Protein AF-A0A359BCE1-F1 (afdb_monomer)

Foldseek 3Di:
DVQCVVVVVLVVLCVLLDDPPVLVVVVVVCVVLQLVLLVLLCCLQPVVDDWFWFQDPVRDTDTADPPCLLVQLQPDPDPNSLLSSVCSHLVSCVVCQFVLLVSLVSNLVSLLCSCVSRVNPFSLRVQCSSVPHPVCVLVVLLVVQLVPQVVLQVVQVVLCVLSVHPHRDPSCLSYASFDDPQFADPVNLLVLLLVLCVPPDPVLSVLLCVCPDPPQEQEAADVPDDDDKAWDDAAPDQIHIYYHDPRDPVRSLSSQLRSQLRSLLVLLNVPGDRSRSDDDLLQSRLRSVLSSVSSLVSVCPDPPDDPRNVSRSVSVVVSCCCVQANVLSLVLVLLVVVSVCVNVVHDGGSVVQLVSQQVSCCSNNVDRCVVVVSVSSVCSVDSCSSNPRNPRVSSNSNNVVNVVLSVCVVVVPPCSSVVVSVSSD

Nearest PDB structures (foldseek):
  3ce2-assembly1_A  TM=9.187E-01  e=3.786E-25  Chlamydia abortus S26/3
  2qr4-assembly1_A  TM=9.339E-01  e=3.025E-17  Enterococcus faecium DO
  2qr4-assembly1_B  TM=9.353E-01  e=2.737E-15  Enterococcus faecium DO
  3aho-assembly2_B  TM=7.441E-01  e=7.510E-12  Geobacillus sp. MO-1
  3sks-assembly1_A  TM=6.273E-01  e=1.385E-11  Bacillus anthracis str. Ames

Structure (mmCIF, N/CA/C/O backbone):
data_AF-A0A359BCE1-F1
#
_entry.id   AF-A0A359BCE1-F1
#
loop_
_atom_site.group_PDB
_atom_site.id
_atom_site.type_symbol
_atom_site.label_atom_id
_atom_site.label_alt_id
_atom_site.label_comp_id
_atom_site.label_asym_id
_atom_site.label_entity_id
_atom_site.label_seq_id
_atom_site.pdbx_PDB_ins_code
_atom_site.Cartn_x
_atom_site.Cartn_y
_atom_site.Cartn_z
_atom_site.occupancy
_atom_site.B_iso_or_equiv
_atom_site.auth_seq_id
_atom_site.auth_comp_id
_atom_site.auth_asym_id
_atom_site.auth_atom_id
_atom_site.pdbx_PDB_model_num
ATOM 1 N N . PHE A 1 1 ? 35.405 -7.567 -10.227 1.00 68.62 1 PHE A N 1
ATOM 2 C CA . PHE A 1 1 ? 34.421 -7.885 -11.291 1.00 68.62 1 PHE A CA 1
ATOM 3 C C . PHE A 1 1 ? 33.194 -8.628 -10.764 1.00 68.62 1 PHE A C 1
ATOM 5 O O . PHE A 1 1 ? 32.099 -8.326 -11.220 1.00 68.62 1 PHE A O 1
ATOM 12 N N . GLU A 1 2 ? 33.328 -9.551 -9.803 1.00 79.44 2 GLU A N 1
ATOM 13 C CA . GLU A 1 2 ? 32.191 -10.300 -9.233 1.00 79.44 2 GLU A CA 1
ATOM 14 C C . GLU A 1 2 ? 31.132 -9.417 -8.540 1.00 79.44 2 GLU A C 1
ATOM 16 O O . GLU A 1 2 ? 29.932 -9.683 -8.639 1.00 79.44 2 GLU A O 1
ATOM 21 N N . GLU A 1 3 ? 31.548 -8.309 -7.927 1.00 82.81 3 GLU A N 1
ATOM 22 C CA . GLU A 1 3 ? 30.653 -7.306 -7.323 1.00 82.81 3 GLU A CA 1
ATOM 23 C C . GLU A 1 3 ? 29.718 -6.650 -8.350 1.00 82.81 3 GLU A C 1
ATOM 25 O O . GLU A 1 3 ? 28.547 -6.428 -8.071 1.00 82.81 3 GLU A O 1
ATOM 30 N N . PHE A 1 4 ? 30.187 -6.449 -9.583 1.00 86.50 4 PHE A N 1
ATOM 31 C CA . PHE A 1 4 ? 29.397 -5.855 -10.667 1.00 86.50 4 PHE A CA 1
ATOM 32 C C . PHE A 1 4 ? 28.618 -6.891 -11.484 1.00 86.50 4 PHE A C 1
ATOM 34 O O . PHE A 1 4 ? 27.834 -6.527 -12.360 1.00 86.50 4 PHE A O 1
ATOM 41 N N . SER A 1 5 ? 28.840 -8.187 -11.240 1.00 87.12 5 SER A N 1
ATOM 42 C CA . SER A 1 5 ? 28.302 -9.262 -12.084 1.00 87.12 5 SER A CA 1
ATOM 43 C C . SER A 1 5 ? 26.777 -9.228 -12.191 1.00 87.12 5 SER A C 1
ATOM 45 O O . SER A 1 5 ? 26.237 -9.487 -13.263 1.00 87.12 5 SER A O 1
ATOM 47 N N . PHE A 1 6 ? 26.081 -8.867 -11.111 1.00 86.44 6 PHE A N 1
ATOM 48 C CA . PHE A 1 6 ? 24.625 -8.767 -11.100 1.00 86.44 6 PHE A CA 1
ATOM 49 C C . PHE A 1 6 ? 24.121 -7.562 -11.900 1.00 86.44 6 PHE A C 1
ATOM 51 O O . PHE A 1 6 ? 23.221 -7.721 -12.722 1.00 86.44 6 PHE A O 1
ATOM 58 N N . SER A 1 7 ? 24.739 -6.390 -11.732 1.00 85.50 7 SER A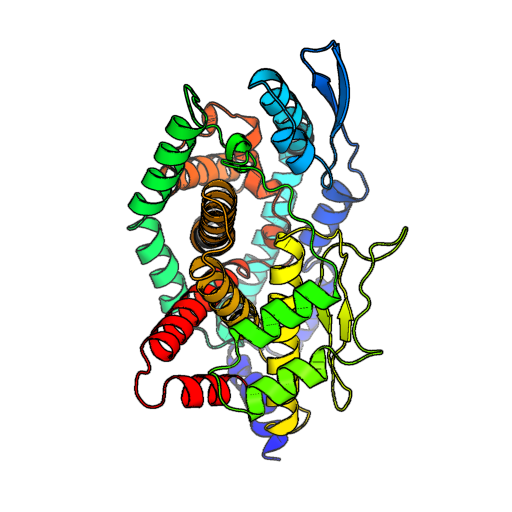 N 1
ATOM 59 C CA . SER A 1 7 ? 24.392 -5.178 -12.485 1.00 85.50 7 SER A CA 1
ATOM 60 C C . SER A 1 7 ? 24.650 -5.350 -13.981 1.00 85.50 7 SER A C 1
ATOM 62 O O . SER A 1 7 ? 23.793 -5.016 -14.796 1.00 85.50 7 SER A O 1
ATOM 64 N N . PHE A 1 8 ? 25.781 -5.958 -14.355 1.00 88.50 8 PHE A N 1
ATOM 65 C CA . PHE A 1 8 ? 26.052 -6.307 -15.750 1.00 88.50 8 PHE A CA 1
ATOM 66 C C . PHE A 1 8 ? 25.072 -7.346 -16.282 1.00 88.50 8 PHE A C 1
ATOM 68 O O . PHE A 1 8 ? 24.603 -7.206 -17.404 1.00 88.50 8 PHE A O 1
ATOM 75 N N . ARG A 1 9 ? 24.715 -8.361 -15.487 1.00 88.00 9 ARG A N 1
ATOM 76 C CA . ARG A 1 9 ? 23.698 -9.335 -15.890 1.00 88.00 9 ARG A CA 1
ATOM 77 C C . ARG A 1 9 ? 22.358 -8.646 -16.158 1.00 88.00 9 ARG A C 1
ATOM 79 O O . ARG A 1 9 ? 21.822 -8.846 -17.234 1.00 88.00 9 ARG A O 1
ATOM 86 N N . LYS A 1 10 ? 21.878 -7.774 -15.260 1.00 84.25 10 LYS A N 1
ATOM 87 C CA . LYS A 1 10 ? 20.661 -6.968 -15.483 1.00 84.25 10 LYS A CA 1
ATOM 88 C C . LYS A 1 10 ? 20.739 -6.159 -16.781 1.00 84.25 10 LYS A C 1
ATOM 90 O O . LYS A 1 10 ? 19.798 -6.187 -17.564 1.00 84.25 10 LYS A O 1
ATOM 95 N N . LEU A 1 11 ? 21.865 -5.488 -17.025 1.00 85.69 11 LEU A N 1
ATOM 96 C CA . LEU A 1 11 ? 22.088 -4.720 -18.251 1.00 85.69 11 LEU A CA 1
ATOM 97 C C . LEU A 1 11 ? 22.050 -5.607 -19.508 1.00 85.69 11 LEU A C 1
ATOM 99 O O . LEU A 1 11 ? 21.427 -5.247 -20.501 1.00 85.69 11 LEU A O 1
ATOM 103 N N . PHE A 1 12 ? 22.709 -6.767 -19.480 1.00 88.62 12 PHE A N 1
ATOM 104 C CA . PHE A 1 12 ? 22.762 -7.673 -20.628 1.00 88.62 12 PHE A CA 1
ATOM 105 C C . PHE A 1 12 ? 21.452 -8.427 -20.854 1.00 88.62 12 PHE A C 1
ATOM 107 O O . PHE A 1 12 ? 21.096 -8.666 -22.004 1.00 88.62 12 PHE A O 1
ATOM 114 N N . ASP A 1 13 ? 20.698 -8.742 -19.805 1.00 85.31 13 ASP A N 1
ATOM 115 C CA . ASP A 1 13 ? 19.369 -9.346 -19.936 1.00 85.31 13 ASP A CA 1
ATOM 116 C C . ASP A 1 13 ? 18.382 -8.392 -20.630 1.00 85.31 13 ASP A C 1
ATOM 118 O O . ASP A 1 13 ? 17.472 -8.839 -21.320 1.00 85.31 13 ASP A O 1
ATOM 122 N N . GLN A 1 14 ? 18.589 -7.076 -20.511 1.00 85.00 14 GLN A N 1
ATOM 123 C CA . GLN A 1 14 ? 17.802 -6.074 -21.234 1.00 85.00 14 GLN A CA 1
ATOM 124 C C . GLN A 1 14 ? 18.175 -5.952 -22.715 1.00 85.00 14 GLN A C 1
ATOM 126 O O . GLN A 1 14 ? 17.426 -5.331 -23.465 1.00 85.00 14 GLN A O 1
ATOM 131 N N . SER A 1 15 ? 19.299 -6.531 -23.158 1.00 88.69 15 SER A N 1
ATOM 132 C CA . SER A 1 15 ? 19.811 -6.338 -24.523 1.00 88.69 15 SER A CA 1
ATOM 133 C C . SER A 1 15 ? 18.839 -6.780 -25.620 1.00 88.69 15 SER A C 1
ATOM 135 O O . SER A 1 15 ? 18.869 -6.209 -26.705 1.00 88.69 15 SER A O 1
ATOM 137 N N . GLU A 1 16 ? 17.938 -7.726 -25.329 1.00 89.75 16 GLU A N 1
ATOM 138 C CA . GLU A 1 16 ? 16.865 -8.153 -26.239 1.00 89.75 16 GLU A CA 1
ATOM 139 C C . GLU A 1 16 ? 15.883 -7.014 -26.577 1.00 89.75 16 GLU A C 1
ATOM 141 O O . GLU A 1 16 ? 15.343 -6.972 -27.681 1.00 89.75 16 GLU A O 1
ATOM 146 N N . TYR A 1 17 ? 15.696 -6.062 -25.657 1.00 93.31 17 TYR A N 1
ATOM 147 C CA . TYR A 1 17 ? 14.746 -4.946 -25.765 1.00 93.31 17 TYR A CA 1
ATOM 148 C C . TYR A 1 17 ? 15.431 -3.590 -26.000 1.00 93.31 17 TYR A C 1
ATOM 150 O O . TYR A 1 17 ? 14.768 -2.543 -26.031 1.00 93.31 17 TYR A O 1
ATOM 158 N N . VAL A 1 18 ? 16.760 -3.596 -26.147 1.00 92.75 18 VAL A N 1
ATOM 159 C CA . VAL A 1 18 ? 17.555 -2.432 -26.548 1.00 92.75 18 VAL A CA 1
ATOM 160 C C . VAL A 1 18 ? 17.559 -2.346 -28.071 1.00 92.75 18 VAL A C 1
ATOM 162 O O . VAL A 1 18 ? 17.853 -3.310 -28.777 1.00 92.75 18 VAL A O 1
ATOM 165 N N . LEU A 1 19 ? 17.220 -1.173 -28.594 1.00 94.44 19 LEU A N 1
ATOM 166 C CA . LEU A 1 19 ? 17.121 -0.935 -30.029 1.00 94.44 19 LEU A CA 1
ATOM 167 C C . LEU A 1 19 ? 18.481 -0.564 -30.640 1.00 94.44 19 LEU A C 1
ATOM 169 O O . LEU A 1 19 ? 19.496 -0.425 -29.957 1.00 94.44 19 LEU A O 1
ATOM 173 N N . SER A 1 20 ? 18.509 -0.372 -31.964 1.00 95.94 20 SER A N 1
ATOM 174 C CA . SER A 1 20 ? 19.693 0.199 -32.613 1.00 95.94 20 SER A CA 1
ATOM 175 C C . SER A 1 20 ? 19.983 1.595 -32.062 1.00 95.94 20 SER A C 1
ATOM 177 O O . SER A 1 20 ? 19.075 2.302 -31.620 1.00 95.94 20 SER A O 1
ATOM 179 N N . LYS A 1 21 ? 21.244 2.025 -32.145 1.00 96.94 21 LYS A N 1
ATOM 180 C CA . LYS A 1 21 ? 21.684 3.342 -31.669 1.00 96.94 21 LYS A CA 1
ATOM 181 C C . LYS A 1 21 ? 20.805 4.479 -32.199 1.00 96.94 21 LYS A C 1
ATOM 183 O O . LYS A 1 21 ? 20.463 5.383 -31.449 1.00 96.94 21 LYS A O 1
ATOM 188 N N . GLU A 1 22 ? 20.426 4.431 -33.474 1.00 97.62 22 GLU A N 1
ATOM 189 C CA . GLU A 1 22 ? 19.589 5.447 -34.121 1.00 97.62 22 GLU A CA 1
ATOM 190 C C . GLU A 1 22 ? 18.164 5.447 -33.559 1.00 97.62 22 GLU A C 1
ATOM 192 O O . GLU A 1 22 ? 17.580 6.510 -33.363 1.00 97.62 22 GLU A O 1
ATOM 197 N N . LYS A 1 23 ? 17.608 4.264 -33.268 1.00 96.25 23 LYS A N 1
ATOM 198 C CA . LYS A 1 23 ? 16.269 4.118 -32.689 1.00 96.25 23 LYS A CA 1
ATOM 199 C C . LYS A 1 23 ? 16.234 4.530 -31.219 1.00 96.25 23 LYS A C 1
ATOM 201 O O . LYS A 1 23 ? 15.300 5.217 -30.829 1.00 96.25 23 LYS A O 1
ATOM 206 N N . GLU A 1 24 ? 17.242 4.170 -30.426 1.00 95.81 24 GLU A N 1
ATOM 207 C CA . GLU A 1 24 ? 17.362 4.654 -29.041 1.00 95.81 24 GLU A CA 1
ATOM 208 C C . GLU A 1 24 ? 17.573 6.170 -29.000 1.00 95.81 24 GLU A C 1
ATOM 210 O O . GLU A 1 24 ? 16.942 6.855 -28.199 1.00 95.81 24 GLU A O 1
ATOM 215 N N . ALA A 1 25 ? 18.392 6.720 -29.907 1.00 96.75 25 ALA A N 1
ATOM 216 C CA . ALA A 1 25 ? 18.551 8.166 -30.032 1.00 96.75 25 ALA A CA 1
ATOM 217 C C . ALA A 1 25 ? 17.207 8.839 -30.362 1.00 96.75 25 ALA A C 1
ATOM 219 O O . ALA A 1 25 ? 16.843 9.820 -29.717 1.00 96.75 25 ALA A O 1
ATOM 220 N N . LEU A 1 26 ? 16.428 8.277 -31.293 1.00 95.12 26 LEU A N 1
ATOM 221 C CA . LEU A 1 26 ? 15.092 8.777 -31.618 1.00 95.12 26 LEU A CA 1
ATOM 222 C C . LEU A 1 26 ? 14.137 8.704 -30.419 1.00 95.12 26 LEU A C 1
ATOM 224 O O . LEU A 1 26 ? 13.498 9.704 -30.110 1.00 95.12 26 LEU A O 1
ATOM 228 N N . LEU A 1 27 ? 14.048 7.558 -29.732 1.00 93.25 27 LEU A N 1
ATOM 229 C CA . LEU A 1 27 ? 13.198 7.417 -28.543 1.00 93.25 27 LEU A CA 1
ATOM 230 C C . LEU A 1 27 ? 13.594 8.412 -27.451 1.00 93.25 27 LEU A C 1
ATOM 232 O O . LEU A 1 27 ? 12.719 9.018 -26.840 1.00 93.25 27 LEU A O 1
ATOM 236 N N . SER A 1 28 ? 14.894 8.660 -27.264 1.00 93.75 28 SER A N 1
ATOM 237 C CA . SER A 1 28 ? 15.357 9.610 -26.254 1.00 93.75 28 SER A CA 1
ATOM 238 C C . SER A 1 28 ? 14.904 11.054 -26.506 1.00 93.75 28 SER A C 1
ATOM 240 O O . SER A 1 28 ? 14.753 11.812 -25.550 1.00 93.75 28 SER A O 1
ATOM 242 N N . CYS A 1 29 ? 14.598 11.432 -27.756 1.00 94.38 29 CYS A N 1
ATOM 243 C CA . CYS A 1 29 ? 13.983 12.726 -28.075 1.00 94.38 29 CYS A CA 1
ATOM 244 C C . CYS A 1 29 ? 12.549 12.872 -27.537 1.00 94.38 29 CYS A C 1
ATOM 246 O O . CYS A 1 29 ? 12.072 13.997 -27.411 1.00 94.38 29 CYS A O 1
ATOM 248 N N . PHE A 1 30 ? 11.869 11.767 -27.219 1.00 92.00 30 PHE A N 1
ATOM 249 C CA . PHE A 1 30 ? 10.509 11.753 -26.673 1.00 92.00 30 PHE A CA 1
ATOM 250 C C . PHE A 1 30 ? 10.471 11.498 -25.161 1.00 92.00 30 PHE A C 1
ATOM 252 O O . PHE A 1 30 ? 9.387 11.495 -24.585 1.00 92.00 30 PHE A O 1
ATOM 259 N N . ASN A 1 31 ? 11.624 11.345 -24.496 1.00 87.62 31 ASN A N 1
ATOM 260 C CA . ASN A 1 31 ? 11.688 11.067 -23.056 1.00 87.62 31 ASN A CA 1
ATOM 261 C C . ASN A 1 31 ? 10.958 12.114 -22.201 1.00 87.62 31 ASN A C 1
ATOM 263 O O . ASN A 1 31 ? 10.474 11.778 -21.129 1.00 87.62 31 ASN A O 1
ATOM 267 N N . SER A 1 32 ? 10.869 13.369 -22.657 1.00 87.31 32 SER A N 1
ATOM 268 C CA . SER A 1 32 ? 10.127 14.423 -21.952 1.00 87.31 32 SER A CA 1
ATOM 269 C C . SER A 1 32 ? 8.606 14.267 -22.021 1.00 87.31 32 SER A C 1
ATOM 271 O O . SER A 1 32 ? 7.906 14.976 -21.310 1.00 87.31 32 SER A O 1
ATOM 273 N N . LEU A 1 33 ? 8.090 13.401 -22.899 1.00 88.75 33 LEU A N 1
ATOM 274 C CA . LEU A 1 33 ? 6.665 13.066 -22.988 1.00 88.75 33 LEU A CA 1
ATOM 275 C C . LEU A 1 33 ? 6.323 11.822 -22.160 1.00 88.75 33 LEU A C 1
ATOM 277 O O . LEU A 1 33 ? 5.199 11.700 -21.674 1.00 88.75 33 LEU A O 1
ATOM 281 N N . SER A 1 34 ? 7.279 10.903 -21.999 1.00 87.00 34 SER A N 1
ATOM 282 C CA . SER A 1 34 ? 7.100 9.716 -21.164 1.00 87.00 34 SER A CA 1
ATOM 283 C C . SER A 1 34 ? 6.919 10.103 -19.698 1.00 87.00 34 SER A C 1
ATOM 285 O O . SER A 1 34 ? 7.612 10.973 -19.172 1.00 87.00 34 SER A O 1
ATOM 287 N N . GLY A 1 35 ? 5.955 9.468 -19.032 1.00 87.56 35 GLY A N 1
ATOM 288 C CA . GLY A 1 35 ? 5.584 9.791 -17.652 1.00 87.56 35 GLY A CA 1
ATOM 289 C C . GLY A 1 35 ? 4.795 11.096 -17.455 1.00 87.56 35 GLY A C 1
ATOM 290 O O . GLY A 1 35 ? 4.340 11.351 -16.338 1.00 87.56 35 GLY A O 1
ATOM 291 N N . GLU A 1 36 ? 4.547 11.898 -18.499 1.00 94.50 36 GLU A N 1
ATOM 292 C CA . GLU A 1 36 ? 3.848 13.189 -18.361 1.00 94.50 36 GLU A CA 1
ATOM 293 C C . GLU A 1 36 ? 2.396 13.033 -17.877 1.00 94.50 36 GLU A C 1
ATOM 295 O O . GLU A 1 36 ? 1.869 13.901 -17.183 1.00 94.50 36 GLU A O 1
ATOM 300 N N . GLY A 1 37 ? 1.759 11.885 -18.136 1.00 95.88 37 GLY A N 1
ATOM 301 C CA . GLY A 1 37 ? 0.453 11.562 -17.553 1.00 95.88 37 GLY A CA 1
ATOM 302 C C . GLY A 1 37 ? 0.460 11.584 -16.017 1.00 95.88 37 GLY A C 1
ATOM 303 O O . GLY A 1 37 ? -0.476 12.097 -15.404 1.00 95.88 37 GLY A O 1
ATOM 304 N N . GLY A 1 38 ? 1.543 11.127 -15.381 1.00 95.81 38 GLY A N 1
ATOM 305 C CA . GLY A 1 38 ? 1.722 11.248 -13.934 1.00 95.81 38 GLY A CA 1
ATOM 306 C C . GLY A 1 38 ? 1.840 12.709 -13.490 1.00 95.81 38 GLY A C 1
ATOM 307 O O . GLY A 1 38 ? 1.175 13.128 -12.542 1.00 95.81 38 GLY A O 1
ATOM 308 N N . ASN A 1 39 ? 2.620 13.524 -14.203 1.00 95.00 39 ASN A N 1
ATOM 309 C CA . ASN A 1 39 ? 2.763 14.950 -13.894 1.00 95.00 39 ASN A CA 1
ATOM 310 C C . ASN A 1 39 ? 1.424 15.692 -13.991 1.00 95.00 39 ASN A C 1
ATOM 312 O O . ASN A 1 39 ? 1.054 16.404 -13.056 1.00 95.00 39 ASN A O 1
ATOM 316 N N . LEU A 1 40 ? 0.663 15.475 -15.068 1.00 97.12 40 LEU A N 1
ATOM 317 C CA . LEU A 1 40 ? -0.671 16.055 -15.251 1.00 97.12 40 LEU A CA 1
ATOM 318 C C . LEU A 1 40 ? -1.646 15.601 -14.161 1.00 97.12 40 LEU A C 1
ATOM 320 O O . LEU A 1 40 ? -2.393 16.420 -13.621 1.00 97.12 40 LEU A O 1
ATOM 324 N N . TYR A 1 41 ? -1.604 14.319 -13.785 1.00 97.56 41 TYR A N 1
ATOM 325 C CA . TYR A 1 41 ? -2.364 13.809 -12.647 1.00 97.56 41 TYR A CA 1
ATOM 326 C C . TYR A 1 41 ? -2.017 14.562 -11.353 1.00 97.56 41 TYR A C 1
ATOM 328 O O . TYR A 1 41 ? -2.924 14.925 -10.598 1.00 97.56 41 TYR A O 1
ATOM 336 N N . SER A 1 42 ? -0.730 14.832 -11.109 1.00 94.50 42 SER A N 1
ATOM 337 C CA . SER A 1 42 ? -0.254 15.591 -9.947 1.00 94.50 42 SER A CA 1
ATOM 338 C C . SER A 1 42 ? -0.775 17.023 -9.944 1.00 94.50 42 SER A C 1
ATOM 340 O O . SER A 1 42 ? -1.325 17.471 -8.938 1.00 94.50 42 SER A O 1
ATOM 342 N N . GLN A 1 43 ? -0.670 17.726 -11.077 1.00 95.62 43 GLN A N 1
ATOM 343 C CA . GLN A 1 43 ? -1.173 19.097 -11.189 1.00 95.62 43 GLN A CA 1
ATOM 344 C C . GLN A 1 43 ? -2.670 19.145 -10.872 1.00 95.62 43 GLN A C 1
ATOM 346 O O . GLN A 1 43 ? -3.087 19.886 -9.986 1.00 95.62 43 GLN A O 1
ATOM 351 N N . LEU A 1 44 ? -3.466 18.261 -11.478 1.00 95.81 44 LEU A N 1
ATOM 352 C CA . LEU A 1 44 ? -4.911 18.256 -11.269 1.00 95.81 44 LEU A CA 1
ATOM 353 C C . LEU A 1 44 ? -5.319 17.812 -9.854 1.00 95.81 44 LEU A C 1
ATOM 355 O O . LEU A 1 44 ? -6.269 18.346 -9.283 1.00 95.81 44 LEU A O 1
ATOM 359 N N . THR A 1 45 ? -4.642 16.811 -9.288 1.00 92.62 45 THR A N 1
ATOM 360 C CA . THR A 1 45 ? -5.046 16.180 -8.016 1.00 92.62 45 THR A CA 1
ATOM 361 C C . THR A 1 45 ? -4.466 16.873 -6.791 1.00 92.62 45 THR A C 1
ATOM 363 O O . THR A 1 45 ? -5.051 16.782 -5.711 1.00 92.62 45 THR A O 1
ATOM 366 N N . VAL A 1 46 ? -3.322 17.541 -6.933 1.00 88.25 46 VAL A N 1
ATOM 367 C CA . VAL A 1 46 ? -2.590 18.154 -5.819 1.00 88.25 46 VAL A CA 1
ATOM 368 C C . VAL A 1 46 ? -2.568 19.670 -5.945 1.00 88.25 46 VAL A C 1
ATOM 370 O O . VAL A 1 46 ? -2.960 20.340 -4.995 1.00 88.25 46 VAL A O 1
ATOM 373 N N . ALA A 1 47 ? -2.127 20.213 -7.083 1.00 90.50 47 ALA A N 1
ATOM 374 C CA . ALA A 1 47 ? -1.928 21.657 -7.230 1.00 90.50 47 ALA A CA 1
ATOM 375 C C . ALA A 1 47 ? -3.253 22.418 -7.409 1.00 90.50 47 ALA A C 1
ATOM 377 O O . ALA A 1 47 ? -3.510 23.382 -6.691 1.00 90.50 47 ALA A O 1
ATOM 378 N N . ASP A 1 48 ? -4.113 21.945 -8.311 1.00 93.25 48 ASP A N 1
ATOM 379 C CA . ASP A 1 48 ? -5.373 22.611 -8.666 1.00 93.25 48 ASP A CA 1
ATOM 380 C C . ASP A 1 48 ? -6.546 22.194 -7.770 1.00 93.25 48 ASP A C 1
ATOM 382 O O . ASP A 1 48 ? -7.633 22.782 -7.821 1.00 93.25 48 ASP A O 1
ATOM 386 N N . ARG A 1 49 ? -6.351 21.167 -6.936 1.00 91.25 49 ARG A N 1
ATOM 387 C CA . ARG A 1 49 ? -7.428 20.595 -6.134 1.00 91.25 49 ARG A CA 1
ATOM 388 C C . ARG A 1 49 ? -7.949 21.600 -5.118 1.00 91.25 49 ARG A C 1
ATOM 390 O O . ARG A 1 49 ? -7.251 22.026 -4.204 1.00 91.25 49 ARG A O 1
ATOM 397 N N . GLN A 1 50 ? -9.246 21.864 -5.213 1.00 91.88 50 GLN A N 1
ATOM 398 C CA . GLN A 1 50 ? -9.988 22.617 -4.212 1.00 91.88 50 GLN A CA 1
ATOM 399 C C . GLN A 1 50 ? -10.785 21.655 -3.336 1.00 91.88 50 GLN A C 1
ATOM 401 O O . GLN A 1 50 ? -11.623 20.890 -3.826 1.00 91.88 50 GLN A O 1
ATOM 406 N N . ASN A 1 51 ? -10.514 21.688 -2.031 1.00 92.50 51 ASN A N 1
ATOM 407 C CA . ASN A 1 51 ? -11.287 20.929 -1.057 1.00 92.50 51 ASN A CA 1
ATOM 408 C C . ASN A 1 51 ? -12.742 21.410 -1.054 1.00 92.50 51 ASN A C 1
ATOM 410 O O . ASN A 1 51 ? -13.027 22.600 -1.205 1.00 92.50 51 ASN A O 1
ATOM 414 N N . LYS A 1 52 ? -13.671 20.473 -0.862 1.00 94.19 52 LYS A N 1
ATOM 415 C CA . LYS A 1 52 ? -15.097 20.776 -0.727 1.00 94.19 52 LYS A CA 1
ATOM 416 C C . LYS A 1 52 ? -15.513 20.682 0.729 1.00 94.19 52 LYS A C 1
ATOM 418 O O . LYS A 1 52 ? -14.909 19.953 1.513 1.00 94.19 52 LYS A O 1
ATOM 423 N N . LYS A 1 53 ? -16.573 21.402 1.081 1.00 96.75 53 LYS A N 1
ATOM 424 C CA . LYS A 1 53 ? -17.210 21.275 2.389 1.00 96.75 53 LYS A CA 1
ATOM 425 C C . LYS A 1 53 ? -18.315 20.228 2.345 1.00 96.75 53 LYS A C 1
ATOM 427 O O . LYS A 1 53 ? -19.084 20.188 1.386 1.00 96.75 53 LYS A O 1
ATOM 432 N N . ALA A 1 54 ? -18.402 19.417 3.390 1.00 97.06 54 ALA A N 1
ATOM 433 C CA . ALA A 1 54 ? -19.542 18.555 3.660 1.00 97.06 54 ALA A CA 1
ATOM 434 C C . ALA A 1 54 ? -20.436 19.234 4.700 1.00 97.06 54 ALA A C 1
ATOM 436 O O . ALA A 1 54 ? -19.947 19.686 5.737 1.00 97.06 54 ALA A O 1
ATOM 437 N N . LYS A 1 55 ? -21.740 19.311 4.421 1.00 96.94 55 LYS A N 1
ATOM 438 C CA . LYS A 1 55 ? -22.732 19.792 5.382 1.00 96.94 55 LYS A CA 1
ATOM 439 C C . LYS A 1 55 ? -23.243 18.612 6.196 1.00 96.94 55 LYS A C 1
ATOM 441 O O . LYS A 1 55 ? -23.890 17.726 5.643 1.00 96.94 55 LYS A O 1
ATOM 446 N N . LEU A 1 56 ? -22.949 18.626 7.488 1.00 96.25 56 LEU A N 1
ATOM 447 C CA . LEU A 1 56 ? -23.359 17.594 8.428 1.00 96.25 56 LEU A CA 1
ATOM 448 C C . LEU A 1 56 ? -24.823 17.785 8.844 1.00 96.25 56 LEU A C 1
ATOM 450 O O . LEU A 1 56 ? -25.407 18.865 8.702 1.00 96.25 56 LEU A O 1
ATOM 454 N N . LYS A 1 57 ? -25.417 16.743 9.419 1.00 95.31 57 LYS A N 1
ATOM 455 C CA . LYS A 1 57 ? -26.781 16.718 9.955 1.00 95.31 57 LYS A CA 1
ATOM 456 C C . LYS A 1 57 ? -26.994 17.741 11.069 1.00 95.31 57 LYS A C 1
ATOM 458 O O . LYS A 1 57 ? -28.094 18.273 11.204 1.00 95.31 57 LYS A O 1
ATOM 463 N N . SER A 1 58 ? -25.942 18.054 11.826 1.00 93.56 58 SER A N 1
ATOM 464 C CA . SER A 1 58 ? -25.933 19.139 12.816 1.00 93.56 58 SER A CA 1
ATOM 465 C C . SER A 1 58 ? -26.128 20.530 12.192 1.00 93.56 58 SER A C 1
ATOM 467 O O . SER A 1 58 ? -26.467 21.478 12.896 1.00 93.56 58 SER A O 1
ATOM 469 N N . GLY A 1 59 ? -25.925 20.661 10.877 1.00 93.69 59 GLY A N 1
ATOM 470 C CA . GLY A 1 59 ? -25.876 21.925 10.147 1.00 93.69 59 GLY A CA 1
ATOM 471 C C . GLY A 1 59 ? -24.467 22.512 10.027 1.00 93.69 59 GLY A C 1
ATOM 472 O O . GLY A 1 59 ? -24.297 23.478 9.284 1.00 93.69 59 GLY A O 1
ATOM 473 N N . GLU A 1 60 ? -23.477 21.936 10.713 1.00 95.31 60 GLU A N 1
ATOM 474 C CA . GLU A 1 60 ? -22.066 22.313 10.601 1.00 95.31 60 GLU A CA 1
ATOM 475 C C . GLU A 1 60 ? -21.513 21.997 9.205 1.00 95.31 60 GLU A C 1
ATOM 477 O O . GLU A 1 60 ? -21.868 20.989 8.593 1.00 95.31 60 GLU A O 1
ATOM 482 N N . GLU A 1 61 ? -20.621 22.851 8.702 1.00 97.12 61 GLU A N 1
ATOM 483 C CA . GLU A 1 61 ? -19.871 22.586 7.477 1.00 97.12 61 GLU A CA 1
ATOM 484 C C . GLU A 1 61 ? -18.410 22.282 7.801 1.00 97.12 61 GLU A C 1
ATOM 486 O O . GLU A 1 61 ? -17.694 23.135 8.328 1.00 97.12 61 GLU A O 1
ATOM 491 N N . VAL A 1 62 ? -17.951 21.095 7.412 1.00 96.56 62 VAL A N 1
ATOM 492 C CA . VAL A 1 62 ? -16.561 20.661 7.590 1.00 96.56 62 VAL A CA 1
ATOM 493 C C . VAL A 1 62 ? -15.847 20.615 6.247 1.00 96.56 62 VAL A C 1
ATOM 495 O O . VAL A 1 62 ? -16.380 20.090 5.270 1.00 96.56 62 VAL A O 1
ATOM 498 N N . GLU A 1 63 ? -14.638 21.171 6.169 1.00 96.94 63 GLU A N 1
ATOM 499 C CA . GLU A 1 63 ? -13.807 21.041 4.970 1.00 96.94 63 GLU A CA 1
ATOM 500 C C . GLU A 1 63 ? -13.223 19.624 4.879 1.00 96.94 63 GLU A C 1
ATOM 502 O O . GLU A 1 63 ? -12.571 19.143 5.809 1.00 96.94 63 GLU A O 1
ATOM 507 N N . VAL A 1 64 ? -13.442 18.965 3.741 1.00 96.31 64 VAL A N 1
ATOM 508 C CA . VAL A 1 64 ? -12.985 17.601 3.472 1.00 96.31 64 VAL A CA 1
ATOM 509 C C . VAL A 1 64 ? -11.768 17.639 2.555 1.00 96.31 64 VAL A C 1
ATOM 511 O O . VAL A 1 64 ? -11.834 18.117 1.421 1.00 96.31 64 VAL A O 1
ATOM 514 N N . SER A 1 65 ? -10.660 17.087 3.040 1.00 91.12 65 SER A N 1
ATOM 515 C CA . SER A 1 65 ? -9.376 17.010 2.349 1.00 91.12 65 SER A CA 1
ATOM 516 C C . SER A 1 65 ? -8.901 15.563 2.207 1.00 91.12 65 SER A C 1
ATOM 518 O O . SER A 1 65 ? -9.403 14.645 2.857 1.00 91.12 65 SER A O 1
ATOM 520 N N . MET A 1 66 ? -7.865 15.351 1.389 1.00 87.31 66 MET A N 1
ATOM 521 C CA . MET A 1 66 ? -7.220 14.039 1.242 1.00 87.31 66 MET A CA 1
ATOM 522 C C . MET A 1 66 ? -6.603 13.519 2.553 1.00 87.31 66 MET A C 1
ATOM 524 O O . MET A 1 66 ? -6.439 12.309 2.690 1.00 87.31 66 MET A O 1
ATOM 528 N N . SER A 1 67 ? -6.284 14.402 3.507 1.00 84.31 67 SER A N 1
ATOM 529 C CA . SER A 1 67 ? -5.623 14.047 4.768 1.00 84.31 67 SER A CA 1
ATOM 530 C C . SER A 1 67 ? -6.575 13.827 5.945 1.00 84.31 67 SER A C 1
ATOM 532 O O . SER A 1 67 ? -6.181 13.160 6.896 1.00 84.31 67 SER A O 1
ATOM 534 N N . ASN A 1 68 ? -7.803 14.362 5.916 1.00 90.56 68 ASN A N 1
ATOM 535 C CA . ASN A 1 68 ? -8.711 14.306 7.071 1.00 90.56 68 ASN A CA 1
ATOM 536 C C . ASN A 1 68 ? -9.956 13.425 6.874 1.00 90.56 68 ASN A C 1
ATOM 538 O O . ASN A 1 68 ? -10.564 13.021 7.864 1.00 90.56 68 ASN A O 1
ATOM 542 N N . TRP A 1 69 ? -10.339 13.116 5.631 1.00 94.31 69 TRP A N 1
ATOM 543 C CA . TRP A 1 69 ? -11.654 12.544 5.322 1.00 94.31 69 TRP A CA 1
ATOM 544 C C . TRP A 1 69 ? -11.931 11.209 6.025 1.00 94.31 69 TRP A C 1
ATOM 546 O O . TRP A 1 69 ? -13.049 10.978 6.476 1.00 94.31 69 TRP A O 1
ATOM 556 N N . SER A 1 70 ? -10.926 10.337 6.154 1.00 92.69 70 SER A N 1
ATOM 557 C CA . SER A 1 70 ? -11.077 9.043 6.827 1.00 92.69 70 SER A CA 1
ATOM 558 C C . SER A 1 70 ? -11.340 9.219 8.321 1.00 92.69 70 SER A C 1
ATOM 560 O O . SER A 1 70 ? -12.236 8.571 8.850 1.00 92.69 70 SER A O 1
ATOM 562 N N . SER A 1 71 ? -10.633 10.147 8.978 1.00 91.38 71 SER A N 1
ATOM 563 C CA . SER A 1 71 ? -10.861 10.485 10.389 1.00 91.38 71 SER A CA 1
ATOM 564 C C . SER A 1 71 ? -12.221 11.153 10.602 1.00 91.38 71 SER A C 1
ATOM 566 O O . SER A 1 71 ? -12.883 10.900 11.605 1.00 91.38 71 SER A O 1
ATOM 568 N N . LEU A 1 72 ? -12.670 11.987 9.655 1.00 95.69 72 LEU A N 1
ATOM 569 C CA . LEU A 1 72 ? -14.014 12.569 9.700 1.00 95.69 72 LEU A CA 1
ATOM 570 C C . LEU A 1 72 ? -15.093 11.478 9.620 1.00 95.69 72 LEU A C 1
ATOM 572 O O . LEU A 1 72 ? -16.035 11.500 10.407 1.00 95.69 72 LEU A O 1
ATOM 576 N N . ILE A 1 73 ? -14.939 10.497 8.723 1.00 96.31 73 ILE A N 1
ATOM 577 C CA . ILE A 1 73 ? -15.852 9.346 8.623 1.00 96.31 73 ILE A CA 1
ATOM 578 C C . ILE A 1 73 ? -15.837 8.514 9.904 1.00 96.31 73 ILE A C 1
ATOM 580 O O . ILE A 1 73 ? -16.900 8.154 10.399 1.00 96.31 73 ILE A O 1
ATOM 584 N N . GLU A 1 74 ? -14.653 8.210 10.434 1.00 93.56 74 GLU A N 1
ATOM 585 C CA . GLU A 1 74 ? -14.484 7.434 11.666 1.00 93.56 74 GLU A CA 1
ATOM 586 C C . GLU A 1 74 ? -15.219 8.072 12.853 1.00 93.56 74 GLU A C 1
ATOM 588 O O . GLU A 1 74 ? -15.854 7.370 13.635 1.00 93.56 74 GLU A O 1
ATOM 593 N N . LYS A 1 75 ? -15.178 9.407 12.957 1.00 92.00 75 LYS A N 1
ATOM 594 C CA . LYS A 1 75 ? -15.825 10.187 14.025 1.00 92.00 75 LYS A CA 1
ATOM 595 C C . LYS A 1 75 ? -17.315 10.456 13.789 1.00 92.00 75 LYS A C 1
ATOM 597 O O . LYS A 1 75 ? -17.970 11.010 14.666 1.00 92.00 75 LYS A O 1
ATOM 602 N N . SER A 1 76 ? -17.848 10.123 12.615 1.00 94.69 76 SER A N 1
ATOM 603 C CA . SER A 1 76 ? -19.233 10.436 12.255 1.00 94.69 76 SER A CA 1
ATOM 604 C C . SER A 1 76 ? -20.219 9.443 12.867 1.00 94.69 76 SER A C 1
ATOM 606 O O . SER A 1 76 ? -20.147 8.239 12.619 1.00 94.69 76 SER A O 1
ATOM 608 N N . GLU A 1 77 ? -21.214 9.958 13.589 1.00 90.19 77 GLU A N 1
ATOM 609 C CA . GLU A 1 77 ? -22.200 9.137 14.305 1.00 90.19 77 GLU A CA 1
ATOM 610 C C . GLU A 1 77 ? -23.313 8.579 13.403 1.00 90.19 77 GLU A C 1
ATOM 612 O O . GLU A 1 77 ? -23.925 7.560 13.728 1.00 90.19 77 GLU A O 1
ATOM 617 N N . CYS A 1 78 ? -23.591 9.214 12.258 1.00 94.50 78 CYS A N 1
ATOM 618 C CA . CYS A 1 78 ? -24.699 8.835 11.377 1.00 94.50 78 CYS A CA 1
ATOM 619 C C . CYS A 1 78 ? -24.270 8.573 9.925 1.00 94.50 78 CYS A C 1
ATOM 621 O O . CYS A 1 78 ? -23.209 9.009 9.477 1.00 94.50 78 CYS A O 1
ATOM 623 N N . GLU A 1 79 ? -25.081 7.796 9.197 1.00 95.25 79 GLU A N 1
ATOM 624 C CA . GLU A 1 79 ? -24.799 7.414 7.804 1.00 95.25 79 GLU A CA 1
ATOM 625 C C . GLU A 1 79 ? -24.830 8.630 6.874 1.00 95.25 79 GLU A C 1
ATOM 627 O O . GLU A 1 79 ? -24.010 8.711 5.962 1.00 95.25 79 GLU A O 1
ATOM 632 N N . GLU A 1 80 ? -25.719 9.591 7.137 1.00 96.19 80 GLU A N 1
ATOM 633 C CA . GLU A 1 80 ? -25.872 10.803 6.335 1.00 96.19 80 GLU A CA 1
ATOM 634 C C . GLU A 1 80 ? -24.602 11.666 6.342 1.00 96.19 80 GLU A C 1
ATOM 636 O O . GLU A 1 80 ? -24.180 12.146 5.290 1.00 96.19 80 GLU A O 1
ATOM 641 N N . ASP A 1 81 ? -23.947 11.801 7.499 1.00 97.44 81 ASP A N 1
ATOM 642 C CA . ASP A 1 81 ? -22.687 12.541 7.626 1.00 97.44 81 ASP A CA 1
ATOM 643 C C . ASP A 1 81 ? -21.550 11.829 6.890 1.00 97.44 81 ASP A C 1
ATOM 645 O O . ASP A 1 81 ? -20.821 12.449 6.110 1.00 97.44 81 ASP A O 1
ATOM 649 N N . ARG A 1 82 ? -21.433 10.504 7.067 1.00 97.31 82 ARG A N 1
ATOM 650 C CA . ARG A 1 82 ? -20.418 9.697 6.369 1.00 97.31 82 ARG A CA 1
ATOM 651 C C . ARG A 1 82 ? -20.582 9.777 4.859 1.00 97.31 82 ARG A C 1
ATOM 653 O O . ARG A 1 82 ? -19.586 9.926 4.151 1.00 97.31 82 ARG A O 1
ATOM 660 N N . GLN A 1 83 ? -21.824 9.723 4.377 1.00 96.19 83 GLN A N 1
ATOM 661 C CA . GLN A 1 83 ? -22.134 9.916 2.970 1.00 96.19 83 GLN A CA 1
ATOM 662 C C . GLN A 1 83 ? -21.709 11.316 2.518 1.00 96.19 83 GLN A C 1
ATOM 664 O O . GLN A 1 83 ? -20.927 11.421 1.579 1.00 96.19 83 GLN A O 1
ATOM 669 N N . ALA A 1 84 ? -22.134 12.383 3.200 1.00 97.25 84 ALA A N 1
ATOM 670 C CA . ALA A 1 84 ? -21.791 13.755 2.821 1.00 97.25 84 ALA A CA 1
ATOM 671 C C . ALA A 1 84 ? -20.269 13.987 2.740 1.00 97.25 84 ALA A C 1
ATOM 673 O O . ALA A 1 84 ? -19.785 14.602 1.786 1.00 97.25 84 ALA A O 1
ATOM 674 N N . ILE A 1 85 ? -19.502 13.450 3.696 1.00 97.69 85 ILE A N 1
ATOM 675 C CA . ILE A 1 85 ? -18.032 13.518 3.702 1.00 97.69 85 ILE A CA 1
ATOM 676 C C . ILE A 1 85 ? -17.443 12.750 2.514 1.00 97.69 85 ILE A C 1
ATOM 678 O O . ILE A 1 85 ? -16.585 13.265 1.792 1.00 97.69 85 ILE A O 1
ATOM 682 N N . PHE A 1 86 ? -17.905 11.519 2.293 1.00 96.69 86 PHE A N 1
ATOM 683 C CA . PHE A 1 86 ? -17.444 10.683 1.191 1.00 96.69 86 PHE A CA 1
ATOM 684 C C . PHE A 1 86 ? -17.731 11.323 -0.176 1.00 96.69 86 PHE A C 1
ATOM 686 O O . PHE A 1 86 ? -16.855 11.363 -1.044 1.00 96.69 86 PHE A O 1
ATOM 693 N N . GLU A 1 87 ? -18.936 11.857 -0.367 1.00 96.31 87 GLU A N 1
ATOM 694 C CA . GLU A 1 87 ? -19.318 12.541 -1.598 1.00 96.31 87 GLU A CA 1
ATOM 695 C C . GLU A 1 87 ? -18.466 13.793 -1.812 1.00 96.31 87 GLU A C 1
ATOM 697 O O . GLU A 1 87 ? -17.905 13.950 -2.893 1.00 96.31 87 GLU A O 1
ATOM 702 N N . ALA A 1 88 ? -18.264 14.628 -0.785 1.00 96.44 88 ALA A N 1
ATOM 703 C CA . ALA A 1 88 ? -17.414 15.817 -0.882 1.00 96.44 88 ALA A CA 1
ATOM 704 C C . ALA A 1 88 ? -15.982 15.485 -1.345 1.00 96.44 88 ALA A C 1
ATOM 706 O O . ALA A 1 88 ? -15.411 16.218 -2.157 1.00 96.44 88 ALA A O 1
ATOM 707 N N . LEU A 1 89 ? -15.423 14.355 -0.897 1.00 95.44 89 LEU A N 1
ATOM 708 C CA . LEU A 1 89 ? -14.103 13.888 -1.323 1.00 95.44 89 LEU A CA 1
ATOM 709 C C . LEU A 1 89 ? -14.071 13.472 -2.801 1.00 95.44 89 LEU A C 1
ATOM 711 O O . LEU A 1 89 ? -13.161 13.874 -3.538 1.00 95.44 89 LEU A O 1
ATOM 715 N N . TYR A 1 90 ? -15.019 12.632 -3.227 1.00 96.06 90 TYR A N 1
ATOM 716 C CA . TYR A 1 90 ? -14.983 12.017 -4.558 1.00 96.06 90 TYR A CA 1
ATOM 717 C C . TYR A 1 90 ? -15.629 12.865 -5.659 1.00 96.06 90 TYR A C 1
ATOM 719 O O . TYR A 1 90 ? -15.326 12.669 -6.837 1.00 96.06 90 TYR A O 1
ATOM 727 N N . GLN A 1 91 ? -16.454 13.846 -5.294 1.00 95.12 91 GLN A N 1
ATOM 728 C CA . GLN A 1 91 ? -17.084 14.785 -6.220 1.00 95.12 91 GLN A CA 1
ATOM 729 C C . GLN A 1 91 ? -16.049 15.479 -7.115 1.00 95.12 91 GLN A C 1
ATOM 731 O O . GLN A 1 91 ? -16.313 15.667 -8.294 1.00 95.12 91 GLN A O 1
ATOM 736 N N . TYR A 1 92 ? -14.856 15.802 -6.601 1.00 95.19 92 TYR A N 1
ATOM 737 C CA . TYR A 1 92 ? -13.796 16.407 -7.417 1.00 95.19 92 TYR A CA 1
ATOM 738 C C . TYR A 1 92 ? -13.391 15.522 -8.607 1.00 95.19 92 TYR A C 1
ATOM 740 O O . TYR A 1 92 ? -13.270 16.015 -9.725 1.00 95.19 92 TYR A O 1
ATOM 748 N N . TYR A 1 93 ? -13.239 14.210 -8.396 1.00 96.62 93 TYR A N 1
ATOM 749 C CA . TYR A 1 93 ? -12.905 13.272 -9.474 1.00 96.62 93 TYR A CA 1
ATOM 750 C C . TYR A 1 93 ? -14.055 13.120 -10.470 1.00 96.62 93 TYR A C 1
ATOM 752 O O . TYR A 1 93 ? -13.822 13.017 -11.670 1.00 96.62 93 TYR A O 1
ATOM 760 N N . PHE A 1 94 ? -15.297 13.156 -9.984 1.00 96.50 94 PHE A N 1
ATOM 761 C CA . PHE A 1 94 ? -16.481 13.126 -10.839 1.00 96.50 94 PHE A CA 1
ATOM 762 C C . PHE A 1 94 ? -16.609 14.382 -11.706 1.00 96.50 94 PHE A C 1
ATOM 764 O O . PHE A 1 94 ? -16.879 14.275 -12.902 1.00 96.50 94 PHE A O 1
ATOM 771 N N . ASP A 1 95 ? -16.398 15.564 -11.127 1.00 96.62 95 ASP A N 1
ATOM 772 C CA . ASP A 1 95 ? -16.499 16.840 -11.839 1.00 96.62 95 ASP A CA 1
ATOM 773 C C . ASP A 1 95 ? -15.430 16.947 -12.945 1.00 96.62 95 ASP A C 1
ATOM 775 O O . ASP A 1 95 ? -15.688 17.522 -13.999 1.00 96.62 95 ASP A O 1
ATOM 779 N N . HIS A 1 96 ? -14.268 16.310 -12.748 1.00 97.56 96 HIS A N 1
ATOM 780 C CA . HIS A 1 96 ? -13.151 16.269 -13.703 1.00 97.56 96 HIS A CA 1
ATOM 781 C C . HIS A 1 96 ? -13.003 14.912 -14.413 1.00 97.56 96 HIS A C 1
ATOM 783 O O . HIS A 1 96 ? -11.930 14.584 -14.923 1.00 97.56 96 HIS A O 1
ATOM 789 N N . LYS A 1 97 ? -14.069 14.103 -14.460 1.00 97.88 97 LYS A N 1
ATOM 790 C CA . LYS A 1 97 ? -14.039 12.708 -14.941 1.00 97.88 97 LYS A CA 1
ATOM 791 C C . LYS A 1 97 ? -13.401 12.522 -16.315 1.00 97.88 97 LYS A C 1
ATOM 793 O O . LYS A 1 97 ? -12.622 11.593 -16.502 1.00 97.88 97 LYS A O 1
ATOM 798 N N . SER A 1 98 ? -13.715 13.400 -17.268 1.00 98.12 98 SER A N 1
ATOM 799 C CA . SER A 1 98 ? -13.186 13.310 -18.631 1.00 98.12 98 SER A CA 1
ATOM 800 C C . SER A 1 98 ? -11.685 13.584 -18.658 1.00 98.12 98 SER A C 1
ATOM 802 O O . SER A 1 98 ? -10.952 12.858 -19.317 1.00 98.12 98 SER A O 1
ATOM 804 N N . THR A 1 99 ? -11.220 14.573 -17.889 1.00 98.25 99 THR A N 1
ATOM 805 C CA . THR A 1 99 ? -9.796 14.911 -17.776 1.00 98.25 99 THR A CA 1
ATOM 806 C C . THR A 1 99 ? -9.013 13.777 -17.126 1.00 98.25 99 THR A C 1
ATOM 808 O O . THR A 1 99 ? -7.998 13.358 -17.668 1.00 98.25 99 THR A O 1
ATOM 811 N N . TYR A 1 100 ? -9.505 13.216 -16.016 1.00 98.44 100 TYR A N 1
ATOM 812 C CA . TYR A 1 100 ? -8.880 12.040 -15.401 1.00 98.44 100 TYR A CA 1
ATOM 813 C C . TYR A 1 100 ? -8.852 10.835 -16.344 1.00 98.44 100 TYR A C 1
ATOM 815 O O . TYR A 1 100 ? -7.858 10.112 -16.379 1.00 98.44 100 TYR A O 1
ATOM 823 N N . GLY A 1 101 ? -9.923 10.627 -17.118 1.00 98.38 101 GLY A N 1
ATOM 824 C CA . GLY A 1 101 ? -9.990 9.561 -18.115 1.00 98.38 101 GLY A CA 1
ATOM 825 C C . GLY A 1 101 ? -8.924 9.721 -19.196 1.00 98.38 101 GLY A C 1
ATOM 826 O O . GLY A 1 101 ? -8.225 8.759 -19.499 1.00 98.38 101 GLY A O 1
ATOM 827 N N . GLU A 1 102 ? -8.746 10.936 -19.718 1.00 98.31 102 GLU A N 1
ATOM 828 C CA . GLU A 1 102 ? -7.731 11.216 -20.738 1.00 98.31 102 GLU A CA 1
ATOM 829 C C . GLU A 1 102 ? -6.305 11.136 -20.181 1.00 98.31 102 GLU A C 1
ATOM 831 O O . GLU A 1 102 ? -5.422 10.582 -20.827 1.00 98.31 102 GLU A O 1
ATOM 836 N N . ILE A 1 103 ? -6.074 11.613 -18.953 1.00 98.31 103 ILE A N 1
ATOM 837 C CA . ILE A 1 103 ? -4.775 11.467 -18.284 1.00 98.31 103 ILE A CA 1
ATOM 838 C C . ILE A 1 103 ? -4.425 9.981 -18.119 1.00 98.31 103 ILE A C 1
ATOM 840 O O . ILE A 1 103 ? -3.298 9.578 -18.400 1.00 98.31 103 ILE A O 1
ATOM 844 N N . TYR A 1 104 ? -5.383 9.146 -17.703 1.00 98.44 104 TYR A N 1
ATOM 845 C CA . TYR A 1 104 ? -5.148 7.707 -17.582 1.00 98.44 104 TYR A CA 1
ATOM 846 C C . TYR A 1 104 ? -4.912 7.047 -18.948 1.00 98.44 104 TYR A C 1
ATOM 848 O O . TYR A 1 104 ? -4.017 6.214 -19.087 1.00 98.44 104 TYR A O 1
ATOM 856 N N . ASN A 1 105 ? -5.660 7.455 -19.978 1.00 98.00 105 ASN A N 1
ATOM 857 C CA . ASN A 1 105 ? -5.416 7.017 -21.349 1.00 98.00 105 ASN A CA 1
ATOM 858 C C . ASN A 1 105 ? -3.993 7.380 -21.804 1.00 98.00 105 ASN A C 1
ATOM 860 O O . ASN A 1 105 ? -3.303 6.517 -22.333 1.00 98.00 105 ASN A O 1
ATOM 864 N N . LEU A 1 106 ? -3.501 8.592 -21.526 1.00 96.94 106 LEU A N 1
ATOM 865 C CA . LEU A 1 106 ? -2.122 8.991 -21.829 1.00 96.94 106 LEU A CA 1
ATOM 866 C C . LEU A 1 106 ? -1.090 8.074 -21.150 1.00 96.94 106 LEU A C 1
ATOM 868 O O . LEU A 1 106 ? -0.152 7.625 -21.808 1.00 96.94 106 LEU A O 1
ATOM 872 N N . VAL A 1 107 ? -1.291 7.737 -19.870 1.00 97.56 107 VAL A N 1
ATOM 873 C CA . VAL A 1 107 ? -0.437 6.780 -19.137 1.00 97.56 107 VAL A CA 1
ATOM 874 C C . VAL A 1 107 ? -0.440 5.397 -19.804 1.00 97.56 107 VAL A C 1
ATOM 876 O O . VAL A 1 107 ? 0.602 4.748 -19.901 1.00 97.56 107 VAL A O 1
ATOM 879 N N . LEU A 1 108 ? -1.585 4.926 -20.301 1.00 97.44 108 LEU A N 1
ATOM 880 C CA . LEU A 1 108 ? -1.667 3.666 -21.050 1.00 97.44 108 LEU A CA 1
ATOM 881 C C . LEU A 1 108 ? -1.018 3.759 -22.434 1.00 97.44 108 LEU A C 1
ATOM 883 O O . LEU A 1 108 ? -0.368 2.805 -22.856 1.00 97.44 108 LEU A O 1
ATOM 887 N N . GLN A 1 109 ? -1.168 4.878 -23.147 1.00 96.75 109 GLN A N 1
ATOM 888 C CA . GLN A 1 109 ? -0.560 5.051 -24.468 1.00 96.75 109 GLN A CA 1
ATOM 889 C C . GLN A 1 109 ? 0.969 5.104 -24.393 1.00 96.75 109 GLN A C 1
ATOM 891 O O . GLN A 1 109 ? 1.627 4.561 -25.282 1.00 96.75 109 GLN A O 1
ATOM 896 N N . ASP A 1 110 ? 1.543 5.690 -23.339 1.00 95.81 110 ASP A N 1
ATOM 897 C CA . ASP A 1 110 ? 2.992 5.666 -23.088 1.00 95.81 110 ASP A CA 1
ATOM 898 C C . ASP A 1 110 ? 3.497 4.220 -22.907 1.00 95.81 110 ASP A C 1
ATOM 900 O O . ASP A 1 110 ? 4.433 3.770 -23.579 1.00 95.81 110 ASP A O 1
ATOM 904 N N . GLN A 1 111 ? 2.785 3.430 -22.095 1.00 96.75 111 GLN A N 1
ATOM 905 C CA . GLN A 1 111 ? 3.074 2.007 -21.892 1.00 96.75 111 GLN A CA 1
ATOM 906 C C . GLN A 1 111 ? 2.924 1.186 -23.181 1.00 96.75 111 GLN A C 1
ATOM 908 O O . GLN A 1 111 ? 3.811 0.407 -23.530 1.00 96.75 111 GLN A O 1
ATOM 913 N N . LEU A 1 112 ? 1.834 1.382 -23.929 1.00 97.06 112 LEU A N 1
ATOM 914 C CA . LEU A 1 112 ? 1.573 0.685 -25.190 1.00 97.06 112 LEU A CA 1
ATOM 915 C C . LEU A 1 112 ? 2.621 1.030 -26.256 1.00 97.06 112 LEU A C 1
ATOM 917 O O . LEU A 1 112 ? 3.051 0.158 -27.017 1.00 97.06 112 LEU A O 1
ATOM 921 N N . SER A 1 113 ? 3.046 2.292 -26.309 1.00 95.56 113 SER A N 1
ATOM 922 C CA . SER A 1 113 ? 4.094 2.759 -27.219 1.00 95.56 113 SER A CA 1
ATOM 923 C C . SER A 1 113 ? 5.434 2.119 -26.877 1.00 95.56 113 SER A C 1
ATOM 925 O O . SER A 1 113 ? 6.092 1.584 -27.768 1.00 95.56 113 SER A O 1
ATOM 927 N N . THR A 1 114 ? 5.797 2.083 -25.592 1.00 95.06 114 THR A N 1
ATOM 928 C CA . THR A 1 114 ? 7.011 1.409 -25.110 1.00 95.06 114 THR A CA 1
ATOM 929 C C . THR A 1 114 ? 6.983 -0.085 -25.422 1.00 95.06 114 THR A C 1
ATOM 931 O O . THR A 1 114 ? 7.947 -0.610 -25.985 1.00 95.06 114 THR A O 1
ATOM 934 N N . MET A 1 115 ? 5.861 -0.756 -25.136 1.00 96.50 115 MET A N 1
ATOM 935 C CA . MET A 1 115 ? 5.643 -2.169 -25.445 1.00 96.50 115 MET A CA 1
ATOM 936 C C . MET A 1 115 ? 5.920 -2.457 -26.927 1.00 96.50 115 MET A C 1
ATOM 938 O O . MET A 1 115 ? 6.757 -3.300 -27.249 1.00 96.50 115 MET A O 1
ATOM 942 N N . LYS A 1 116 ? 5.263 -1.720 -27.834 1.00 96.50 116 LYS A N 1
ATOM 943 C CA . LYS A 1 116 ? 5.396 -1.910 -29.288 1.00 96.50 116 LYS A CA 1
ATOM 944 C C . LYS A 1 116 ? 6.789 -1.559 -29.797 1.00 96.50 116 LYS A C 1
ATOM 946 O O . LYS A 1 116 ? 7.359 -2.319 -30.575 1.00 96.50 116 LYS A O 1
ATOM 951 N N . ALA A 1 117 ? 7.333 -0.415 -29.380 1.00 95.62 117 ALA A N 1
ATOM 952 C CA . ALA A 1 117 ? 8.611 0.086 -29.879 1.00 95.62 117 ALA A CA 1
ATOM 953 C C . ALA A 1 117 ? 9.774 -0.840 -29.510 1.00 95.62 117 ALA A C 1
ATOM 955 O O . ALA A 1 117 ? 10.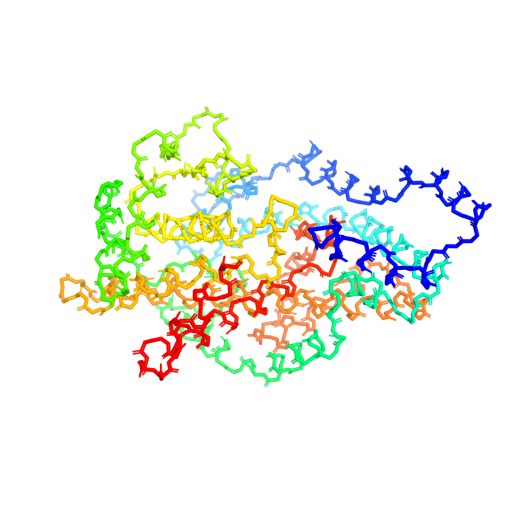667 -1.046 -30.331 1.00 95.62 117 ALA A O 1
ATOM 956 N N . ARG A 1 118 ? 9.744 -1.408 -28.297 1.00 95.56 118 ARG A N 1
ATOM 957 C CA . ARG A 1 118 ? 10.785 -2.303 -27.775 1.00 95.56 118 ARG A CA 1
ATOM 958 C C . ARG A 1 118 ? 10.525 -3.788 -28.041 1.00 95.56 118 ARG A C 1
ATOM 960 O O . ARG A 1 118 ? 11.385 -4.602 -27.738 1.00 95.56 118 ARG A O 1
ATOM 967 N N . GLY A 1 119 ? 9.384 -4.144 -28.635 1.00 95.25 119 GLY A N 1
ATOM 968 C CA . GLY A 1 119 ? 9.077 -5.523 -29.027 1.00 95.25 119 GLY A CA 1
ATOM 969 C C . GLY A 1 119 ? 8.635 -6.436 -27.878 1.00 95.25 119 GLY A C 1
ATOM 970 O O . GLY A 1 119 ? 8.756 -7.654 -27.994 1.00 95.25 119 GLY A O 1
ATOM 971 N N . TYR A 1 120 ? 8.111 -5.875 -26.785 1.00 96.88 120 TYR A N 1
ATOM 972 C CA . TYR A 1 120 ? 7.470 -6.670 -25.737 1.00 96.88 120 TYR A CA 1
ATOM 973 C C . TYR A 1 120 ? 6.154 -7.278 -26.250 1.00 96.88 120 TYR A C 1
ATOM 975 O O . TYR A 1 120 ? 5.446 -6.687 -27.066 1.00 96.88 120 TYR A O 1
ATOM 983 N N . LYS A 1 121 ? 5.808 -8.464 -25.747 1.00 96.44 121 LYS A N 1
ATOM 984 C CA . LYS A 1 121 ? 4.592 -9.215 -26.097 1.00 96.44 121 LYS A CA 1
ATOM 985 C C . LYS A 1 121 ? 3.324 -8.619 -25.486 1.00 96.44 121 LYS A C 1
ATOM 987 O O . LYS A 1 121 ? 2.254 -8.800 -26.056 1.00 96.44 121 LYS A O 1
ATOM 992 N N . SER A 1 122 ? 3.444 -7.969 -24.331 1.00 98.19 122 SER A N 1
ATOM 993 C CA . SER A 1 122 ? 2.349 -7.331 -23.596 1.00 98.19 122 SER A CA 1
ATOM 994 C C . SER A 1 122 ? 2.879 -6.177 -22.741 1.00 98.19 122 SER A C 1
ATOM 996 O O . SER A 1 122 ? 4.078 -6.112 -22.437 1.00 98.19 122 SER A O 1
ATOM 998 N N . ILE A 1 123 ? 1.989 -5.275 -22.322 1.00 98.19 123 ILE A N 1
ATOM 999 C CA . ILE A 1 123 ? 2.308 -4.198 -21.382 1.00 98.19 123 ILE A CA 1
ATOM 1000 C C . ILE A 1 123 ? 2.781 -4.815 -20.064 1.00 98.19 123 ILE A C 1
ATOM 1002 O O . ILE A 1 123 ? 3.813 -4.402 -19.537 1.00 98.19 123 ILE A O 1
ATOM 1006 N N . LEU A 1 124 ? 2.103 -5.864 -19.584 1.00 97.94 124 LEU A N 1
ATOM 1007 C CA . LEU A 1 124 ? 2.511 -6.595 -18.383 1.00 97.94 124 LEU A CA 1
ATOM 1008 C C . LEU A 1 124 ? 3.962 -7.089 -18.491 1.00 97.94 124 LEU A C 1
ATOM 1010 O O . LEU A 1 124 ? 4.761 -6.852 -17.586 1.00 97.94 124 LEU A O 1
ATOM 1014 N N . GLN A 1 125 ? 4.335 -7.723 -19.608 1.00 96.69 125 GLN A N 1
ATOM 1015 C CA . GLN A 1 125 ? 5.699 -8.217 -19.808 1.00 96.69 125 GLN A CA 1
ATOM 1016 C C . GLN A 1 125 ? 6.729 -7.083 -19.698 1.00 96.69 125 GLN A C 1
ATOM 1018 O O . GLN A 1 125 ? 7.769 -7.261 -19.060 1.00 96.69 125 GLN A O 1
ATOM 1023 N N . SER A 1 126 ? 6.427 -5.914 -20.275 1.00 95.75 126 SER A N 1
ATOM 1024 C CA . SER A 1 126 ? 7.336 -4.760 -20.264 1.00 95.75 126 SER A CA 1
ATOM 1025 C C . SER A 1 126 ? 7.673 -4.260 -18.852 1.00 95.75 126 SER A C 1
ATOM 1027 O O . SER A 1 126 ? 8.777 -3.765 -18.629 1.00 95.75 126 SER A O 1
ATOM 1029 N N . HIS A 1 127 ? 6.775 -4.469 -17.883 1.00 94.88 127 HIS A N 1
ATOM 1030 C CA . HIS A 1 127 ? 6.989 -4.108 -16.477 1.00 94.88 127 HIS A CA 1
ATOM 1031 C C . HIS A 1 127 ? 7.676 -5.204 -15.657 1.00 94.88 127 HIS A C 1
ATOM 1033 O O . HIS A 1 127 ? 8.395 -4.906 -14.704 1.00 94.88 127 HIS A O 1
ATOM 1039 N N . LEU A 1 128 ? 7.487 -6.479 -16.009 1.00 93.44 128 LEU A N 1
ATOM 1040 C CA . LEU A 1 128 ? 7.982 -7.602 -15.203 1.00 93.44 128 LEU A CA 1
ATOM 1041 C C . LEU A 1 128 ? 9.396 -8.077 -15.569 1.00 93.44 128 LEU A C 1
ATOM 1043 O O . LEU A 1 128 ? 10.116 -8.584 -14.702 1.00 93.44 128 LEU A O 1
ATOM 1047 N N . VAL A 1 129 ? 9.815 -7.909 -16.829 1.00 90.94 129 VAL A N 1
ATOM 1048 C CA . VAL A 1 129 ? 11.095 -8.435 -17.346 1.00 90.94 129 VAL A CA 1
ATOM 1049 C C . VAL A 1 129 ? 12.299 -7.922 -16.557 1.00 90.94 129 VAL A C 1
ATOM 1051 O O . VAL A 1 129 ? 13.174 -8.711 -16.198 1.00 90.94 129 VAL A O 1
ATOM 1054 N N . ASN A 1 130 ? 12.326 -6.630 -16.218 1.00 85.25 130 ASN A N 1
ATOM 1055 C CA . ASN A 1 130 ? 13.453 -6.014 -15.504 1.00 85.25 130 ASN A CA 1
ATOM 1056 C C . ASN A 1 130 ? 13.671 -6.604 -14.106 1.00 85.25 130 ASN A C 1
ATOM 1058 O O . ASN A 1 130 ? 14.807 -6.724 -13.643 1.00 85.25 130 ASN A O 1
ATOM 1062 N N . SER A 1 131 ? 12.583 -7.010 -13.455 1.00 86.56 131 SER A N 1
ATOM 1063 C CA . SER A 1 131 ? 12.607 -7.661 -12.145 1.00 86.56 131 SER A CA 1
ATOM 1064 C C . SER A 1 131 ? 12.717 -9.184 -12.248 1.00 86.56 131 SER A C 1
ATOM 1066 O O . SER A 1 131 ? 12.777 -9.857 -11.224 1.00 86.56 131 SER A O 1
ATOM 1068 N N . LYS A 1 132 ? 12.766 -9.737 -13.471 1.00 88.44 132 LYS A N 1
ATOM 1069 C CA . LYS A 1 132 ? 12.757 -11.180 -13.763 1.00 88.44 132 LYS A CA 1
ATOM 1070 C C . LYS A 1 132 ? 11.583 -11.917 -13.132 1.00 88.44 132 LYS A C 1
ATOM 1072 O O . LYS A 1 132 ? 11.716 -13.066 -12.713 1.00 88.44 132 LYS A O 1
ATOM 1077 N N . ILE A 1 133 ? 10.438 -11.252 -13.064 1.00 91.50 133 ILE A N 1
ATOM 1078 C CA . ILE A 1 133 ? 9.232 -11.829 -12.488 1.00 91.50 133 ILE A CA 1
ATOM 1079 C C . ILE A 1 133 ? 8.481 -12.542 -13.617 1.00 91.50 133 ILE A C 1
ATOM 1081 O O . ILE A 1 133 ? 8.123 -11.902 -14.606 1.00 91.50 133 ILE A O 1
ATOM 1085 N N . PRO A 1 134 ? 8.252 -13.864 -13.529 1.00 94.69 134 PRO A N 1
ATOM 1086 C CA . PRO A 1 134 ? 7.407 -14.551 -14.496 1.00 94.69 134 PRO A CA 1
ATOM 1087 C C . PRO A 1 134 ? 5.987 -13.976 -14.465 1.00 94.69 134 PRO A C 1
ATOM 1089 O O . PRO A 1 134 ? 5.439 -13.770 -13.383 1.00 94.69 134 PRO A O 1
ATOM 1092 N N . GLU A 1 135 ? 5.358 -13.789 -15.630 1.00 96.44 135 GLU A N 1
ATOM 1093 C CA . GLU A 1 135 ? 3.958 -13.327 -15.709 1.00 96.44 135 GLU A CA 1
ATOM 1094 C C . GLU A 1 135 ? 3.005 -14.205 -14.885 1.00 96.44 135 GLU A C 1
ATOM 1096 O O . GLU A 1 135 ? 2.034 -13.704 -14.323 1.00 96.44 135 GLU A O 1
ATOM 1101 N N . GLU A 1 136 ? 3.312 -15.498 -14.761 1.00 97.12 136 GLU A N 1
ATOM 1102 C CA . GLU A 1 136 ? 2.547 -16.445 -13.950 1.00 97.12 136 GLU A CA 1
ATOM 1103 C C . GLU A 1 136 ? 2.496 -16.057 -12.469 1.00 97.12 136 GLU A C 1
ATOM 1105 O O . GLU A 1 136 ? 1.486 -16.299 -11.823 1.00 97.12 136 GLU A O 1
ATOM 1110 N N . VAL A 1 137 ? 3.524 -15.409 -11.907 1.00 95.56 137 VAL A N 1
ATOM 1111 C CA . VAL A 1 137 ? 3.474 -14.936 -10.508 1.00 95.56 137 VAL A CA 1
ATOM 1112 C C . VAL A 1 137 ? 2.358 -13.905 -10.337 1.00 95.56 137 VAL A C 1
ATOM 1114 O O . VAL A 1 137 ? 1.569 -13.986 -9.398 1.00 95.56 137 VAL A O 1
ATOM 1117 N N . PHE A 1 138 ? 2.262 -12.966 -11.278 1.00 97.12 138 PHE A N 1
ATOM 1118 C CA . PHE A 1 138 ? 1.241 -11.923 -11.279 1.00 97.12 138 PHE A CA 1
ATOM 1119 C C . PHE A 1 138 ? -0.157 -12.494 -11.563 1.00 97.12 138 PHE A C 1
ATOM 1121 O O . PHE A 1 138 ? -1.110 -12.208 -10.838 1.00 97.12 138 PHE A O 1
ATOM 1128 N N . LYS A 1 139 ? -0.282 -13.336 -12.595 1.00 97.88 139 LYS A N 1
ATOM 1129 C CA . LYS A 1 139 ? -1.566 -13.931 -12.998 1.00 97.88 139 LYS A CA 1
ATOM 1130 C C . LYS A 1 139 ? -2.118 -14.876 -11.931 1.00 97.88 139 LYS A C 1
ATOM 1132 O O . LYS A 1 139 ? -3.293 -14.765 -11.595 1.00 97.88 139 LYS A O 1
ATOM 1137 N N . ASN A 1 140 ? -1.270 -15.717 -11.333 1.00 97.62 140 ASN A N 1
ATOM 1138 C CA . ASN A 1 140 ? -1.677 -16.619 -10.253 1.00 97.62 140 ASN A CA 1
ATOM 1139 C C . ASN A 1 140 ? -2.133 -15.852 -9.009 1.00 97.62 140 ASN A C 1
ATOM 1141 O O . ASN A 1 140 ? -3.108 -16.256 -8.381 1.00 97.62 140 ASN A O 1
ATOM 1145 N N . LEU A 1 141 ? -1.475 -14.737 -8.654 1.00 97.12 141 LEU A N 1
ATOM 1146 C CA . LEU A 1 141 ? -1.949 -13.875 -7.566 1.00 97.12 141 LEU A CA 1
ATOM 1147 C C . LEU A 1 141 ? -3.392 -13.424 -7.834 1.00 97.12 141 LEU A C 1
ATOM 1149 O O . LEU A 1 141 ? -4.259 -13.602 -6.981 1.00 97.12 141 LEU A O 1
ATOM 1153 N N . ILE A 1 142 ? -3.659 -12.865 -9.016 1.00 98.00 142 ILE A N 1
ATOM 1154 C CA . ILE A 1 142 ? -5.000 -12.393 -9.380 1.00 98.00 142 ILE A CA 1
ATOM 1155 C C . ILE A 1 142 ? -6.010 -13.540 -9.344 1.00 98.00 142 ILE A C 1
ATOM 1157 O O . ILE A 1 142 ? -7.056 -13.409 -8.706 1.00 98.00 142 ILE A O 1
ATOM 1161 N N . GLU A 1 143 ? -5.706 -14.664 -9.990 1.00 97.88 143 GLU A N 1
ATOM 1162 C CA . GLU A 1 143 ? -6.604 -15.818 -10.075 1.00 97.88 143 GLU A CA 1
ATOM 1163 C C . GLU A 1 143 ? -6.962 -16.361 -8.688 1.00 97.88 143 GLU A C 1
ATOM 1165 O O . GLU A 1 143 ? -8.143 -16.508 -8.356 1.00 97.88 143 GLU A O 1
ATOM 1170 N N . VAL A 1 144 ? -5.952 -16.608 -7.848 1.00 97.31 144 VAL A N 1
ATOM 1171 C CA . VAL A 1 144 ? -6.150 -17.168 -6.508 1.00 97.31 144 VAL A CA 1
ATOM 1172 C C . VAL A 1 144 ? -6.947 -16.203 -5.641 1.00 97.31 144 VAL A C 1
ATOM 1174 O O . VAL A 1 144 ? -7.904 -16.626 -4.992 1.00 97.31 144 VAL A O 1
ATOM 1177 N N . VAL A 1 145 ? -6.605 -14.914 -5.623 1.00 97.44 145 VAL A N 1
ATOM 1178 C CA . VAL A 1 145 ? -7.284 -13.949 -4.746 1.00 97.44 145 VAL A CA 1
ATOM 1179 C C . VAL A 1 145 ? -8.716 -13.694 -5.199 1.00 97.44 145 VAL A C 1
ATOM 1181 O O . VAL A 1 145 ? -9.629 -13.737 -4.372 1.00 97.44 145 VAL A O 1
ATOM 1184 N N . SER A 1 146 ? -8.938 -13.463 -6.494 1.00 96.81 146 SER A N 1
ATOM 1185 C CA . SER A 1 146 ? -10.275 -13.194 -7.039 1.00 96.81 146 SER A CA 1
ATOM 1186 C C . SER A 1 146 ? -11.225 -14.390 -6.878 1.00 96.81 146 SER A C 1
ATOM 1188 O O . SER A 1 146 ? -12.417 -14.203 -6.611 1.00 96.81 146 SER A O 1
ATOM 1190 N N . SER A 1 147 ? -10.694 -15.617 -6.917 1.00 97.25 147 SER A N 1
ATOM 1191 C CA . SER A 1 147 ? -11.454 -16.848 -6.661 1.00 97.25 147 SER A CA 1
ATOM 1192 C C . SER A 1 147 ? -11.712 -17.113 -5.170 1.00 97.25 147 SER A C 1
ATOM 1194 O O . SER A 1 147 ? -12.634 -17.852 -4.827 1.00 97.25 147 SER A O 1
ATOM 1196 N N . ASN A 1 148 ? -10.954 -16.485 -4.262 1.00 96.75 148 ASN A N 1
ATOM 1197 C CA . ASN A 1 148 ? -11.027 -16.703 -2.811 1.00 96.75 148 ASN A CA 1
ATOM 1198 C C . ASN A 1 148 ? -11.501 -15.460 -2.038 1.00 96.75 148 ASN A C 1
ATOM 1200 O O . ASN A 1 148 ? -10.940 -15.073 -1.016 1.00 96.75 148 ASN A O 1
ATOM 1204 N N . THR A 1 149 ? -12.597 -14.845 -2.484 1.00 97.88 149 THR A N 1
ATOM 1205 C CA . THR A 1 149 ? -13.148 -13.611 -1.882 1.00 97.88 149 THR A CA 1
ATOM 1206 C C . THR A 1 149 ? -14.112 -13.854 -0.712 1.00 97.88 149 THR A C 1
ATOM 1208 O O . THR A 1 149 ? -14.588 -12.911 -0.076 1.00 97.88 149 THR A O 1
ATOM 1211 N N . ALA A 1 150 ? -14.416 -15.113 -0.383 1.00 97.94 150 ALA A N 1
ATOM 1212 C CA . ALA A 1 150 ? -15.362 -15.455 0.681 1.00 97.94 150 ALA A CA 1
ATOM 1213 C C . ALA A 1 150 ? -14.951 -14.946 2.084 1.00 97.94 150 ALA A C 1
ATOM 1215 O O . ALA A 1 150 ? -15.821 -14.411 2.778 1.00 97.94 150 ALA A O 1
ATOM 1216 N N . PRO A 1 151 ? -13.674 -15.033 2.522 1.00 97.69 151 PRO A N 1
ATOM 1217 C CA . PRO A 1 151 ? -13.254 -14.479 3.812 1.00 97.69 151 PRO A CA 1
ATOM 1218 C C . PRO A 1 151 ? -13.436 -12.959 3.890 1.00 97.69 151 PRO A C 1
ATOM 1220 O O . PRO A 1 151 ? -13.935 -12.452 4.895 1.00 97.69 151 PRO A O 1
ATOM 1223 N N . LEU A 1 152 ? -13.115 -12.244 2.806 1.00 97.75 152 LEU A N 1
ATOM 1224 C CA . LEU A 1 152 ? -13.318 -10.800 2.691 1.00 97.75 152 LEU A CA 1
ATOM 1225 C C . LEU A 1 152 ? -14.799 -10.437 2.865 1.00 97.75 152 LEU A C 1
ATOM 1227 O O . LEU A 1 152 ? -15.151 -9.632 3.725 1.00 97.75 152 LEU A O 1
ATOM 1231 N N . LYS A 1 153 ? -15.685 -11.089 2.107 1.00 97.12 153 LYS A N 1
ATOM 1232 C CA . LYS A 1 153 ? -17.141 -10.879 2.189 1.00 97.12 153 LYS A CA 1
ATOM 1233 C C . LYS A 1 153 ? -17.686 -11.197 3.584 1.00 97.12 153 LYS A C 1
ATOM 1235 O O . LYS A 1 153 ? -18.491 -10.440 4.123 1.00 97.12 153 LYS A O 1
ATOM 1240 N N . LYS A 1 154 ? -17.201 -12.276 4.210 1.00 97.62 154 LYS A N 1
ATOM 1241 C CA . LYS A 1 154 ? -17.549 -12.644 5.592 1.00 97.62 154 LYS A CA 1
ATOM 1242 C C . LYS A 1 154 ? -17.151 -11.553 6.586 1.00 97.62 154 LYS A C 1
ATOM 1244 O O . LYS A 1 154 ? -17.926 -11.262 7.495 1.00 97.62 154 LYS A O 1
ATOM 1249 N N . TYR A 1 155 ? -15.974 -10.954 6.422 1.00 97.62 155 TYR A N 1
ATOM 1250 C CA . TYR A 1 155 ? -15.514 -9.872 7.287 1.00 97.62 155 TYR A CA 1
ATOM 1251 C C . TYR A 1 155 ? -16.401 -8.625 7.170 1.00 97.62 155 TYR A C 1
ATOM 1253 O O . TYR A 1 155 ? -16.852 -8.100 8.185 1.00 97.62 155 TYR A O 1
ATOM 1261 N N . TYR A 1 156 ? -16.747 -8.200 5.953 1.00 96.44 156 TYR A N 1
ATOM 1262 C CA . TYR A 1 156 ? -17.652 -7.062 5.755 1.00 96.44 156 TYR A CA 1
ATOM 1263 C C . TYR A 1 156 ? -19.070 -7.320 6.286 1.00 96.44 156 TYR A C 1
ATOM 1265 O O . TYR A 1 156 ? -19.679 -6.422 6.869 1.00 96.44 156 TYR A O 1
ATOM 1273 N N . GLU A 1 157 ? -19.578 -8.550 6.178 1.00 97.00 157 GLU A N 1
ATOM 1274 C CA . GLU A 1 157 ? -20.855 -8.931 6.795 1.00 97.00 157 GLU A CA 1
ATOM 1275 C C . GLU A 1 157 ? -20.781 -8.939 8.332 1.00 97.00 157 GLU A C 1
ATOM 1277 O O . GLU A 1 157 ? -21.727 -8.519 9.002 1.00 97.00 157 GLU A O 1
ATOM 1282 N N . LEU A 1 158 ? -19.654 -9.366 8.911 1.00 97.38 158 LEU A N 1
ATOM 1283 C CA . LEU A 1 158 ? -19.409 -9.260 10.351 1.00 97.38 158 LEU A CA 1
ATOM 1284 C C . LEU A 1 158 ? -19.424 -7.797 10.796 1.00 97.38 158 LEU A C 1
ATOM 1286 O O . LEU A 1 158 ? -20.144 -7.466 11.737 1.00 97.38 158 LEU A O 1
ATOM 1290 N N . ARG A 1 159 ? -18.692 -6.922 10.095 1.00 97.06 159 ARG A N 1
ATOM 1291 C CA . ARG A 1 159 ? -18.667 -5.479 10.376 1.00 97.06 159 ARG A CA 1
ATOM 1292 C C . ARG A 1 159 ? -20.063 -4.879 10.301 1.00 97.06 159 ARG A C 1
ATOM 1294 O O . ARG A 1 159 ? -20.474 -4.179 11.219 1.00 97.06 159 ARG A O 1
ATOM 1301 N N . ARG A 1 160 ? -20.826 -5.212 9.253 1.00 96.81 160 ARG A N 1
ATOM 1302 C CA . ARG A 1 160 ? -22.210 -4.753 9.076 1.00 96.81 160 ARG A CA 1
ATOM 1303 C C . ARG A 1 160 ? -23.070 -5.073 10.300 1.00 96.81 160 ARG A C 1
ATOM 1305 O O . ARG A 1 160 ? -23.765 -4.193 10.798 1.00 96.81 160 ARG A O 1
ATOM 1312 N N . LYS A 1 161 ? -23.018 -6.320 10.785 1.00 97.56 161 LYS A N 1
ATOM 1313 C CA . LYS A 1 161 ? -23.777 -6.756 11.969 1.00 97.56 161 LYS A CA 1
ATOM 1314 C C . LYS A 1 161 ? -23.291 -6.075 13.244 1.00 97.56 161 LYS A C 1
ATOM 1316 O O . LYS A 1 161 ? -24.120 -5.606 14.015 1.00 97.56 161 LYS A O 1
ATOM 1321 N N . ALA A 1 162 ? -21.977 -6.020 13.455 1.00 96.50 162 ALA A N 1
ATOM 1322 C CA . ALA A 1 162 ? -21.374 -5.444 14.654 1.00 96.50 162 ALA A CA 1
ATOM 1323 C C . ALA A 1 162 ? -21.671 -3.941 14.794 1.00 96.50 162 ALA A C 1
ATOM 1325 O O . ALA A 1 162 ? -21.951 -3.476 15.892 1.00 96.50 162 ALA A O 1
ATOM 1326 N N . LEU A 1 163 ? -21.681 -3.211 13.678 1.00 95.88 163 LEU A N 1
ATOM 1327 C CA . LEU A 1 163 ? -21.972 -1.776 13.621 1.00 95.88 163 LEU A CA 1
ATOM 1328 C C . LEU A 1 163 ? -23.478 -1.461 13.521 1.00 95.88 163 LEU A C 1
ATOM 1330 O O . LEU A 1 163 ? -23.854 -0.298 13.420 1.00 95.88 163 LEU A O 1
ATOM 1334 N N . GLY A 1 164 ? -24.353 -2.476 13.496 1.00 95.81 164 GLY A N 1
ATOM 1335 C CA . GLY A 1 164 ? -25.802 -2.279 13.371 1.00 95.81 164 GLY A CA 1
ATOM 1336 C C . GLY A 1 164 ? -26.244 -1.661 12.037 1.00 95.81 164 GLY A C 1
ATOM 1337 O O . GLY A 1 164 ? -27.317 -1.066 11.956 1.00 95.81 164 GLY A O 1
ATOM 1338 N N . LEU A 1 165 ? -25.437 -1.791 10.980 1.00 95.00 165 LEU A N 1
ATOM 1339 C CA . LEU A 1 165 ? -25.696 -1.164 9.686 1.00 95.00 165 LEU A CA 1
ATOM 1340 C C . LEU A 1 165 ? -26.741 -1.953 8.888 1.00 95.00 165 LEU A C 1
ATOM 1342 O O . LEU A 1 165 ? -26.676 -3.183 8.760 1.00 95.00 165 LEU A O 1
ATOM 1346 N N . LYS A 1 166 ? -27.680 -1.241 8.256 1.00 93.06 166 LYS A N 1
ATOM 1347 C CA . LYS A 1 166 ? -28.633 -1.857 7.318 1.00 93.06 166 LYS A CA 1
ATOM 1348 C C . LYS A 1 166 ? -27.906 -2.434 6.100 1.00 93.06 166 LYS A C 1
ATOM 1350 O O . LYS A 1 166 ? -28.178 -3.562 5.697 1.00 93.06 166 LYS A O 1
ATOM 1355 N N . LYS A 1 167 ? -26.957 -1.674 5.551 1.00 92.06 167 LYS A N 1
ATOM 1356 C CA . LYS A 1 167 ? -26.051 -2.062 4.466 1.00 92.06 167 LYS A CA 1
ATOM 1357 C C . LYS A 1 167 ? -24.667 -1.504 4.789 1.00 92.06 167 LYS A C 1
ATOM 1359 O O . LYS A 1 167 ? -24.578 -0.389 5.279 1.00 92.06 167 LYS A O 1
ATOM 1364 N N . HIS A 1 168 ? -23.611 -2.275 4.539 1.00 93.56 168 HIS A N 1
ATOM 1365 C CA . HIS A 1 168 ? -22.244 -1.776 4.687 1.00 93.56 168 HIS A CA 1
ATOM 1366 C C . HIS A 1 168 ? -21.838 -1.064 3.394 1.00 93.56 168 HIS A C 1
ATOM 1368 O O . HIS A 1 168 ? -21.728 -1.702 2.346 1.00 93.56 168 HIS A O 1
ATOM 1374 N N . ARG A 1 169 ? -21.628 0.249 3.463 1.00 93.69 169 ARG A N 1
ATOM 1375 C CA . ARG A 1 169 ? -21.174 1.092 2.350 1.00 93.69 169 ARG A CA 1
ATOM 1376 C C . ARG A 1 169 ? -19.657 1.050 2.227 1.00 93.69 169 ARG A C 1
ATOM 1378 O O . ARG A 1 169 ? -18.955 0.642 3.156 1.00 93.69 169 ARG A O 1
ATOM 1385 N N . SER A 1 170 ? -19.113 1.469 1.089 1.00 93.25 170 SER A N 1
ATOM 1386 C CA . SER A 1 170 ? -17.665 1.452 0.867 1.00 93.25 170 SER A CA 1
ATOM 1387 C C . SER A 1 170 ? -16.897 2.365 1.833 1.00 93.25 170 SER A C 1
ATOM 1389 O O . SER A 1 170 ? -15.747 2.070 2.174 1.00 93.25 170 SER A O 1
ATOM 1391 N N . TYR A 1 171 ? -17.531 3.445 2.299 1.00 93.50 171 TYR A N 1
ATOM 1392 C CA . TYR A 1 171 ? -16.979 4.379 3.280 1.00 93.50 171 TYR A CA 1
ATOM 1393 C C . TYR A 1 171 ? -17.079 3.896 4.734 1.00 93.50 171 TYR A C 1
ATOM 1395 O O . TYR A 1 171 ? -16.279 4.321 5.557 1.00 93.50 171 TYR A O 1
ATOM 1403 N N . ASP A 1 172 ? -17.950 2.939 5.066 1.00 95.06 172 ASP A N 1
ATOM 1404 C CA . ASP A 1 172 ? -18.065 2.407 6.440 1.00 95.06 172 ASP A CA 1
ATOM 1405 C C . ASP A 1 172 ? -16.840 1.568 6.867 1.00 95.06 172 ASP A C 1
ATOM 1407 O O . ASP A 1 172 ? -16.687 1.187 8.030 1.00 95.06 172 ASP A O 1
ATOM 1411 N N . ARG A 1 173 ? -15.916 1.285 5.936 1.00 93.12 173 ARG A N 1
ATOM 1412 C CA . ARG A 1 173 ? -14.677 0.542 6.218 1.00 93.12 173 ARG A CA 1
ATOM 1413 C C . ARG A 1 173 ? -13.737 1.252 7.199 1.00 93.12 173 ARG A C 1
ATOM 1415 O O . ARG A 1 173 ? -12.829 0.608 7.696 1.00 93.12 173 ARG A O 1
ATOM 1422 N N . PHE A 1 174 ? -13.930 2.551 7.432 1.00 93.38 174 PHE A N 1
ATOM 1423 C CA . PHE A 1 174 ? -13.116 3.351 8.356 1.00 93.38 174 PHE A CA 1
ATOM 1424 C C . PHE A 1 174 ? -13.707 3.430 9.768 1.00 93.38 174 PHE A C 1
ATOM 1426 O O . PHE A 1 174 ? -13.098 4.024 10.647 1.00 93.38 174 PHE A O 1
ATOM 1433 N N . LEU A 1 175 ? -14.887 2.845 9.999 1.00 95.38 175 LEU A N 1
ATOM 1434 C CA . LEU A 1 175 ? -15.476 2.781 11.334 1.00 95.38 175 LEU A CA 1
ATOM 1435 C C . LEU A 1 175 ? -14.715 1.795 12.223 1.00 95.38 175 LEU A C 1
ATOM 1437 O O . LEU A 1 175 ? -14.309 0.725 11.765 1.00 95.38 175 LEU A O 1
ATOM 1441 N N . GLN A 1 176 ? -14.576 2.122 13.503 1.00 93.00 176 GLN A N 1
ATOM 1442 C CA . GLN A 1 176 ? -14.013 1.211 14.495 1.00 93.00 176 GLN A CA 1
ATOM 1443 C C . GLN A 1 176 ? -15.100 0.305 15.083 1.00 93.00 176 GLN A C 1
ATOM 1445 O O . GLN A 1 176 ? -16.214 0.743 15.361 1.00 93.00 176 GLN A O 1
ATOM 1450 N N . LEU A 1 177 ? -14.770 -0.969 15.284 1.00 94.50 177 LEU A N 1
ATOM 1451 C CA . LEU A 1 177 ? -15.600 -1.958 15.976 1.00 94.50 177 LEU A CA 1
ATOM 1452 C C . LEU A 1 177 ? -15.436 -1.874 17.496 1.00 94.50 177 LEU A C 1
ATOM 1454 O O . LEU A 1 177 ? -16.319 -2.301 18.237 1.00 94.50 177 LEU A O 1
ATOM 1458 N N . ALA A 1 178 ? -14.301 -1.348 17.951 1.00 91.44 178 ALA A N 1
ATOM 1459 C CA . ALA A 1 178 ? -14.004 -1.063 19.344 1.00 91.44 178 ALA A CA 1
ATOM 1460 C C . ALA A 1 178 ? -13.029 0.113 19.422 1.00 91.44 178 ALA A C 1
ATOM 1462 O O . ALA A 1 178 ? -12.227 0.325 18.517 1.00 91.44 178 ALA A O 1
ATOM 1463 N N . SER A 1 179 ? -13.080 0.861 20.517 1.00 82.69 179 SER A N 1
ATOM 1464 C CA . SER A 1 179 ? -12.118 1.919 20.830 1.00 82.69 179 SER A CA 1
ATOM 1465 C C . SER A 1 179 ? -11.232 1.487 21.990 1.00 82.69 179 SER A C 1
ATOM 1467 O O . SER A 1 179 ? -11.738 0.924 22.960 1.00 82.69 179 SER A O 1
ATOM 1469 N N . THR A 1 180 ? -9.949 1.832 21.938 1.00 81.00 180 THR A N 1
ATOM 1470 C CA . THR A 1 180 ? -9.047 1.741 23.091 1.00 81.00 180 THR A CA 1
ATOM 1471 C C . THR A 1 180 ? -8.713 3.137 23.605 1.00 81.00 180 THR A C 1
ATOM 1473 O O . THR A 1 180 ? -8.480 4.060 22.825 1.00 81.00 180 THR A O 1
ATOM 1476 N N . SER A 1 181 ? -8.702 3.311 24.927 1.00 78.50 181 SER A N 1
ATOM 1477 C CA . SER A 1 181 ? -8.220 4.540 25.569 1.00 78.50 181 SER A CA 1
ATOM 1478 C C . SER A 1 181 ? -6.750 4.449 25.976 1.00 78.50 181 SER A C 1
ATOM 1480 O O . SER A 1 181 ? -6.208 5.417 26.512 1.00 78.50 181 SER A O 1
ATOM 1482 N N . LYS A 1 182 ? -6.110 3.288 25.778 1.00 85.56 182 LYS A N 1
ATOM 1483 C CA . LYS A 1 182 ? -4.721 3.073 26.171 1.00 85.56 182 LYS A CA 1
ATOM 1484 C C . LYS A 1 182 ? -3.814 3.908 25.274 1.00 85.56 182 LYS A C 1
ATOM 1486 O O . LYS A 1 182 ? -3.943 3.904 24.049 1.00 85.56 182 LYS A O 1
ATOM 1491 N N . LYS A 1 183 ? -2.915 4.649 25.912 1.00 90.62 183 LYS A N 1
ATOM 1492 C CA . LYS A 1 183 ? -1.884 5.442 25.253 1.00 90.62 183 LYS A CA 1
ATOM 1493 C C . LYS A 1 183 ? -0.531 4.805 25.521 1.00 90.62 183 LYS A C 1
ATOM 1495 O O . LYS A 1 183 ? -0.336 4.227 26.586 1.00 90.62 183 LYS A O 1
ATOM 1500 N N . TYR A 1 184 ? 0.358 4.913 24.545 1.00 92.25 184 TYR A N 1
ATOM 1501 C CA . TYR A 1 184 ? 1.699 4.346 24.594 1.00 92.25 184 TYR A CA 1
ATOM 1502 C C . TYR A 1 184 ? 2.710 5.464 24.372 1.00 92.25 184 TYR A C 1
ATOM 1504 O O . TYR A 1 184 ? 2.691 6.139 23.344 1.00 92.25 184 TYR A O 1
ATOM 1512 N N . SER A 1 185 ? 3.595 5.687 25.331 1.00 97.06 185 SER A N 1
ATOM 1513 C CA . SER A 1 185 ? 4.808 6.462 25.093 1.00 97.06 185 SER A CA 1
ATOM 1514 C C . SER A 1 185 ? 5.689 5.758 24.056 1.00 97.06 185 SER A C 1
ATOM 1516 O O . SER A 1 185 ? 5.569 4.554 23.829 1.00 97.06 185 SER A O 1
ATOM 1518 N N . TYR A 1 186 ? 6.590 6.509 23.421 1.00 97.25 186 TYR A N 1
ATOM 1519 C CA . TYR A 1 186 ? 7.548 5.937 22.471 1.00 97.25 186 TYR A CA 1
ATOM 1520 C C . TYR A 1 186 ? 8.401 4.831 23.110 1.00 97.25 186 TYR A C 1
ATOM 1522 O O . TYR A 1 186 ? 8.593 3.779 22.507 1.00 97.25 186 TYR A O 1
ATOM 1530 N N . GLU A 1 187 ? 8.842 5.032 24.355 1.00 97.62 187 GLU A N 1
ATOM 1531 C CA . GLU A 1 187 ? 9.607 4.034 25.108 1.00 97.62 187 GLU A CA 1
ATOM 1532 C C . GLU A 1 187 ? 8.795 2.756 25.348 1.00 97.62 187 GLU A C 1
ATOM 1534 O O . GLU A 1 187 ? 9.282 1.670 25.056 1.00 97.62 187 GLU A O 1
ATOM 1539 N N . GLU A 1 188 ? 7.530 2.864 25.769 1.00 96.69 188 GLU A N 1
ATOM 1540 C CA . GLU A 1 188 ? 6.646 1.692 25.881 1.00 96.69 188 GLU A CA 1
ATOM 1541 C C . GLU A 1 188 ? 6.455 0.995 24.527 1.00 96.69 188 GLU A C 1
ATOM 1543 O O . GLU A 1 188 ? 6.425 -0.231 24.462 1.00 96.69 188 GLU A O 1
ATOM 1548 N N . GLY A 1 189 ? 6.363 1.758 23.433 1.00 96.44 189 GLY A N 1
ATOM 1549 C CA . GLY A 1 189 ? 6.303 1.216 22.077 1.00 96.44 189 GLY A CA 1
ATOM 1550 C C . GLY A 1 189 ? 7.539 0.399 21.694 1.00 96.44 189 GLY A C 1
ATOM 1551 O O . GLY A 1 189 ? 7.391 -0.682 21.123 1.00 96.44 189 GLY A O 1
ATOM 1552 N N . LYS A 1 190 ? 8.742 0.883 22.034 1.00 97.88 190 LYS A N 1
ATOM 1553 C CA . LYS A 1 190 ? 9.998 0.146 21.831 1.00 97.88 190 LYS A CA 1
ATOM 1554 C C . LYS A 1 190 ? 10.032 -1.141 22.647 1.00 97.88 190 LYS A C 1
ATOM 1556 O O . LYS A 1 190 ? 10.325 -2.192 22.089 1.00 97.88 190 LYS A O 1
ATOM 1561 N N . GLU A 1 191 ? 9.691 -1.070 23.931 1.00 97.94 191 GLU A N 1
ATOM 1562 C CA . GLU A 1 191 ? 9.699 -2.245 24.810 1.00 97.94 191 GLU A CA 1
ATOM 1563 C C . GLU A 1 191 ? 8.726 -3.323 24.322 1.00 97.94 191 GLU A C 1
ATOM 1565 O O . GLU A 1 191 ? 9.097 -4.489 24.238 1.00 97.94 191 GLU A O 1
ATOM 1570 N N . LEU A 1 192 ? 7.520 -2.942 23.882 1.00 96.75 192 LEU A N 1
ATOM 1571 C CA . LEU A 1 192 ? 6.579 -3.888 23.273 1.00 96.75 192 LEU A CA 1
ATOM 1572 C C . LEU A 1 192 ? 7.156 -4.569 22.029 1.00 96.75 192 LEU A C 1
ATOM 1574 O O . LEU A 1 192 ? 6.948 -5.767 21.828 1.00 96.75 192 LEU A O 1
ATOM 1578 N N . PHE A 1 193 ? 7.870 -3.818 21.187 1.00 98.25 193 PHE A N 1
ATOM 1579 C CA . PHE A 1 193 ? 8.528 -4.386 20.019 1.00 98.25 193 PHE A CA 1
ATOM 1580 C C . PHE A 1 193 ? 9.651 -5.351 20.423 1.00 98.25 193 PHE A C 1
ATOM 1582 O O . PHE A 1 193 ? 9.652 -6.487 19.949 1.00 98.25 193 PHE A O 1
ATOM 1589 N N . PHE A 1 194 ? 10.546 -4.961 21.333 1.00 98.56 194 PHE A N 1
ATOM 1590 C CA . PHE A 1 194 ? 11.633 -5.821 21.817 1.00 98.56 194 PHE A CA 1
ATOM 1591 C C . PHE A 1 194 ? 11.112 -7.100 22.478 1.00 98.56 194 PHE A C 1
ATOM 1593 O O . PHE A 1 194 ? 11.573 -8.198 22.162 1.00 98.56 194 PHE A O 1
ATOM 1600 N N . ASP A 1 195 ? 10.084 -6.987 23.315 1.00 97.88 195 ASP A N 1
ATOM 1601 C CA . ASP A 1 195 ? 9.435 -8.138 23.932 1.00 97.88 195 ASP A CA 1
ATOM 1602 C C . ASP A 1 195 ? 8.823 -9.089 22.899 1.00 97.88 195 ASP A C 1
ATOM 1604 O O . ASP A 1 195 ? 8.874 -10.311 23.073 1.00 97.88 195 ASP A O 1
ATOM 1608 N N . SER A 1 196 ? 8.262 -8.550 21.811 1.00 97.50 196 SER A N 1
ATOM 1609 C CA . SER A 1 196 ? 7.647 -9.361 20.757 1.00 97.50 196 SER A CA 1
ATOM 1610 C C . SER A 1 196 ? 8.645 -10.236 19.994 1.00 97.50 196 SER A C 1
ATOM 1612 O O . SER A 1 196 ? 8.251 -11.249 19.416 1.00 97.50 196 SER A O 1
ATOM 1614 N N . ILE A 1 197 ? 9.935 -9.887 20.032 1.00 97.62 197 ILE A N 1
ATOM 1615 C CA . ILE A 1 197 ? 11.017 -10.586 19.327 1.00 97.62 197 ILE A CA 1
ATOM 1616 C C . ILE A 1 197 ? 12.010 -11.288 20.267 1.00 97.62 197 ILE A C 1
ATOM 1618 O O . ILE A 1 197 ? 12.995 -11.856 19.797 1.00 97.62 197 ILE A O 1
ATOM 1622 N N . LYS A 1 198 ? 11.766 -11.294 21.583 1.00 97.00 198 LYS A N 1
ATOM 1623 C CA . LYS A 1 198 ? 12.707 -11.807 22.600 1.00 97.00 198 LYS A CA 1
ATOM 1624 C C . LYS A 1 198 ? 13.092 -13.284 22.450 1.00 97.00 198 LYS A C 1
ATOM 1626 O O . LYS A 1 198 ? 14.146 -13.701 22.924 1.00 97.00 198 LYS A O 1
ATOM 1631 N N . ASP A 1 199 ? 12.235 -14.074 21.804 1.00 94.56 199 ASP A N 1
ATOM 1632 C CA . ASP A 1 199 ? 12.462 -15.504 21.559 1.00 94.56 199 ASP A CA 1
ATOM 1633 C C . ASP A 1 199 ? 13.214 -15.767 20.237 1.00 94.56 199 ASP A C 1
ATOM 1635 O O . ASP A 1 199 ? 13.569 -16.910 19.938 1.00 94.56 199 ASP A O 1
ATOM 1639 N N . LEU A 1 200 ? 13.460 -14.728 19.428 1.00 96.62 200 LEU A N 1
ATOM 1640 C CA . LEU A 1 200 ? 14.257 -14.822 18.205 1.00 96.62 200 LEU A CA 1
ATOM 1641 C C . LEU A 1 200 ? 15.762 -14.831 18.542 1.00 96.62 200 LEU A C 1
ATOM 1643 O O . LEU A 1 200 ? 16.156 -14.409 19.624 1.00 96.62 200 LEU A O 1
ATOM 1647 N N . PRO A 1 201 ? 16.649 -15.307 17.655 1.00 97.38 201 PRO A N 1
ATOM 1648 C CA . PRO A 1 201 ? 18.094 -15.276 17.879 1.00 97.38 201 PRO A CA 1
ATOM 1649 C C . PRO A 1 201 ? 18.650 -13.901 18.276 1.00 97.38 201 PRO A C 1
ATOM 1651 O O . PRO A 1 201 ? 18.246 -12.872 17.737 1.00 97.38 201 PRO A O 1
ATOM 1654 N N . LEU A 1 202 ? 19.641 -13.909 19.175 1.00 98.00 202 LEU A N 1
ATOM 1655 C CA . LEU A 1 202 ? 20.228 -12.708 19.787 1.00 98.00 202 LEU A CA 1
ATOM 1656 C C . LEU A 1 202 ? 20.756 -11.687 18.768 1.00 98.00 202 LEU A C 1
ATOM 1658 O O . LEU A 1 202 ? 20.653 -10.489 18.991 1.00 98.00 202 LEU A O 1
ATOM 1662 N N . ASP A 1 203 ? 21.290 -12.148 17.638 1.00 98.25 203 ASP A N 1
ATOM 1663 C CA . ASP A 1 203 ? 21.753 -11.273 16.555 1.00 98.25 203 ASP A CA 1
ATOM 1664 C C . ASP A 1 203 ? 20.629 -10.371 16.007 1.00 98.25 203 ASP A C 1
ATOM 1666 O O . ASP A 1 203 ? 20.818 -9.167 15.839 1.00 98.25 203 ASP A O 1
ATOM 1670 N N . PHE A 1 204 ? 19.429 -10.928 15.824 1.00 98.44 204 PHE A N 1
ATOM 1671 C CA . PHE A 1 204 ? 18.265 -10.176 15.359 1.00 98.44 204 PHE A CA 1
ATOM 1672 C C . PHE A 1 204 ? 17.791 -9.168 16.410 1.00 98.44 204 PHE A C 1
ATOM 1674 O O . PHE A 1 204 ? 17.512 -8.016 16.081 1.00 98.44 204 PHE A O 1
ATOM 1681 N N . GLN A 1 205 ? 17.764 -9.578 17.683 1.00 98.56 205 GLN A N 1
ATOM 1682 C CA . GLN A 1 205 ? 17.434 -8.687 18.800 1.00 98.56 205 GLN A CA 1
ATOM 1683 C C . GLN A 1 205 ? 18.420 -7.513 18.885 1.00 98.56 205 GLN A C 1
ATOM 1685 O O . GLN A 1 205 ? 18.010 -6.361 18.994 1.00 98.56 205 GLN A O 1
ATOM 1690 N N . ASN A 1 206 ? 19.723 -7.782 18.758 1.00 98.50 206 ASN A N 1
ATOM 1691 C CA . ASN A 1 206 ? 20.754 -6.747 18.781 1.00 98.50 206 ASN A CA 1
ATOM 1692 C C . ASN A 1 206 ? 20.575 -5.739 17.641 1.00 98.50 206 ASN A C 1
ATOM 1694 O O . ASN A 1 206 ? 20.688 -4.539 17.878 1.00 98.50 206 ASN A O 1
ATOM 1698 N N . LYS A 1 207 ? 20.249 -6.194 16.422 1.00 98.12 207 LYS A N 1
ATOM 1699 C CA . LYS A 1 207 ? 19.942 -5.284 15.307 1.00 98.12 207 LYS A CA 1
ATOM 1700 C C . LYS A 1 207 ? 18.673 -4.471 15.554 1.00 98.12 207 LYS A C 1
ATOM 1702 O O . LYS A 1 207 ? 18.654 -3.292 15.223 1.00 98.12 207 LYS A O 1
ATOM 1707 N N . ALA A 1 208 ? 17.645 -5.053 16.171 1.00 98.19 208 ALA A N 1
ATOM 1708 C CA . ALA A 1 208 ? 16.442 -4.315 16.551 1.00 98.19 208 ALA A CA 1
ATOM 1709 C C . ALA A 1 208 ? 16.742 -3.193 17.563 1.00 98.19 208 ALA A C 1
ATOM 1711 O O . ALA A 1 208 ? 16.240 -2.080 17.417 1.00 98.19 208 ALA A O 1
ATOM 1712 N N . HIS A 1 209 ? 17.601 -3.455 18.553 1.00 98.25 209 HIS A N 1
ATOM 1713 C CA . HIS A 1 209 ? 18.076 -2.422 19.477 1.00 98.25 209 HIS A CA 1
ATOM 1714 C C . HIS A 1 209 ? 18.933 -1.360 18.775 1.00 98.25 209 HIS A C 1
ATOM 1716 O O . HIS A 1 209 ? 18.776 -0.173 19.048 1.00 98.25 209 HIS A O 1
ATOM 1722 N N . GLU A 1 210 ? 19.808 -1.776 17.858 1.00 97.69 210 GLU A N 1
ATOM 1723 C CA . GLU A 1 210 ? 20.689 -0.887 17.097 1.00 97.69 210 GLU A CA 1
ATOM 1724 C C . GLU A 1 210 ? 19.883 0.120 16.260 1.00 97.69 210 GLU A C 1
ATOM 1726 O O . GLU A 1 210 ? 20.107 1.322 16.377 1.00 97.69 210 GLU A O 1
ATOM 1731 N N . VAL A 1 211 ? 18.869 -0.326 15.505 1.00 97.44 211 VAL A N 1
ATOM 1732 C CA . VAL A 1 211 ? 18.078 0.572 14.635 1.00 97.44 211 VAL A CA 1
ATOM 1733 C C . VAL A 1 211 ? 17.223 1.589 15.398 1.00 97.44 211 VAL A C 1
ATOM 1735 O O . VAL A 1 211 ? 16.839 2.610 14.830 1.00 97.44 211 VAL A O 1
ATOM 1738 N N . LEU A 1 212 ? 16.935 1.329 16.676 1.00 97.81 212 LEU A N 1
ATOM 1739 C CA . LEU A 1 212 ? 16.142 2.197 17.553 1.00 97.81 212 LEU A CA 1
ATOM 1740 C C . LEU A 1 212 ? 16.991 2.964 18.576 1.00 97.81 212 LEU A C 1
ATOM 1742 O O . LEU A 1 212 ? 16.437 3.585 19.490 1.00 97.81 212 LEU A O 1
ATOM 1746 N N . LYS A 1 213 ? 18.321 2.936 18.441 1.00 95.56 213 LYS A N 1
ATOM 1747 C CA . LYS A 1 213 ? 19.219 3.668 19.335 1.00 95.56 213 LYS A CA 1
ATOM 1748 C C . LYS A 1 213 ? 19.090 5.182 19.153 1.00 95.56 213 LYS A C 1
ATOM 1750 O O . LYS A 1 213 ? 18.714 5.692 18.091 1.00 95.56 213 LYS A O 1
ATOM 1755 N N . ASP A 1 214 ? 19.456 5.911 20.201 1.00 93.38 214 ASP A N 1
ATOM 1756 C CA . ASP A 1 214 ? 19.349 7.366 20.230 1.00 93.38 214 ASP A CA 1
ATOM 1757 C C . ASP A 1 214 ? 20.099 8.027 19.062 1.00 93.38 214 ASP A C 1
ATOM 1759 O O . ASP A 1 214 ? 21.231 7.672 18.726 1.00 93.38 214 ASP A O 1
ATOM 1763 N N . GLY A 1 215 ? 19.451 9.021 18.450 1.00 94.12 215 GLY A N 1
ATOM 1764 C CA . GLY A 1 215 ? 19.984 9.773 17.311 1.00 94.12 215 GLY A CA 1
ATOM 1765 C C . GLY A 1 215 ? 19.567 9.255 15.932 1.00 94.12 215 GLY A C 1
ATOM 1766 O O . GLY A 1 215 ? 19.777 9.974 14.958 1.00 94.12 215 GLY A O 1
ATOM 1767 N N . PHE A 1 216 ? 18.934 8.079 15.839 1.00 96.44 216 PHE A N 1
ATOM 1768 C CA . PHE A 1 216 ? 18.522 7.483 14.558 1.00 96.44 216 PHE A CA 1
ATOM 1769 C C . PHE A 1 216 ? 17.013 7.478 14.308 1.00 96.44 216 PHE A C 1
ATOM 1771 O O . PHE A 1 216 ? 16.579 7.126 13.213 1.00 96.44 216 PHE A O 1
ATOM 1778 N N . VAL A 1 217 ? 16.211 7.934 15.275 1.00 97.69 217 VAL A N 1
ATOM 1779 C CA . VAL A 1 217 ? 14.750 8.003 15.150 1.00 97.69 217 VAL A CA 1
ATOM 1780 C C . VAL A 1 217 ? 14.249 9.430 15.380 1.00 97.69 217 VAL A C 1
ATOM 1782 O O . VAL A 1 217 ? 14.427 9.995 16.458 1.00 97.69 217 VAL A O 1
ATOM 1785 N N . ASP A 1 218 ? 13.587 10.018 14.381 1.00 97.19 218 ASP A N 1
ATOM 1786 C CA . ASP A 1 218 ? 12.859 11.286 14.525 1.00 97.19 218 ASP A CA 1
ATOM 1787 C C . ASP A 1 218 ? 11.388 11.002 14.875 1.00 97.19 218 ASP A C 1
ATOM 1789 O O . ASP A 1 218 ? 10.561 10.743 13.999 1.00 97.19 218 ASP A O 1
ATOM 1793 N N . VAL A 1 219 ? 11.068 11.044 16.171 1.00 96.38 219 VAL A N 1
ATOM 1794 C CA . VAL A 1 219 ? 9.848 10.451 16.752 1.00 96.38 219 VAL A CA 1
ATOM 1795 C C . VAL A 1 219 ? 8.586 11.313 16.596 1.00 96.38 219 VAL A C 1
ATOM 1797 O O . VAL A 1 219 ? 7.553 10.844 16.120 1.00 96.38 219 VAL A O 1
ATOM 1800 N N . GLU A 1 220 ? 8.629 12.571 17.035 1.00 93.00 220 GLU A N 1
ATOM 1801 C CA . GLU A 1 220 ? 7.414 13.366 17.278 1.00 93.00 220 GLU A CA 1
ATOM 1802 C C . GLU A 1 220 ? 6.842 14.009 16.009 1.00 93.00 220 GLU A C 1
ATOM 1804 O O . GLU A 1 220 ? 7.585 14.489 15.145 1.00 93.00 220 GLU A O 1
ATOM 1809 N N . ALA A 1 221 ? 5.513 14.102 15.925 1.00 88.50 221 ALA A N 1
ATOM 1810 C CA . ALA A 1 221 ? 4.843 14.876 14.884 1.00 88.50 221 ALA A CA 1
ATOM 1811 C C . ALA A 1 221 ? 5.073 16.386 15.077 1.00 88.50 221 ALA A C 1
ATOM 1813 O O . ALA A 1 221 ? 4.890 16.928 16.168 1.00 88.50 221 ALA A O 1
ATOM 1814 N N . LYS A 1 222 ? 5.464 17.096 14.009 1.00 87.19 222 LYS A N 1
ATOM 1815 C CA . LYS A 1 222 ? 5.757 18.542 14.048 1.00 87.19 222 LYS A CA 1
ATOM 1816 C C . LYS A 1 222 ? 5.194 19.259 12.826 1.00 87.19 222 LYS A C 1
ATOM 1818 O O . LYS A 1 222 ? 5.131 18.704 11.731 1.00 87.19 222 LYS A O 1
ATOM 1823 N N .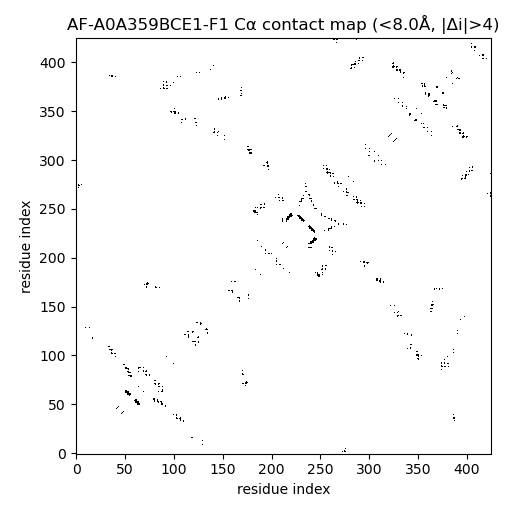 LYS A 1 223 ? 4.817 20.533 12.989 1.00 82.69 223 LYS A N 1
ATOM 1824 C CA . LYS A 1 223 ? 4.371 21.370 11.865 1.00 82.69 223 LYS A CA 1
ATOM 1825 C C . LYS A 1 223 ? 5.484 21.463 10.816 1.00 82.69 223 LYS A C 1
ATOM 1827 O O . LYS A 1 223 ? 6.597 21.863 11.137 1.00 82.69 223 LYS A O 1
ATOM 1832 N N . GLY A 1 224 ? 5.160 21.127 9.569 1.00 85.06 224 GLY A N 1
ATOM 1833 C CA . GLY A 1 224 ? 6.116 21.118 8.457 1.00 85.06 224 GLY A CA 1
ATOM 1834 C C . GLY A 1 224 ? 6.960 19.843 8.349 1.00 85.06 224 GLY A C 1
ATOM 1835 O O . GLY A 1 224 ? 7.723 19.725 7.395 1.00 85.06 224 GLY A O 1
ATOM 1836 N N . LYS A 1 225 ? 6.811 18.878 9.272 1.00 87.62 225 LYS A N 1
ATOM 1837 C CA . LYS A 1 225 ? 7.418 17.547 9.148 1.00 87.62 225 LYS A CA 1
ATOM 1838 C C . LYS A 1 225 ? 6.686 16.741 8.075 1.00 87.62 225 LYS A C 1
ATOM 1840 O O . LYS A 1 225 ? 5.470 16.859 7.913 1.00 87.62 225 LYS A O 1
ATOM 1845 N N . ARG A 1 226 ? 7.436 15.918 7.339 1.00 85.00 226 ARG A N 1
ATOM 1846 C CA . ARG A 1 226 ? 6.876 14.975 6.365 1.00 85.00 226 ARG A CA 1
ATOM 1847 C C . ARG A 1 226 ? 5.898 14.025 7.067 1.00 85.00 226 ARG A C 1
ATOM 1849 O O . ARG A 1 226 ? 6.195 13.510 8.141 1.00 85.00 226 ARG A O 1
ATOM 1856 N N . THR A 1 227 ? 4.731 13.817 6.464 1.00 80.94 227 THR A N 1
ATOM 1857 C CA . THR A 1 227 ? 3.682 12.929 6.988 1.00 80.94 227 THR A CA 1
ATOM 1858 C C . THR A 1 227 ? 4.027 11.455 6.778 1.00 80.94 227 THR A C 1
ATOM 1860 O O . THR A 1 227 ? 4.762 11.127 5.847 1.00 80.94 227 THR A O 1
ATOM 1863 N N . GLY A 1 228 ? 3.406 10.572 7.564 1.00 84.19 228 GLY A N 1
ATOM 1864 C CA . GLY A 1 228 ? 3.612 9.123 7.490 1.00 84.19 228 GLY A CA 1
ATOM 1865 C C . GLY A 1 228 ? 4.801 8.666 8.332 1.00 84.19 228 GLY A C 1
ATOM 1866 O O . GLY A 1 228 ? 5.170 9.332 9.297 1.00 84.19 228 GLY A O 1
ATOM 1867 N N . ALA A 1 229 ? 5.388 7.539 7.963 1.00 92.25 229 ALA A N 1
ATOM 1868 C CA . ALA A 1 229 ? 6.631 7.034 8.522 1.00 92.25 229 ALA A CA 1
ATOM 1869 C C . ALA A 1 229 ? 7.480 6.447 7.389 1.00 92.25 229 ALA A C 1
ATOM 1871 O O . ALA A 1 229 ? 6.953 6.212 6.298 1.00 92.25 229 ALA A O 1
ATOM 1872 N N . TYR A 1 230 ? 8.788 6.340 7.609 1.00 92.88 230 TYR A N 1
ATOM 1873 C CA . TYR A 1 230 ? 9.685 5.618 6.709 1.00 92.88 230 TYR A CA 1
ATOM 1874 C C . TYR A 1 230 ? 11.010 5.290 7.398 1.00 92.88 230 TYR A C 1
ATOM 1876 O O . TYR A 1 230 ? 11.498 6.056 8.234 1.00 92.88 230 TYR A O 1
ATOM 1884 N N . SER A 1 231 ? 11.635 4.210 6.954 1.00 94.19 231 SER A N 1
ATOM 1885 C CA . SER A 1 231 ? 13.060 3.946 7.089 1.00 94.19 231 SER A CA 1
ATOM 1886 C C . SER A 1 231 ? 13.802 4.454 5.855 1.00 94.19 231 SER A C 1
ATOM 1888 O O . SER A 1 231 ? 13.329 4.338 4.722 1.00 94.19 231 SER A O 1
ATOM 1890 N N . ASN A 1 232 ? 14.962 5.063 6.067 1.00 90.81 232 ASN A N 1
ATOM 1891 C CA . ASN A 1 232 ? 15.876 5.438 5.001 1.00 90.81 232 ASN A CA 1
ATOM 1892 C C . ASN A 1 232 ? 17.306 5.103 5.420 1.00 90.81 232 ASN A C 1
ATOM 1894 O O . ASN A 1 232 ? 17.801 5.613 6.425 1.00 90.81 232 ASN A O 1
ATOM 1898 N N . GLY A 1 233 ? 17.958 4.258 4.636 1.00 82.38 233 GLY A N 1
ATOM 1899 C CA . GLY A 1 233 ? 19.372 3.939 4.765 1.00 82.38 233 GLY A CA 1
ATOM 1900 C C . GLY A 1 233 ? 20.110 4.236 3.469 1.00 82.38 233 GLY A C 1
ATOM 1901 O O . GLY A 1 233 ? 19.544 4.744 2.501 1.00 82.38 233 GLY A O 1
ATOM 1902 N N . GLY A 1 234 ? 21.391 3.922 3.449 1.00 72.38 234 GLY A N 1
ATOM 1903 C CA . GLY A 1 234 ? 22.206 4.039 2.258 1.00 72.38 234 GLY A CA 1
ATOM 1904 C C . GLY A 1 234 ? 23.616 3.567 2.545 1.00 72.38 234 GLY A C 1
ATOM 1905 O O . GLY A 1 234 ? 23.965 3.254 3.676 1.00 72.38 234 GLY A O 1
ATOM 1906 N N . TYR A 1 235 ? 24.428 3.528 1.499 1.00 75.75 235 TYR A N 1
ATOM 1907 C CA . TYR A 1 235 ? 25.739 2.901 1.557 1.00 75.75 235 TYR A CA 1
ATOM 1908 C C . TYR A 1 235 ? 26.612 3.447 2.694 1.00 75.75 235 TYR A C 1
ATOM 1910 O O . TYR A 1 235 ? 26.897 4.646 2.754 1.00 75.75 235 TYR A O 1
ATOM 1918 N N . ASP A 1 236 ? 27.068 2.534 3.548 1.00 74.19 236 ASP A N 1
ATOM 1919 C CA . ASP A 1 236 ? 28.028 2.776 4.626 1.00 74.19 2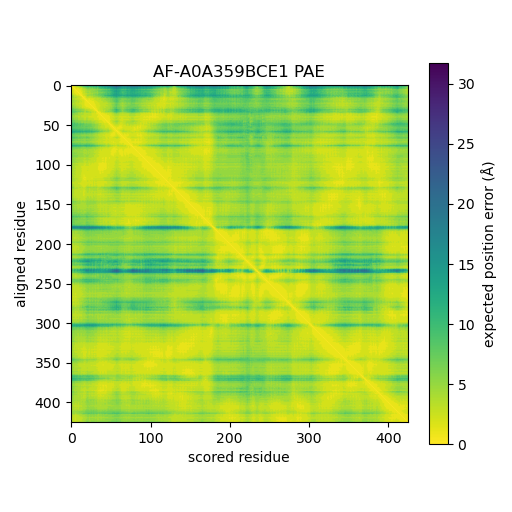36 ASP A CA 1
ATOM 1920 C C . ASP A 1 236 ? 27.562 3.767 5.715 1.00 74.19 236 ASP A C 1
ATOM 1922 O O . ASP A 1 236 ? 28.395 4.342 6.426 1.00 74.19 236 ASP A O 1
ATOM 1926 N N . PHE A 1 237 ? 26.250 3.966 5.899 1.00 83.94 237 PHE A N 1
ATOM 1927 C CA . PHE A 1 237 ? 25.730 4.676 7.069 1.00 83.94 237 PHE A CA 1
ATOM 1928 C C . PHE A 1 237 ? 24.502 4.001 7.677 1.00 83.94 237 PHE A C 1
ATOM 1930 O O . PHE A 1 237 ? 23.648 3.448 7.000 1.00 83.94 237 PHE A O 1
ATOM 1937 N N . HIS A 1 238 ? 24.395 4.114 8.997 1.00 92.69 238 HIS A N 1
ATOM 1938 C CA . HIS A 1 238 ? 23.308 3.514 9.757 1.00 92.69 238 HIS A CA 1
ATOM 1939 C C . HIS A 1 238 ? 21.933 4.084 9.342 1.00 92.69 238 HIS A C 1
ATOM 1941 O O . HIS A 1 238 ? 21.800 5.307 9.228 1.00 92.69 238 HIS A O 1
ATOM 1947 N N . PRO A 1 239 ? 20.893 3.242 9.183 1.00 95.00 239 PRO A N 1
ATOM 1948 C CA . PRO A 1 239 ? 19.572 3.681 8.746 1.00 95.00 239 PRO A CA 1
ATOM 1949 C C . PRO A 1 239 ? 18.913 4.636 9.749 1.00 95.00 239 PRO A C 1
ATOM 1951 O O . PRO A 1 239 ? 19.119 4.545 10.959 1.00 95.00 239 PRO A O 1
ATOM 1954 N N . PHE A 1 240 ? 18.086 5.543 9.237 1.00 96.88 240 PHE A 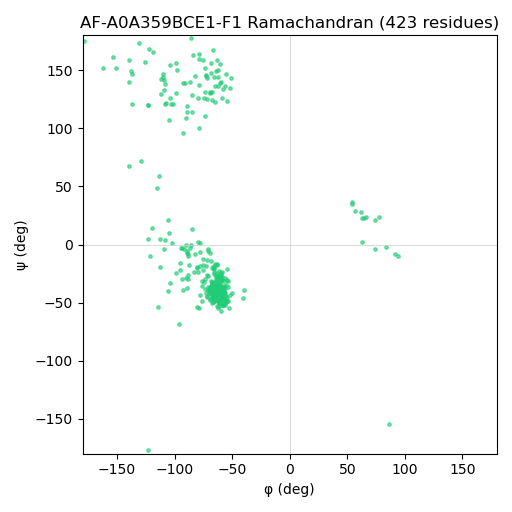N 1
ATOM 1955 C CA . PHE A 1 240 ? 17.276 6.469 10.019 1.00 96.88 240 PHE A CA 1
ATOM 1956 C C . PHE A 1 240 ? 15.797 6.136 9.876 1.00 96.88 240 PHE A C 1
ATOM 1958 O O . PHE A 1 240 ? 15.327 5.822 8.784 1.00 96.88 240 PHE A O 1
ATOM 1965 N N . ILE A 1 241 ? 15.050 6.283 10.965 1.00 98.00 241 ILE A N 1
ATOM 1966 C CA . ILE A 1 241 ? 13.602 6.105 10.994 1.00 98.00 241 ILE A CA 1
ATOM 1967 C C . ILE A 1 241 ? 12.944 7.462 11.251 1.00 98.00 241 ILE A C 1
ATOM 1969 O O . ILE A 1 241 ? 13.278 8.169 12.202 1.00 98.00 241 ILE A O 1
ATOM 1973 N N . LEU A 1 242 ? 11.971 7.828 10.422 1.00 97.50 242 LEU A N 1
ATOM 1974 C CA . LEU A 1 242 ? 11.070 8.943 10.688 1.00 97.50 242 LEU A CA 1
ATOM 1975 C C . LEU A 1 242 ? 9.715 8.396 11.128 1.00 97.50 242 LEU A C 1
ATOM 1977 O O . LEU A 1 242 ? 9.092 7.631 10.397 1.00 97.50 242 LEU A O 1
ATOM 1981 N N . LEU A 1 243 ? 9.236 8.848 12.286 1.00 97.06 243 LEU A N 1
ATOM 1982 C CA . LEU A 1 243 ? 7.893 8.577 12.800 1.00 97.06 243 LEU A CA 1
ATOM 1983 C C . LEU A 1 243 ? 7.102 9.883 12.965 1.00 97.06 243 LEU A C 1
ATOM 1985 O O . LEU A 1 243 ? 7.650 10.986 12.954 1.00 97.06 243 LEU A O 1
ATOM 1989 N N . ASN A 1 244 ? 5.791 9.753 13.147 1.00 93.50 244 ASN A N 1
ATOM 1990 C CA . ASN A 1 244 ? 4.909 10.824 13.605 1.00 93.50 244 ASN A CA 1
ATOM 1991 C C . ASN A 1 244 ? 4.073 10.293 14.781 1.00 93.50 244 ASN A C 1
ATOM 1993 O O . ASN A 1 244 ? 2.888 10.011 14.626 1.00 93.50 244 ASN A O 1
ATOM 1997 N N . TRP A 1 245 ? 4.723 10.106 15.934 1.00 94.56 245 TRP A N 1
ATOM 1998 C CA . TRP A 1 245 ? 4.146 9.447 17.111 1.00 94.56 245 TRP A CA 1
ATOM 1999 C C . TRP A 1 245 ? 3.012 10.262 17.751 1.00 94.56 245 TRP A C 1
ATOM 2001 O O . TRP A 1 245 ? 3.224 11.406 18.154 1.00 94.56 245 TRP A O 1
ATOM 2011 N N . ASN A 1 246 ? 1.832 9.654 17.901 1.00 90.94 246 ASN A N 1
ATOM 2012 C CA . ASN A 1 246 ? 0.627 10.231 18.516 1.00 90.94 246 ASN A CA 1
ATOM 2013 C C . ASN A 1 246 ? 0.145 9.440 19.750 1.00 90.94 246 ASN A C 1
ATOM 2015 O O . ASN A 1 246 ? -0.950 9.669 20.276 1.00 90.94 246 ASN A O 1
ATOM 2019 N N . SER A 1 247 ? 1.000 8.553 20.264 1.00 92.00 247 SER A N 1
ATOM 2020 C CA . SER A 1 247 ? 0.757 7.696 21.428 1.00 92.00 247 SER A CA 1
ATOM 2021 C C . SER A 1 247 ? -0.396 6.709 21.267 1.00 92.00 247 SER A C 1
ATOM 2023 O O . SER A 1 247 ? -1.033 6.332 22.250 1.00 92.00 247 SER A O 1
ATOM 2025 N N . GLU A 1 248 ? -0.691 6.297 20.041 1.00 88.00 248 GLU A N 1
ATOM 2026 C CA . GLU A 1 248 ? -1.726 5.313 19.737 1.00 88.00 248 GLU A CA 1
ATOM 2027 C C . GLU A 1 248 ? -1.121 3.928 19.533 1.00 88.00 248 GLU A C 1
ATOM 2029 O O . GLU A 1 248 ? 0.036 3.781 19.153 1.00 88.00 248 GLU A O 1
ATOM 2034 N N . LEU A 1 249 ? -1.924 2.883 19.742 1.00 87.06 249 LEU A N 1
ATOM 2035 C CA . LEU A 1 249 ? -1.472 1.513 19.501 1.00 87.06 249 LEU A CA 1
ATOM 2036 C C . LEU A 1 249 ? -1.030 1.300 18.046 1.00 87.06 249 LEU A C 1
ATOM 2038 O O . LEU A 1 249 ? -0.144 0.494 17.778 1.00 87.06 249 LEU A O 1
ATOM 2042 N N . SER A 1 250 ? -1.621 2.028 17.094 1.00 86.75 250 SER A N 1
ATOM 2043 C CA . SER A 1 250 ? -1.170 2.033 15.702 1.00 86.75 250 SER A CA 1
ATOM 2044 C C . SER A 1 250 ? 0.294 2.439 15.558 1.00 86.75 250 SER A C 1
ATOM 2046 O O . SER A 1 250 ? 0.980 1.840 14.734 1.00 86.75 250 SER A O 1
ATOM 2048 N N . ASP A 1 251 ? 0.777 3.372 16.381 1.00 93.00 251 ASP A N 1
ATOM 2049 C CA . ASP A 1 251 ? 2.147 3.877 16.316 1.00 93.00 251 ASP A CA 1
ATOM 2050 C C . ASP A 1 251 ? 3.170 2.802 16.709 1.00 93.00 251 ASP A C 1
ATOM 2052 O O . ASP A 1 251 ? 4.233 2.727 16.098 1.00 93.00 251 ASP A O 1
ATOM 2056 N N . CYS A 1 252 ? 2.835 1.909 17.651 1.00 95.19 252 CYS A N 1
ATOM 2057 C CA . CYS A 1 252 ? 3.695 0.782 18.036 1.00 95.19 252 CYS A CA 1
ATOM 2058 C C . CYS A 1 252 ? 3.985 -0.156 16.854 1.00 95.19 252 CYS A C 1
ATOM 2060 O O . CYS A 1 252 ? 5.110 -0.615 16.677 1.00 95.19 252 CYS A O 1
ATOM 2062 N N . PHE A 1 253 ? 2.982 -0.419 16.016 1.00 94.88 253 PHE A N 1
ATOM 2063 C CA . PHE A 1 253 ? 3.174 -1.224 14.807 1.00 94.88 253 PHE A CA 1
ATOM 2064 C C . PHE A 1 253 ? 3.922 -0.464 13.724 1.00 94.88 253 PHE A C 1
ATOM 2066 O O . PHE A 1 253 ? 4.771 -1.058 13.080 1.00 94.88 253 PHE A O 1
ATOM 2073 N N . THR A 1 254 ? 3.661 0.835 13.547 1.00 95.69 254 THR A N 1
ATOM 2074 C CA . THR A 1 254 ? 4.453 1.666 12.628 1.00 95.69 254 THR A CA 1
ATOM 2075 C C . THR A 1 254 ? 5.933 1.630 13.015 1.00 95.69 254 THR A C 1
ATOM 2077 O O . THR A 1 254 ? 6.797 1.475 12.161 1.00 95.69 254 THR A O 1
ATOM 2080 N N . LEU A 1 255 ? 6.244 1.693 14.312 1.00 98.00 255 LEU A N 1
ATOM 2081 C CA . LEU A 1 255 ? 7.607 1.537 14.813 1.00 98.00 255 LEU A CA 1
ATOM 2082 C C . LEU A 1 255 ? 8.189 0.157 14.483 1.00 98.00 255 LEU A C 1
ATOM 2084 O O . LEU A 1 255 ? 9.310 0.092 13.983 1.00 98.00 255 LEU A O 1
ATOM 2088 N N . ALA A 1 256 ? 7.445 -0.930 14.708 1.00 97.94 256 ALA A N 1
ATOM 2089 C CA . ALA A 1 256 ? 7.883 -2.281 14.347 1.00 97.94 256 ALA A CA 1
ATOM 2090 C C . ALA A 1 256 ? 8.089 -2.443 12.825 1.00 97.94 256 ALA A C 1
ATOM 2092 O O . ALA A 1 256 ? 9.072 -3.051 12.399 1.00 97.94 256 ALA A O 1
ATOM 2093 N N . HIS A 1 257 ? 7.209 -1.847 12.015 1.00 96.81 257 HIS A N 1
ATOM 2094 C CA . HIS A 1 257 ? 7.268 -1.830 10.553 1.00 96.81 257 HIS A CA 1
ATOM 2095 C C . HIS A 1 257 ? 8.565 -1.180 10.064 1.00 96.81 257 HIS A C 1
ATOM 2097 O O . HIS A 1 257 ? 9.362 -1.816 9.372 1.00 96.81 257 HIS A O 1
ATOM 2103 N N . GLU A 1 258 ? 8.822 0.066 10.474 1.00 97.56 258 GLU A N 1
ATOM 2104 C CA . GLU A 1 258 ? 10.022 0.789 10.041 1.00 97.56 258 GLU A CA 1
ATOM 2105 C C . GLU A 1 258 ? 11.306 0.193 10.623 1.00 97.56 258 GLU A C 1
ATOM 2107 O O . GLU A 1 258 ? 12.349 0.193 9.965 1.00 97.56 258 GLU A O 1
ATOM 2112 N N . SER A 1 259 ? 11.236 -0.378 11.831 1.00 98.19 259 SER A N 1
ATOM 2113 C CA . SER A 1 259 ? 12.348 -1.145 12.396 1.00 98.19 259 SER A CA 1
ATOM 2114 C C . SER A 1 259 ? 12.671 -2.359 11.530 1.00 98.19 259 SER A C 1
ATOM 2116 O O . SER A 1 259 ? 13.843 -2.644 11.312 1.00 98.19 259 SER A O 1
ATOM 2118 N N . GLY A 1 260 ? 11.664 -3.040 10.975 1.00 97.38 260 GLY A N 1
ATOM 2119 C CA . GLY A 1 260 ? 11.864 -4.156 10.053 1.00 97.38 260 GLY A CA 1
ATOM 2120 C C . GLY A 1 260 ? 12.630 -3.768 8.789 1.00 97.38 260 GLY A C 1
ATOM 2121 O O . GLY A 1 260 ? 13.585 -4.460 8.433 1.00 97.38 260 GLY A O 1
ATOM 2122 N N . HIS A 1 261 ? 12.284 -2.639 8.161 1.00 96.38 261 HIS A N 1
ATOM 2123 C CA . HIS A 1 261 ? 13.044 -2.098 7.023 1.00 96.38 261 HIS A CA 1
ATOM 2124 C C . HIS A 1 261 ? 14.496 -1.795 7.406 1.00 96.38 261 HIS A C 1
ATOM 2126 O O . HIS A 1 261 ? 15.427 -2.239 6.737 1.00 96.38 261 HIS A O 1
ATOM 2132 N N . SER A 1 262 ? 14.715 -1.116 8.533 1.00 97.25 262 SER A N 1
ATOM 2133 C CA . SER A 1 262 ? 16.067 -0.799 9.007 1.00 97.25 262 SER A CA 1
ATOM 2134 C C . SER A 1 262 ? 16.884 -2.051 9.356 1.00 97.25 262 SER A C 1
ATOM 2136 O O . SER A 1 262 ? 18.077 -2.103 9.064 1.00 97.25 262 SER A O 1
ATOM 2138 N N . ILE A 1 263 ? 16.265 -3.086 9.937 1.00 97.44 263 ILE A N 1
ATOM 2139 C CA . ILE A 1 263 ? 16.924 -4.369 10.229 1.00 97.44 263 ILE A CA 1
ATOM 2140 C C . ILE A 1 263 ? 17.331 -5.068 8.927 1.00 97.44 263 ILE A C 1
ATOM 2142 O O . ILE A 1 263 ? 18.442 -5.589 8.843 1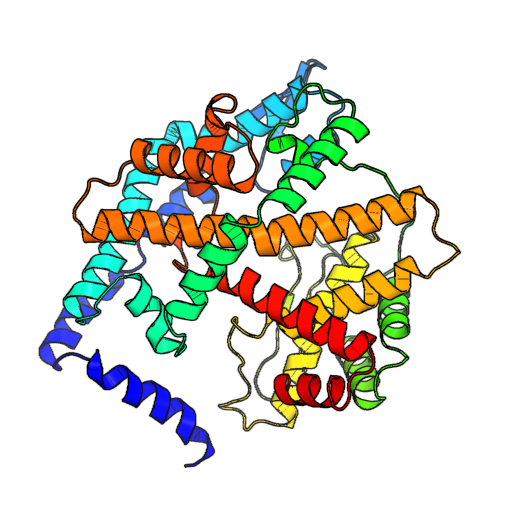.00 97.44 263 ILE A O 1
ATOM 2146 N N . HIS A 1 264 ? 16.467 -5.056 7.906 1.00 96.50 264 HIS A N 1
ATOM 2147 C CA . HIS A 1 264 ? 16.790 -5.578 6.576 1.00 96.50 264 HIS A CA 1
ATOM 2148 C C . HIS A 1 264 ? 18.011 -4.856 5.992 1.00 96.50 264 HIS A C 1
ATOM 2150 O O . HIS A 1 264 ? 18.964 -5.507 5.574 1.00 96.50 264 HIS A O 1
ATOM 2156 N N . THR A 1 265 ? 18.037 -3.524 6.064 1.00 95.44 265 THR A N 1
ATOM 2157 C CA . THR A 1 265 ? 19.192 -2.717 5.649 1.00 95.44 265 THR A CA 1
ATOM 2158 C C . THR A 1 265 ? 20.470 -3.124 6.384 1.00 95.44 265 THR A C 1
ATOM 2160 O O . THR A 1 265 ? 21.458 -3.439 5.730 1.00 95.44 265 THR A O 1
ATOM 2163 N N . LEU A 1 266 ? 20.444 -3.249 7.717 1.00 95.69 266 LEU A N 1
ATOM 2164 C CA . LEU A 1 266 ? 21.619 -3.676 8.490 1.00 95.69 266 LEU A CA 1
ATOM 2165 C C . LEU A 1 266 ? 22.101 -5.100 8.165 1.00 95.69 266 LEU A C 1
ATOM 2167 O O . LEU A 1 266 ? 23.269 -5.413 8.398 1.00 95.69 266 LEU A O 1
ATOM 2171 N N . TYR A 1 267 ? 21.223 -6.006 7.731 1.00 96.25 267 TYR A N 1
ATOM 2172 C CA . TYR A 1 267 ? 21.626 -7.348 7.295 1.00 96.25 267 TYR A CA 1
ATOM 2173 C C . TYR A 1 267 ? 22.227 -7.336 5.893 1.00 96.25 267 TYR A C 1
ATOM 2175 O O . TYR A 1 267 ? 23.264 -7.965 5.676 1.00 96.25 267 TYR A O 1
ATOM 2183 N N . SER A 1 268 ? 21.601 -6.603 4.975 1.00 94.44 268 SER A N 1
ATOM 2184 C CA . SER A 1 268 ? 22.060 -6.475 3.596 1.00 94.44 268 SER A CA 1
ATOM 2185 C C . SER A 1 268 ? 23.423 -5.782 3.535 1.00 94.44 268 SER A C 1
ATOM 2187 O O . SER A 1 268 ? 24.339 -6.267 2.877 1.00 94.44 268 SER A O 1
ATOM 2189 N N . GLU A 1 269 ? 23.614 -4.708 4.306 1.00 92.75 269 GLU A N 1
ATOM 2190 C CA . GLU A 1 269 ? 24.893 -3.994 4.400 1.00 92.75 269 GLU A CA 1
ATOM 2191 C C . GLU A 1 269 ? 26.034 -4.868 4.928 1.00 92.75 269 GLU A C 1
ATOM 2193 O O . GLU A 1 269 ? 27.155 -4.796 4.429 1.00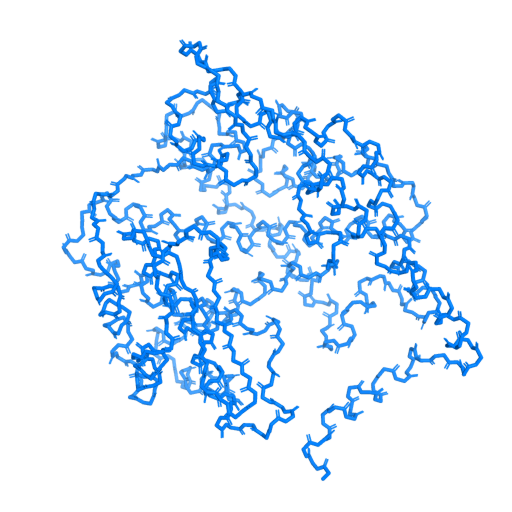 92.75 269 GLU A O 1
ATOM 2198 N N . GLU A 1 270 ? 25.745 -5.721 5.912 1.00 92.88 270 GLU A N 1
ATOM 2199 C CA . GLU A 1 270 ? 26.725 -6.642 6.491 1.00 92.88 270 GLU A CA 1
ATOM 2200 C C . GLU A 1 270 ? 27.127 -7.754 5.509 1.00 92.88 270 GLU A C 1
ATOM 2202 O O . GLU A 1 270 ? 28.282 -8.185 5.495 1.00 92.88 270 GLU A O 1
ATOM 2207 N N . ALA A 1 271 ? 26.177 -8.258 4.717 1.00 93.69 271 ALA A N 1
ATOM 2208 C CA . ALA A 1 271 ? 26.364 -9.459 3.909 1.00 93.69 271 ALA A CA 1
ATOM 2209 C C . ALA A 1 271 ? 26.711 -9.189 2.438 1.00 93.69 271 ALA A C 1
ATOM 2211 O O . ALA A 1 271 ? 27.316 -10.051 1.791 1.00 93.69 271 ALA A O 1
ATOM 2212 N N . GLN A 1 272 ? 26.343 -8.022 1.905 1.00 90.81 272 GLN A N 1
ATOM 2213 C CA . GLN A 1 272 ? 26.512 -7.676 0.498 1.00 90.81 272 GLN A CA 1
ATOM 2214 C C . GLN A 1 272 ? 27.582 -6.599 0.292 1.00 90.81 272 GLN A C 1
ATOM 2216 O O . GLN A 1 272 ? 27.680 -5.648 1.069 1.00 90.81 272 GLN A O 1
ATOM 2221 N N . PRO A 1 273 ? 28.355 -6.676 -0.809 1.00 89.38 273 PRO A N 1
ATOM 2222 C CA . PRO A 1 273 ? 29.165 -5.542 -1.239 1.00 89.38 273 PRO A CA 1
ATOM 2223 C C . PRO A 1 273 ? 28.251 -4.359 -1.573 1.00 89.38 273 PRO A C 1
ATOM 2225 O O . PRO A 1 273 ? 27.147 -4.571 -2.072 1.00 89.38 273 PRO A O 1
ATOM 2228 N N . THR A 1 274 ? 28.737 -3.128 -1.402 1.00 87.88 274 THR A N 1
ATOM 2229 C CA . THR A 1 274 ? 27.971 -1.873 -1.535 1.00 87.88 274 THR A CA 1
ATOM 2230 C C . THR A 1 274 ? 26.984 -1.850 -2.710 1.00 87.88 274 THR A C 1
ATOM 2232 O O . THR A 1 274 ? 25.808 -1.551 -2.549 1.00 87.88 274 THR A O 1
ATOM 2235 N N . LEU A 1 275 ? 27.415 -2.282 -3.900 1.00 85.75 275 LEU A N 1
ATOM 2236 C CA . LEU A 1 275 ? 26.598 -2.284 -5.126 1.00 85.75 275 LEU A CA 1
ATOM 2237 C C . LEU A 1 275 ? 25.460 -3.324 -5.166 1.00 85.75 275 LEU A C 1
ATOM 2239 O O . LEU A 1 275 ? 24.729 -3.392 -6.156 1.00 85.75 275 LEU A O 1
ATOM 2243 N N . LYS A 1 276 ? 25.347 -4.176 -4.147 1.00 87.38 276 LYS A N 1
ATOM 2244 C CA . LYS A 1 276 ? 24.326 -5.222 -3.999 1.00 87.38 276 LYS A CA 1
ATOM 2245 C C . LYS A 1 276 ? 23.524 -5.085 -2.700 1.00 87.38 276 LYS A C 1
ATOM 2247 O O . LYS A 1 276 ? 22.704 -5.955 -2.437 1.00 87.38 276 LYS A O 1
ATOM 2252 N N . GLN A 1 277 ? 23.757 -4.028 -1.919 1.00 89.12 277 GLN A N 1
ATOM 2253 C CA . GLN A 1 277 ? 23.056 -3.801 -0.651 1.00 89.12 277 GLN A CA 1
ATOM 2254 C C . GLN A 1 277 ? 21.587 -3.396 -0.861 1.00 89.12 277 GLN A C 1
ATOM 2256 O O . GLN A 1 277 ? 20.741 -3.678 -0.014 1.00 89.12 277 GLN A O 1
ATOM 2261 N N . ASP A 1 278 ? 21.252 -2.794 -2.006 1.00 88.06 278 ASP A N 1
ATOM 2262 C CA . ASP A 1 278 ? 19.867 -2.448 -2.317 1.00 88.06 278 ASP A CA 1
ATOM 2263 C C . ASP A 1 278 ? 19.036 -3.692 -2.641 1.00 88.06 278 ASP A C 1
ATOM 2265 O O . ASP A 1 278 ? 19.317 -4.443 -3.583 1.00 88.06 278 ASP A O 1
ATOM 2269 N N . TYR A 1 279 ? 17.936 -3.851 -1.915 1.00 88.00 279 TYR A N 1
ATOM 2270 C CA . TYR A 1 279 ? 16.908 -4.839 -2.198 1.00 88.00 279 TYR A CA 1
ATOM 2271 C C . TYR A 1 279 ? 15.737 -4.210 -2.959 1.00 88.00 279 TYR A C 1
ATOM 2273 O O . TYR A 1 279 ? 15.422 -3.026 -2.852 1.00 88.00 279 TYR A O 1
ATOM 2281 N N . THR A 1 280 ? 15.072 -5.015 -3.786 1.00 86.00 280 THR A N 1
ATOM 2282 C CA . THR A 1 280 ? 13.915 -4.545 -4.555 1.00 86.00 280 THR A CA 1
ATOM 2283 C C . THR A 1 280 ? 12.697 -4.382 -3.655 1.00 86.00 280 THR A C 1
ATOM 2285 O O . THR A 1 280 ? 12.505 -5.169 -2.730 1.00 86.00 280 THR A O 1
ATOM 2288 N N . ILE A 1 281 ? 11.792 -3.475 -4.018 1.00 76.31 281 ILE A N 1
ATOM 2289 C CA . ILE A 1 281 ? 10.516 -3.289 -3.308 1.00 76.31 281 ILE A CA 1
ATOM 2290 C C . ILE A 1 281 ? 9.715 -4.603 -3.194 1.00 76.31 281 ILE A C 1
ATOM 2292 O O . ILE A 1 281 ? 9.072 -4.851 -2.177 1.00 76.31 281 ILE A O 1
ATOM 2296 N N . PHE A 1 282 ? 9.857 -5.501 -4.176 1.00 82.88 282 PHE A N 1
ATOM 2297 C CA . PHE A 1 282 ? 9.269 -6.845 -4.175 1.00 82.88 282 PHE A CA 1
ATOM 2298 C C . PHE A 1 282 ? 9.610 -7.705 -2.942 1.00 82.88 282 PHE A C 1
ATOM 2300 O O . PHE A 1 282 ? 8.902 -8.663 -2.660 1.00 82.88 282 PHE A O 1
ATOM 2307 N N . VAL A 1 283 ? 10.689 -7.406 -2.215 1.00 88.19 283 VAL A N 1
ATOM 2308 C CA . VAL A 1 283 ? 11.050 -8.110 -0.970 1.00 88.19 283 VAL A CA 1
ATOM 2309 C C . VAL A 1 283 ? 11.140 -7.182 0.242 1.00 88.19 283 VAL A C 1
ATOM 2311 O O . VAL A 1 283 ? 11.227 -7.671 1.364 1.00 88.19 283 VAL A O 1
ATOM 2314 N N . ALA A 1 284 ? 11.091 -5.860 0.040 1.00 86.81 284 ALA A N 1
ATOM 2315 C CA . ALA A 1 284 ? 11.257 -4.868 1.103 1.00 86.81 284 ALA A CA 1
ATOM 2316 C C . ALA A 1 284 ? 10.201 -5.028 2.209 1.00 86.81 284 ALA A C 1
ATOM 2318 O O . ALA A 1 284 ? 10.539 -5.117 3.385 1.00 86.81 284 ALA A O 1
ATOM 2319 N N . GLU A 1 285 ? 8.933 -5.186 1.821 1.00 89.75 285 GLU A N 1
ATOM 2320 C CA . GLU A 1 285 ? 7.809 -5.294 2.763 1.00 89.75 285 GLU A CA 1
ATOM 2321 C C . GLU A 1 285 ? 7.768 -6.608 3.554 1.00 89.75 285 GLU A C 1
ATOM 2323 O O . GLU A 1 285 ? 6.926 -6.776 4.432 1.00 89.75 285 GLU A O 1
ATOM 2328 N N . ILE A 1 286 ? 8.650 -7.571 3.261 1.00 94.69 286 ILE A N 1
ATOM 2329 C CA . ILE A 1 286 ? 8.684 -8.835 4.004 1.00 94.69 286 ILE A CA 1
ATOM 2330 C C . ILE A 1 286 ? 9.153 -8.585 5.440 1.00 94.69 286 ILE A C 1
ATOM 2332 O O . ILE A 1 286 ? 8.538 -9.078 6.382 1.00 94.69 286 ILE A O 1
ATOM 2336 N N . ALA A 1 287 ? 10.219 -7.803 5.618 1.00 95.12 287 ALA A N 1
ATOM 2337 C CA . ALA A 1 287 ? 10.819 -7.589 6.931 1.00 95.12 287 ALA A CA 1
ATOM 2338 C C . ALA A 1 287 ? 9.933 -6.741 7.853 1.00 95.12 287 ALA A C 1
ATOM 2340 O O . ALA A 1 287 ? 9.785 -7.046 9.038 1.00 95.12 287 ALA A O 1
ATOM 2341 N N . SER A 1 288 ? 9.327 -5.688 7.309 1.00 94.44 288 SER A N 1
ATOM 2342 C CA . SER A 1 288 ? 8.429 -4.792 8.035 1.00 94.44 288 SER A CA 1
ATOM 2343 C C . SER A 1 288 ? 7.187 -5.530 8.546 1.00 94.44 288 SER A C 1
ATOM 2345 O O . SER A 1 288 ? 6.947 -5.595 9.753 1.00 94.44 288 SER A O 1
ATOM 2347 N N . THR A 1 289 ? 6.465 -6.202 7.649 1.00 94.12 289 THR A N 1
ATOM 2348 C CA . THR A 1 289 ? 5.239 -6.938 7.995 1.00 94.12 289 THR A CA 1
ATOM 2349 C C . THR A 1 289 ? 5.510 -8.153 8.889 1.00 94.12 289 THR A C 1
ATOM 2351 O O . THR A 1 289 ? 4.713 -8.444 9.779 1.00 94.12 289 THR A O 1
ATOM 2354 N N . PHE A 1 290 ? 6.664 -8.824 8.757 1.00 96.88 290 PHE A N 1
ATOM 2355 C CA . PHE A 1 290 ? 7.058 -9.907 9.669 1.00 96.88 290 PHE A CA 1
ATOM 2356 C C . PHE A 1 290 ? 7.128 -9.417 11.123 1.00 96.88 290 PHE A C 1
ATOM 2358 O O . PHE A 1 290 ? 6.651 -10.094 12.039 1.00 96.88 290 PHE A O 1
ATOM 2365 N N . ASN A 1 291 ? 7.701 -8.233 11.352 1.00 97.56 291 ASN A N 1
ATOM 2366 C CA . ASN A 1 291 ? 7.801 -7.647 12.688 1.00 97.56 291 ASN A CA 1
ATOM 2367 C C . ASN A 1 291 ? 6.433 -7.202 13.225 1.00 97.56 291 ASN A C 1
ATOM 2369 O O . ASN A 1 291 ? 6.132 -7.444 14.393 1.00 97.56 291 ASN A O 1
ATOM 2373 N N . GLU A 1 292 ? 5.563 -6.649 12.377 1.00 95.94 292 GLU A N 1
ATOM 2374 C CA . GLU A 1 292 ? 4.178 -6.350 12.762 1.00 95.94 292 GLU A CA 1
ATOM 2375 C C . GLU A 1 292 ? 3.408 -7.600 13.198 1.00 95.94 292 GLU A C 1
ATOM 2377 O O . GLU A 1 292 ? 2.657 -7.559 14.174 1.00 95.94 292 GLU A O 1
ATOM 2382 N N . HIS A 1 293 ? 3.604 -8.729 12.512 1.00 95.44 293 HIS A N 1
ATOM 2383 C CA . HIS A 1 293 ? 2.932 -9.979 12.863 1.00 95.44 293 HIS A CA 1
ATOM 2384 C C . HIS A 1 293 ? 3.450 -10.545 14.185 1.00 95.44 293 HIS A C 1
ATOM 2386 O O . HIS A 1 293 ? 2.643 -10.991 14.997 1.00 95.44 293 HIS A O 1
ATOM 2392 N N . ASN A 1 294 ? 4.760 -10.471 14.452 1.00 96.50 294 ASN A N 1
ATOM 2393 C CA . ASN A 1 294 ? 5.311 -10.826 15.767 1.00 96.50 294 ASN A CA 1
ATOM 2394 C C . ASN A 1 294 ? 4.704 -9.963 16.880 1.00 96.50 294 ASN A C 1
ATOM 2396 O O . ASN A 1 294 ? 4.237 -10.507 17.883 1.00 96.50 294 ASN A O 1
ATOM 2400 N N . LEU A 1 295 ? 4.634 -8.643 16.675 1.00 96.88 295 LEU A N 1
ATOM 2401 C CA . LEU A 1 295 ? 4.036 -7.719 17.637 1.00 96.88 295 LEU A CA 1
ATOM 2402 C C . LEU A 1 295 ? 2.551 -8.014 17.878 1.00 96.88 295 LEU A C 1
ATOM 2404 O O . LEU A 1 295 ? 2.117 -8.067 19.028 1.00 96.88 295 LEU A O 1
ATOM 2408 N N . LEU A 1 296 ? 1.771 -8.254 16.820 1.00 95.19 296 LEU A N 1
ATOM 2409 C CA . LEU A 1 296 ? 0.358 -8.619 16.943 1.00 95.19 296 LEU A CA 1
ATOM 2410 C C . LEU A 1 296 ? 0.175 -9.867 17.811 1.00 95.19 296 LEU A C 1
ATOM 2412 O O . LEU A 1 296 ? -0.643 -9.881 18.727 1.00 95.19 296 LEU A O 1
ATOM 2416 N N . ASP A 1 297 ? 0.932 -10.916 17.514 1.00 94.38 297 ASP A N 1
ATOM 2417 C CA . ASP A 1 297 ? 0.831 -12.209 18.184 1.00 94.38 297 ASP A CA 1
ATOM 2418 C C . ASP A 1 297 ? 1.277 -12.141 19.647 1.00 94.38 297 ASP A C 1
ATOM 2420 O O . ASP A 1 297 ? 0.725 -12.843 20.497 1.00 94.38 297 ASP A O 1
ATOM 2424 N N . TYR A 1 298 ? 2.273 -11.300 19.936 1.00 95.38 298 TYR A N 1
ATOM 2425 C CA . TYR A 1 298 ? 2.697 -10.979 21.293 1.00 95.38 298 TYR A CA 1
ATOM 2426 C C . TYR A 1 298 ? 1.571 -10.286 22.065 1.00 95.38 298 TYR A C 1
ATOM 2428 O O . TYR A 1 298 ? 1.157 -10.773 23.116 1.00 95.38 298 TYR A O 1
ATOM 2436 N N . LEU A 1 299 ? 1.002 -9.215 21.505 1.00 93.81 299 LEU A N 1
ATOM 2437 C CA . LEU A 1 299 ? -0.074 -8.454 22.139 1.00 93.81 299 LEU A CA 1
ATOM 2438 C C . LEU A 1 299 ? -1.342 -9.291 22.341 1.00 93.81 299 LEU A C 1
ATOM 2440 O O . LEU A 1 299 ? -1.988 -9.193 23.377 1.00 93.81 299 LEU A O 1
ATOM 2444 N N . LEU A 1 300 ? -1.702 -10.168 21.401 1.00 92.75 300 LEU A N 1
ATOM 2445 C CA . LEU A 1 300 ? -2.880 -11.033 21.550 1.00 92.75 300 LEU A CA 1
ATOM 2446 C C . LEU A 1 300 ? -2.750 -12.058 22.692 1.00 92.75 300 LEU A C 1
ATOM 2448 O O . LEU A 1 300 ? -3.775 -12.555 23.169 1.00 92.75 300 LEU A O 1
ATOM 2452 N N . LYS A 1 301 ? -1.523 -12.359 23.138 1.00 92.25 301 LYS A N 1
ATOM 2453 C CA . LYS A 1 301 ? -1.232 -13.215 24.302 1.00 92.25 301 LYS A CA 1
ATOM 2454 C C . LYS A 1 301 ? -1.181 -12.441 25.621 1.00 92.25 301 LYS A C 1
ATOM 2456 O O . LYS A 1 301 ? -1.095 -13.073 26.668 1.00 92.25 301 LYS A O 1
ATOM 2461 N N . ASP A 1 302 ? -1.228 -11.112 25.588 1.00 87.69 302 ASP A N 1
ATOM 2462 C CA . ASP A 1 302 ? -1.238 -10.289 26.792 1.00 87.69 302 ASP A CA 1
ATOM 2463 C C . ASP A 1 302 ? -2.614 -10.372 27.478 1.00 87.69 302 ASP A C 1
ATOM 2465 O O . ASP A 1 302 ? -3.640 -9.890 26.981 1.00 87.69 302 ASP A O 1
ATOM 2469 N N . ASP A 1 303 ? -2.633 -11.019 28.644 1.00 86.19 303 ASP A N 1
ATOM 2470 C CA . ASP A 1 303 ? -3.827 -11.186 29.474 1.00 86.19 303 ASP A CA 1
ATOM 2471 C C . ASP A 1 303 ? -4.316 -9.866 30.091 1.00 86.19 303 ASP A C 1
ATOM 2473 O O . ASP A 1 303 ? -5.456 -9.798 30.554 1.00 86.19 303 ASP A O 1
ATOM 2477 N N . SER A 1 304 ? -3.499 -8.804 30.072 1.00 84.56 304 SER A N 1
ATOM 2478 C CA . SER A 1 304 ? -3.900 -7.473 30.536 1.00 84.56 304 SER A CA 1
ATOM 2479 C C . SER A 1 304 ? -4.826 -6.742 29.558 1.00 84.56 304 SER A C 1
ATOM 2481 O O . SER A 1 304 ? -5.509 -5.796 29.957 1.00 84.56 304 SER A O 1
ATOM 2483 N N . LEU A 1 305 ? -4.886 -7.177 28.292 1.00 84.69 305 LEU A N 1
ATOM 2484 C CA . LEU A 1 305 ? -5.736 -6.549 27.285 1.00 84.69 305 LEU A CA 1
ATOM 2485 C C . LEU A 1 305 ? -7.213 -6.869 27.503 1.00 84.69 305 LEU A C 1
ATOM 2487 O O . LEU A 1 305 ? -7.625 -8.031 27.609 1.00 84.69 305 LEU A O 1
ATOM 2491 N N . THR A 1 306 ? -8.029 -5.816 27.476 1.00 90.25 306 THR A N 1
ATOM 2492 C CA . THR A 1 306 ? -9.485 -5.936 27.528 1.00 90.25 306 THR A CA 1
ATOM 2493 C C . THR A 1 306 ? -10.028 -6.609 26.266 1.00 90.25 306 THR A C 1
ATOM 2495 O O . THR A 1 306 ? -9.341 -6.775 25.251 1.00 90.25 306 THR A O 1
ATOM 2498 N N . LYS A 1 307 ? -11.303 -7.006 26.299 1.00 91.62 307 LYS A N 1
ATOM 2499 C CA . LYS A 1 307 ? -11.977 -7.537 25.110 1.00 91.62 307 LYS A CA 1
ATOM 2500 C C . LYS A 1 307 ? -11.981 -6.503 23.978 1.00 91.62 307 LYS A C 1
ATOM 2502 O O . LYS A 1 307 ? -11.795 -6.867 22.820 1.00 91.62 307 LYS A O 1
ATOM 2507 N N . GLU A 1 308 ? -12.184 -5.239 24.316 1.00 91.38 308 GLU A N 1
ATOM 2508 C CA . GLU A 1 308 ? -12.217 -4.102 23.404 1.00 91.38 308 GLU A CA 1
ATOM 2509 C C . GLU A 1 308 ? -10.846 -3.880 22.754 1.00 91.38 308 GLU A C 1
ATOM 2511 O O . GLU A 1 308 ? -10.775 -3.750 21.532 1.00 91.38 308 GLU A O 1
ATOM 2516 N N . ASP A 1 309 ? -9.757 -3.960 23.527 1.00 88.50 309 ASP A N 1
ATOM 2517 C CA . ASP A 1 309 ? -8.387 -3.895 22.996 1.00 88.50 309 ASP A CA 1
ATOM 2518 C C . ASP A 1 309 ? -8.117 -5.032 21.999 1.00 88.50 309 ASP A C 1
ATOM 2520 O O . ASP A 1 309 ? -7.569 -4.811 20.917 1.00 88.50 309 ASP A O 1
ATOM 2524 N N . LYS A 1 310 ? -8.558 -6.255 22.325 1.00 91.06 310 LYS A N 1
ATOM 2525 C CA . LYS A 1 310 ? -8.419 -7.422 21.438 1.00 91.06 310 LYS A CA 1
ATOM 2526 C C . LYS A 1 310 ? -9.234 -7.266 20.152 1.00 91.06 310 LYS A C 1
ATOM 2528 O O . LYS A 1 310 ? -8.741 -7.616 19.083 1.00 91.06 310 LYS A O 1
ATOM 2533 N N . ILE A 1 311 ? -10.453 -6.722 20.221 1.00 93.94 311 ILE A N 1
ATOM 2534 C CA . ILE A 1 311 ? -11.264 -6.429 19.026 1.00 93.94 311 ILE A CA 1
ATOM 2535 C C . ILE A 1 311 ? -10.573 -5.377 18.158 1.00 93.94 311 ILE A C 1
ATOM 2537 O O . ILE A 1 311 ? -10.501 -5.569 16.947 1.00 93.94 311 ILE A O 1
ATOM 2541 N N . TYR A 1 312 ? -10.043 -4.310 18.757 1.00 91.38 312 TYR A N 1
ATOM 2542 C CA . TYR A 1 312 ? -9.321 -3.266 18.032 1.00 91.38 312 TYR A CA 1
ATOM 2543 C C . TYR A 1 312 ? -8.077 -3.826 17.320 1.00 91.38 312 TYR A C 1
ATOM 2545 O O . TYR A 1 312 ? -7.888 -3.587 16.128 1.00 91.38 312 TYR A O 1
ATOM 2553 N N . LEU A 1 313 ? -7.273 -4.651 18.004 1.00 91.88 313 LEU A N 1
ATOM 2554 C CA . LEU A 1 313 ? -6.106 -5.325 17.417 1.00 91.88 313 LEU A CA 1
ATOM 2555 C C . LEU A 1 313 ? -6.475 -6.246 16.250 1.00 91.88 313 LEU A C 1
ATOM 2557 O O . LEU A 1 313 ? -5.861 -6.185 15.184 1.00 91.88 313 LEU A O 1
ATOM 2561 N N . LEU A 1 314 ? -7.494 -7.088 16.439 1.00 93.94 314 LEU A N 1
ATOM 2562 C CA . LEU A 1 314 ? -7.965 -8.001 15.400 1.00 93.94 314 LEU A CA 1
ATOM 2563 C C . LEU A 1 314 ? -8.539 -7.241 14.208 1.00 93.94 314 LEU A C 1
ATOM 2565 O O . LEU A 1 314 ? -8.252 -7.598 13.068 1.00 93.94 314 LEU A O 1
ATOM 2569 N N . GLN A 1 315 ? -9.322 -6.189 14.456 1.00 94.69 315 GLN A N 1
ATOM 2570 C CA . GLN A 1 315 ? -9.821 -5.331 13.394 1.00 94.69 315 GLN A CA 1
ATOM 2571 C C . GLN A 1 315 ? -8.655 -4.756 12.596 1.00 94.69 315 GLN A C 1
ATOM 2573 O O . GLN A 1 315 ? -8.656 -4.883 11.377 1.00 94.69 315 GLN A O 1
ATOM 2578 N N . LYS A 1 316 ? -7.669 -4.157 13.270 1.00 90.31 316 LYS A N 1
ATOM 2579 C CA . LYS A 1 316 ? -6.517 -3.545 12.612 1.00 90.31 316 LYS A CA 1
ATOM 2580 C C . LYS A 1 316 ? -5.791 -4.543 11.708 1.00 90.31 316 LYS A C 1
ATOM 2582 O O . LYS A 1 316 ? -5.570 -4.248 10.539 1.00 90.31 316 LYS A O 1
ATOM 2587 N N . SER A 1 317 ? -5.488 -5.732 12.230 1.00 92.38 317 SER A N 1
ATOM 2588 C CA . SER A 1 317 ? -4.824 -6.794 11.466 1.00 92.38 317 SER A CA 1
ATOM 2589 C C . SER A 1 317 ? -5.643 -7.237 10.251 1.00 92.38 317 SER A C 1
ATOM 2591 O O . SER A 1 317 ? -5.114 -7.369 9.149 1.00 92.38 317 SER A O 1
ATOM 2593 N N . ILE A 1 318 ? -6.956 -7.428 10.412 1.00 95.50 318 ILE A N 1
ATOM 2594 C CA . ILE A 1 318 ? -7.811 -7.813 9.286 1.00 95.50 318 ILE A CA 1
ATOM 2595 C C . ILE A 1 318 ? -7.911 -6.667 8.270 1.00 95.50 318 ILE A C 1
ATOM 2597 O O . ILE A 1 318 ? -7.839 -6.919 7.069 1.00 95.50 318 ILE A O 1
ATOM 2601 N N . ASP A 1 319 ? -8.044 -5.417 8.717 1.00 94.50 319 ASP A N 1
ATOM 2602 C CA . ASP A 1 319 ? -8.102 -4.239 7.847 1.00 94.50 319 ASP A CA 1
ATOM 2603 C C . ASP A 1 319 ? -6.809 -4.069 7.032 1.00 94.50 319 ASP A C 1
ATOM 2605 O O . ASP A 1 319 ? -6.889 -3.698 5.858 1.00 94.50 319 ASP A O 1
ATOM 2609 N N . GLU A 1 320 ? -5.655 -4.419 7.605 1.00 90.62 320 GLU A N 1
ATOM 2610 C CA . GLU A 1 320 ? -4.362 -4.465 6.917 1.00 90.62 320 GLU A CA 1
ATOM 2611 C C . GLU A 1 320 ? -4.333 -5.541 5.820 1.00 90.62 320 GLU A C 1
ATOM 2613 O O . GLU A 1 320 ? -4.004 -5.246 4.668 1.00 90.62 320 GLU A O 1
ATOM 2618 N N . ILE A 1 321 ? -4.792 -6.765 6.116 1.00 94.12 321 ILE A N 1
ATOM 2619 C CA . ILE A 1 321 ? -4.961 -7.822 5.101 1.00 94.12 321 ILE A CA 1
ATOM 2620 C C . ILE A 1 321 ? -5.878 -7.319 3.975 1.00 94.12 321 ILE A C 1
ATOM 2622 O O . ILE A 1 321 ? -5.596 -7.488 2.786 1.00 94.12 321 ILE A O 1
ATOM 2626 N N . VAL A 1 322 ? -6.983 -6.652 4.317 1.00 96.31 322 VAL A N 1
ATOM 2627 C CA . VAL A 1 322 ? -7.890 -6.074 3.319 1.00 96.31 322 VAL A CA 1
ATOM 2628 C C . VAL A 1 322 ? -7.188 -5.006 2.477 1.00 96.31 322 VAL A C 1
ATOM 2630 O O . VAL A 1 322 ? -7.375 -4.991 1.257 1.00 96.31 322 VAL A O 1
ATOM 2633 N N . SER A 1 323 ? -6.411 -4.103 3.082 1.00 93.12 323 SER A N 1
ATOM 2634 C CA . SER A 1 323 ? -5.771 -2.988 2.375 1.00 93.12 323 SER A CA 1
ATOM 2635 C C . SER A 1 323 ? -4.548 -3.376 1.556 1.00 93.12 323 SER A C 1
ATOM 2637 O O . SER A 1 323 ? -4.319 -2.737 0.530 1.00 93.12 323 SER A O 1
ATOM 2639 N N . THR A 1 324 ? -3.792 -4.383 1.986 1.00 91.50 324 THR A N 1
ATOM 2640 C CA . THR A 1 324 ? -2.474 -4.727 1.429 1.00 91.50 324 THR A CA 1
ATOM 2641 C C . THR A 1 324 ? -2.543 -5.956 0.526 1.00 91.50 324 THR A C 1
ATOM 2643 O O . THR A 1 324 ? -1.874 -5.995 -0.502 1.00 91.50 324 THR A O 1
ATOM 2646 N N . PHE A 1 325 ? -3.420 -6.919 0.829 1.00 95.19 325 PHE A N 1
ATOM 2647 C CA . PHE A 1 325 ? -3.597 -8.123 0.015 1.00 95.19 325 PHE A CA 1
ATOM 2648 C C . PHE A 1 325 ? -4.768 -7.983 -0.966 1.00 95.19 325 PHE A C 1
ATOM 2650 O O . PHE A 1 325 ? -4.560 -7.863 -2.175 1.00 95.19 325 PHE A O 1
ATOM 2657 N N . TYR A 1 326 ? -6.011 -7.926 -0.473 1.00 97.62 326 TYR A N 1
ATOM 2658 C CA . TYR A 1 326 ? -7.192 -7.935 -1.349 1.00 97.62 326 TYR A CA 1
ATOM 2659 C C . TYR A 1 326 ? -7.300 -6.677 -2.216 1.00 97.62 326 TYR A C 1
ATOM 2661 O O . TYR A 1 326 ? -7.498 -6.771 -3.425 1.00 97.62 326 TYR A O 1
ATOM 2669 N N . ARG A 1 327 ? -7.168 -5.490 -1.610 1.00 97.06 327 ARG A N 1
ATOM 2670 C CA . ARG A 1 327 ? -7.331 -4.208 -2.310 1.00 97.06 327 ARG A CA 1
ATOM 2671 C C . ARG A 1 327 ? -6.231 -3.966 -3.342 1.00 97.06 327 ARG A C 1
ATOM 2673 O O . ARG A 1 327 ? -6.541 -3.488 -4.428 1.00 97.06 327 ARG A O 1
ATOM 2680 N N . GLN A 1 328 ? -4.979 -4.301 -3.029 1.00 96.50 328 GLN A N 1
ATOM 2681 C CA . GLN A 1 328 ? -3.881 -4.139 -3.989 1.00 96.50 328 GLN A CA 1
ATOM 2682 C C . GLN A 1 328 ? -3.983 -5.151 -5.129 1.00 96.50 328 GLN A C 1
ATOM 2684 O O . GLN A 1 328 ? -3.755 -4.787 -6.278 1.00 96.50 328 GLN A O 1
ATOM 2689 N N . THR A 1 329 ? -4.420 -6.383 -4.846 1.00 98.19 329 THR A N 1
ATOM 2690 C CA . THR A 1 329 ? -4.672 -7.375 -5.901 1.00 98.19 329 THR A CA 1
ATOM 2691 C C . THR A 1 329 ? -5.821 -6.950 -6.814 1.00 98.19 329 THR A C 1
ATOM 2693 O O . THR A 1 329 ? -5.701 -7.080 -8.027 1.00 98.19 329 THR A O 1
ATOM 2696 N N . LEU A 1 330 ? -6.894 -6.364 -6.263 1.00 98.38 330 LEU A N 1
ATOM 2697 C CA . LEU A 1 330 ? -7.967 -5.762 -7.061 1.00 98.38 330 LEU A CA 1
ATOM 2698 C C . LEU A 1 330 ? -7.418 -4.690 -8.007 1.00 98.38 330 LEU A C 1
ATOM 2700 O O . LEU A 1 330 ? -7.767 -4.680 -9.183 1.00 98.38 330 LEU A O 1
ATOM 2704 N N . PHE A 1 331 ? -6.558 -3.794 -7.519 1.00 98.44 331 PHE A N 1
ATOM 2705 C CA . PHE A 1 331 ? -5.965 -2.755 -8.362 1.00 98.44 331 PHE A CA 1
ATOM 2706 C C . PHE A 1 331 ? -4.991 -3.313 -9.402 1.00 98.44 331 PHE A C 1
ATOM 2708 O O . PHE A 1 331 ? -5.038 -2.872 -10.544 1.00 98.44 331 PHE A O 1
ATOM 2715 N N . GLY A 1 332 ? -4.201 -4.333 -9.062 1.00 98.12 332 GLY A N 1
ATOM 2716 C CA . GLY A 1 332 ? -3.381 -5.045 -10.043 1.00 98.12 332 GLY A CA 1
ATOM 2717 C C . GLY A 1 332 ? -4.230 -5.704 -11.136 1.00 98.12 332 GLY A C 1
ATOM 2718 O O . GLY A 1 332 ? -3.920 -5.577 -12.318 1.00 98.12 332 GLY A O 1
ATOM 2719 N N . GLN A 1 333 ? -5.349 -6.339 -10.766 1.00 98.69 333 GLN A N 1
ATOM 2720 C CA . GLN A 1 333 ? -6.304 -6.894 -11.729 1.00 98.69 333 GLN A CA 1
ATOM 2721 C C . GLN A 1 333 ? -6.947 -5.802 -12.590 1.00 98.69 333 GLN A C 1
ATOM 2723 O O . GLN A 1 333 ? -7.080 -5.982 -13.796 1.00 98.69 333 GLN A O 1
ATOM 2728 N N . TYR A 1 334 ? -7.296 -4.659 -11.997 1.00 98.69 334 TYR A N 1
ATOM 2729 C CA . TYR A 1 334 ? -7.819 -3.506 -12.726 1.00 98.69 334 TYR A CA 1
ATOM 2730 C C . TYR A 1 334 ? -6.839 -3.015 -13.798 1.00 98.69 334 TYR A C 1
ATOM 2732 O O . TYR A 1 334 ? -7.224 -2.898 -14.958 1.00 98.69 334 TYR A O 1
ATOM 2740 N N . GLU A 1 335 ? -5.578 -2.767 -13.434 1.00 98.06 335 GLU A N 1
ATOM 2741 C CA . GLU A 1 335 ? -4.547 -2.327 -14.384 1.00 98.06 335 GLU A CA 1
ATOM 2742 C C . GLU A 1 335 ? -4.358 -3.330 -15.515 1.00 98.06 335 GLU A C 1
ATOM 2744 O O . GLU A 1 335 ? -4.323 -2.944 -16.682 1.00 98.06 335 GLU A O 1
ATOM 2749 N N . TYR A 1 336 ? -4.290 -4.615 -15.170 1.00 98.56 336 TYR A N 1
ATOM 2750 C CA . TYR A 1 336 ? -4.111 -5.683 -16.140 1.00 98.56 336 TYR A CA 1
ATOM 2751 C C . TYR A 1 336 ? -5.283 -5.785 -17.115 1.00 98.56 336 TYR A C 1
ATOM 2753 O O . TYR A 1 336 ? -5.089 -5.835 -18.326 1.00 98.56 336 TYR A O 1
ATOM 2761 N N . GLU A 1 337 ? -6.518 -5.778 -16.617 1.00 98.69 337 GLU A N 1
ATOM 2762 C CA . GLU A 1 337 ? -7.684 -5.878 -17.489 1.00 98.69 337 GLU A CA 1
ATOM 2763 C C . GLU A 1 337 ? -7.824 -4.653 -18.394 1.00 98.69 337 GLU A C 1
ATOM 2765 O O . GLU A 1 337 ? -8.133 -4.818 -19.573 1.00 98.69 337 GLU A O 1
ATOM 2770 N N . ILE A 1 338 ? -7.543 -3.443 -17.898 1.00 98.56 338 ILE A N 1
ATOM 2771 C CA . ILE A 1 338 ? -7.558 -2.242 -18.740 1.00 98.56 338 ILE A CA 1
ATOM 2772 C C . ILE A 1 338 ? -6.404 -2.244 -19.755 1.00 98.56 338 ILE A C 1
ATOM 2774 O O . ILE A 1 338 ? -6.613 -1.851 -20.906 1.00 98.56 338 ILE A O 1
ATOM 2778 N N . SER A 1 339 ? -5.209 -2.720 -19.388 1.00 98.38 339 SER A N 1
ATOM 2779 C CA . SER A 1 339 ? -4.086 -2.804 -20.330 1.00 98.38 339 SER A CA 1
ATOM 2780 C C . SER A 1 339 ? -4.414 -3.726 -21.504 1.00 98.38 339 SER A C 1
ATOM 2782 O O . SER A 1 339 ? -4.112 -3.387 -22.645 1.00 98.38 339 SER A O 1
ATOM 2784 N N . LEU A 1 340 ? -5.112 -4.841 -21.257 1.00 98.44 340 LEU A N 1
ATOM 2785 C CA . LEU A 1 340 ? -5.573 -5.749 -22.311 1.00 98.44 340 LEU A CA 1
ATOM 2786 C C . LEU A 1 340 ? -6.563 -5.083 -23.278 1.00 98.44 340 LEU A C 1
ATOM 2788 O O . LEU A 1 340 ? -6.550 -5.396 -24.469 1.00 98.44 340 LEU A O 1
ATOM 2792 N N . LEU A 1 341 ? -7.420 -4.174 -22.799 1.00 98.38 341 LEU A N 1
ATOM 2793 C CA . LEU A 1 341 ? -8.311 -3.392 -23.668 1.00 98.38 341 LEU A CA 1
ATOM 2794 C C . LEU A 1 341 ? -7.499 -2.441 -24.559 1.00 98.38 341 LEU A C 1
ATOM 2796 O O . LEU A 1 341 ? -7.699 -2.400 -25.774 1.00 98.38 341 LEU A O 1
ATOM 2800 N N . ALA A 1 342 ? -6.527 -1.735 -23.974 1.00 97.81 342 ALA A N 1
ATOM 2801 C CA . ALA A 1 342 ? -5.651 -0.825 -24.709 1.00 97.81 342 ALA A CA 1
ATOM 2802 C C . ALA A 1 342 ? -4.800 -1.561 -25.764 1.00 97.81 342 ALA A C 1
ATOM 2804 O O . ALA A 1 342 ? -4.669 -1.094 -26.896 1.00 97.81 342 ALA A O 1
ATOM 2805 N N . GLU A 1 343 ? -4.272 -2.743 -25.434 1.00 98.31 343 GLU A N 1
ATOM 2806 C CA . GLU A 1 343 ? -3.530 -3.608 -26.363 1.00 98.31 343 GLU A CA 1
ATOM 2807 C C . GLU A 1 343 ? -4.378 -4.038 -27.572 1.00 98.31 343 GLU A C 1
ATOM 2809 O O . GLU A 1 343 ? -3.862 -4.107 -28.691 1.00 98.31 343 GLU A O 1
ATOM 2814 N N . LYS A 1 344 ? -5.685 -4.258 -27.371 1.00 98.00 344 LYS A N 1
ATOM 2815 C CA . LYS A 1 344 ? -6.660 -4.565 -28.434 1.00 98.00 344 LYS A CA 1
ATOM 2816 C C . LYS A 1 344 ? -7.114 -3.338 -29.231 1.00 98.00 344 LYS A C 1
ATOM 2818 O O . LYS A 1 344 ? -7.820 -3.496 -30.226 1.00 98.00 344 LYS A O 1
ATOM 2823 N N . GLY A 1 345 ? -6.715 -2.132 -28.826 1.00 96.56 345 GLY A N 1
ATOM 2824 C CA . GLY A 1 345 ? -7.151 -0.880 -29.444 1.00 96.56 345 GLY A CA 1
ATOM 2825 C C . GLY A 1 345 ? -8.589 -0.488 -29.095 1.00 96.56 345 GLY A C 1
ATOM 2826 O O . GLY A 1 345 ? -9.205 0.277 -29.836 1.00 96.56 345 GLY A O 1
ATOM 2827 N N . GLU A 1 346 ? -9.137 -1.014 -27.998 1.00 97.50 346 GLU A N 1
ATOM 2828 C CA . GLU A 1 346 ? -10.447 -0.602 -27.501 1.00 97.50 346 GLU A CA 1
ATOM 2829 C C . GLU A 1 346 ? -10.370 0.804 -26.872 1.00 97.50 346 GLU A C 1
ATOM 2831 O O . GLU A 1 346 ? -9.342 1.172 -26.293 1.00 97.50 346 GLU A O 1
ATOM 2836 N N . PRO A 1 347 ? -11.431 1.625 -26.988 1.00 93.75 347 PRO A N 1
ATOM 2837 C CA . PRO A 1 347 ? -11.416 2.986 -26.468 1.00 93.75 347 PRO A CA 1
ATOM 2838 C C . PRO A 1 347 ? -11.362 2.995 -24.938 1.00 93.75 347 PRO A C 1
ATOM 2840 O O . PRO A 1 347 ? -12.185 2.365 -24.275 1.00 93.75 347 PRO A O 1
ATOM 2843 N N . ILE A 1 348 ? -10.442 3.781 -24.377 1.00 97.19 348 ILE A N 1
ATOM 2844 C CA . ILE A 1 348 ? -10.328 3.986 -22.932 1.00 97.19 348 ILE A CA 1
ATOM 2845 C C . ILE A 1 348 ? -10.883 5.363 -22.577 1.00 97.19 348 ILE A C 1
ATOM 2847 O O . ILE A 1 348 ? -10.275 6.389 -22.863 1.00 97.19 348 ILE A O 1
ATOM 2851 N N . ASN A 1 349 ? -12.057 5.387 -21.951 1.00 96.69 349 ASN A N 1
ATOM 2852 C CA . ASN A 1 349 ? -12.680 6.599 -21.426 1.00 96.69 349 ASN A CA 1
ATOM 2853 C C . ASN A 1 349 ? -13.143 6.377 -19.977 1.00 96.69 349 ASN A C 1
ATOM 2855 O O . ASN A 1 349 ? -13.104 5.257 -19.464 1.00 96.69 349 ASN A O 1
ATOM 2859 N N . TYR A 1 350 ? -13.610 7.436 -19.310 1.00 97.81 350 TYR A N 1
ATOM 2860 C CA . TYR A 1 350 ? -14.006 7.346 -17.901 1.00 97.81 350 TYR A CA 1
ATOM 2861 C C . TYR A 1 350 ? -15.125 6.319 -17.643 1.00 97.81 350 TYR A C 1
ATOM 2863 O O . TYR A 1 350 ? -15.195 5.773 -16.546 1.00 97.81 350 TYR A O 1
ATOM 2871 N N . GLU A 1 351 ? -15.998 6.039 -18.617 1.00 97.62 351 GLU A N 1
ATOM 2872 C CA . GLU A 1 351 ? -17.100 5.082 -18.457 1.00 97.62 351 GLU A CA 1
ATOM 2873 C C . GLU A 1 351 ? -16.576 3.650 -18.421 1.00 97.62 351 GLU A C 1
ATOM 2875 O O . GLU A 1 351 ? -16.952 2.891 -17.529 1.00 97.62 351 GLU A O 1
ATOM 2880 N N . VAL A 1 352 ? -15.653 3.307 -19.325 1.00 98.31 352 VAL A N 1
ATOM 2881 C CA . VAL A 1 352 ? -14.959 2.009 -19.331 1.00 98.31 352 VAL A CA 1
ATOM 2882 C C . VAL A 1 352 ? -14.210 1.799 -18.015 1.00 98.31 352 VAL A C 1
ATOM 2884 O O . VAL A 1 352 ? -14.371 0.763 -17.368 1.00 98.31 352 VAL A O 1
ATOM 2887 N N . LEU A 1 353 ? -13.462 2.814 -17.576 1.00 98.44 353 LEU A N 1
ATOM 2888 C CA . LEU A 1 353 ? -12.691 2.793 -16.330 1.00 98.44 353 LEU A CA 1
ATOM 2889 C C . LEU A 1 353 ? -13.600 2.609 -15.099 1.00 98.44 353 LEU A C 1
ATOM 2891 O O . LEU A 1 353 ? -13.383 1.722 -14.271 1.00 98.44 353 LEU A O 1
ATOM 2895 N N . CYS A 1 354 ? -14.682 3.384 -15.000 1.00 98.25 354 CYS A N 1
ATOM 2896 C CA . CYS A 1 354 ? -15.648 3.248 -13.911 1.00 98.25 354 CYS A CA 1
ATOM 2897 C C . CYS A 1 354 ? -16.368 1.892 -13.929 1.00 98.25 354 CYS A C 1
ATOM 2899 O O . CYS A 1 354 ? -16.547 1.294 -12.869 1.00 98.25 354 CYS A O 1
ATOM 2901 N N . ASN A 1 355 ? -16.773 1.390 -15.099 1.00 97.81 355 ASN A N 1
ATOM 2902 C CA . ASN A 1 355 ? -17.478 0.111 -15.212 1.00 97.81 355 ASN A CA 1
ATOM 2903 C C . ASN A 1 355 ? -16.590 -1.065 -14.807 1.00 97.81 355 ASN A C 1
ATOM 2905 O O . ASN A 1 355 ? -17.019 -1.897 -14.009 1.00 97.81 355 ASN A O 1
ATOM 2909 N N . LYS A 1 356 ? -15.326 -1.082 -15.246 1.00 98.25 356 LYS A N 1
ATOM 2910 C CA . LYS A 1 356 ? -14.364 -2.097 -14.805 1.00 98.25 356 LYS A CA 1
ATOM 2911 C C . LYS A 1 356 ? -14.197 -2.094 -13.284 1.00 98.25 356 LYS A C 1
ATOM 2913 O O . LYS A 1 356 ? -14.176 -3.143 -12.646 1.00 98.25 356 LYS A O 1
ATOM 2918 N N . MET A 1 357 ? -14.148 -0.910 -12.675 1.00 97.81 357 MET A N 1
ATOM 2919 C CA . MET A 1 357 ? -14.051 -0.793 -11.223 1.00 97.81 357 MET A CA 1
ATOM 2920 C C . MET A 1 357 ? -15.308 -1.311 -10.502 1.00 97.81 357 MET A C 1
ATOM 2922 O O . MET A 1 357 ? -15.183 -1.959 -9.463 1.00 97.81 357 MET A O 1
ATOM 2926 N N . LYS A 1 358 ? -16.512 -1.089 -11.055 1.00 97.38 358 LYS A N 1
ATOM 2927 C CA . LYS A 1 358 ? -17.765 -1.665 -10.526 1.00 97.38 358 LYS A CA 1
ATOM 2928 C C . LYS A 1 358 ? -17.722 -3.193 -10.519 1.00 97.38 358 LYS A C 1
ATOM 2930 O O . LYS A 1 358 ? -18.003 -3.804 -9.489 1.00 97.38 358 LYS A O 1
ATOM 2935 N N . GLU A 1 359 ? -17.338 -3.797 -11.644 1.00 97.94 359 GLU A N 1
ATOM 2936 C CA . GLU A 1 359 ? -17.238 -5.254 -11.795 1.00 97.94 359 GLU A CA 1
ATOM 2937 C C . GLU A 1 359 ? -16.310 -5.862 -10.739 1.00 97.94 359 GLU A C 1
ATOM 2939 O O . GLU A 1 359 ? -16.686 -6.808 -10.042 1.00 97.94 359 GLU A O 1
ATOM 2944 N N . LEU A 1 360 ? -15.127 -5.271 -10.560 1.00 98.31 360 LEU A N 1
ATOM 2945 C CA . LEU A 1 360 ? -14.143 -5.755 -9.597 1.00 98.31 360 LEU A CA 1
ATOM 2946 C C . LEU A 1 360 ? -14.584 -5.546 -8.145 1.00 98.31 360 LEU A C 1
ATOM 2948 O O . LEU A 1 360 ? -14.379 -6.425 -7.308 1.00 98.31 360 LEU A O 1
ATOM 2952 N N . TYR A 1 361 ? -15.242 -4.432 -7.819 1.00 97.19 361 TYR A N 1
ATOM 2953 C CA . TYR A 1 361 ? -15.799 -4.238 -6.478 1.00 97.19 361 TYR A CA 1
ATOM 2954 C C . TYR A 1 361 ? -16.886 -5.265 -6.146 1.00 97.19 361 TYR A C 1
ATOM 2956 O O . TYR A 1 361 ? -16.906 -5.796 -5.030 1.00 97.19 361 TYR A O 1
ATOM 2964 N N . ASN A 1 362 ? -17.738 -5.605 -7.113 1.00 95.94 362 ASN A N 1
ATOM 2965 C CA . ASN A 1 362 ? -18.719 -6.669 -6.947 1.00 95.94 362 ASN A CA 1
ATOM 2966 C C . ASN A 1 362 ? -18.038 -8.041 -6.774 1.00 95.94 362 ASN A C 1
ATOM 2968 O O . ASN A 1 362 ? -18.365 -8.784 -5.847 1.00 95.94 362 ASN A O 1
ATOM 2972 N N . LEU A 1 363 ? -17.036 -8.357 -7.601 1.00 97.81 363 LEU A N 1
ATOM 2973 C CA . LEU A 1 363 ? -16.276 -9.607 -7.516 1.00 97.81 363 LEU A CA 1
ATOM 2974 C C . LEU A 1 363 ? -15.615 -9.786 -6.141 1.00 97.81 363 LEU A C 1
ATOM 2976 O O . LEU A 1 363 ? -15.828 -10.809 -5.482 1.00 97.81 363 LEU A O 1
ATOM 2980 N N . TYR A 1 364 ? -14.869 -8.779 -5.684 1.00 97.81 364 TYR A N 1
ATOM 2981 C CA . TYR A 1 364 ? -14.080 -8.845 -4.455 1.00 97.81 364 TYR A CA 1
ATOM 2982 C C . TYR A 1 364 ? -14.926 -8.657 -3.201 1.00 97.81 364 TYR A C 1
ATOM 2984 O O . TYR A 1 364 ? -14.919 -9.501 -2.307 1.00 97.81 364 TYR A O 1
ATOM 2992 N N . TYR A 1 365 ? -15.679 -7.564 -3.126 1.00 95.44 365 TYR A N 1
ATOM 2993 C CA . TYR A 1 365 ? -16.373 -7.174 -1.902 1.00 95.44 365 TYR A CA 1
ATOM 2994 C C . TYR A 1 365 ? -17.830 -7.643 -1.859 1.00 95.44 365 TYR A C 1
ATOM 2996 O O . TYR A 1 365 ? -18.428 -7.641 -0.787 1.00 95.44 365 TYR A O 1
ATOM 3004 N N . GLY A 1 366 ? -18.418 -8.048 -2.992 1.00 92.31 366 GLY A N 1
ATOM 3005 C CA . GLY A 1 366 ? -19.867 -8.264 -3.086 1.00 92.31 366 GLY A CA 1
ATOM 3006 C C . GLY A 1 366 ? -20.660 -6.965 -2.923 1.00 92.31 366 GLY A C 1
ATOM 3007 O O . GLY A 1 366 ? -21.805 -6.994 -2.478 1.00 92.31 366 GLY A O 1
ATOM 3008 N N . ILE A 1 367 ? -20.025 -5.824 -3.210 1.00 89.94 367 ILE A N 1
ATOM 3009 C CA . ILE A 1 367 ? -20.621 -4.496 -3.082 1.00 89.94 367 ILE A CA 1
ATOM 3010 C C . ILE A 1 367 ? -20.888 -3.962 -4.482 1.00 89.94 367 ILE A C 1
ATOM 3012 O O . ILE A 1 367 ? -19.959 -3.775 -5.268 1.00 89.94 367 ILE A O 1
ATOM 3016 N N . ASP A 1 368 ? -22.152 -3.656 -4.748 1.00 89.62 368 ASP A N 1
ATOM 3017 C CA . ASP A 1 368 ? -22.532 -2.833 -5.886 1.00 89.62 368 ASP A CA 1
ATOM 3018 C C . ASP A 1 368 ? -22.283 -1.354 -5.560 1.00 89.62 368 ASP A C 1
ATOM 3020 O O . ASP A 1 368 ? -23.053 -0.710 -4.840 1.00 89.62 368 ASP A O 1
ATOM 3024 N N . ILE A 1 369 ? -21.164 -0.835 -6.067 1.00 92.25 369 ILE A N 1
ATOM 3025 C CA . ILE A 1 369 ? -20.768 0.565 -5.894 1.00 92.25 369 ILE A CA 1
ATOM 3026 C C . ILE A 1 369 ? -21.498 1.516 -6.856 1.00 92.25 369 ILE A C 1
ATOM 3028 O O . ILE A 1 369 ? -21.233 2.715 -6.826 1.00 92.25 369 ILE A O 1
ATOM 3032 N N . GLU A 1 370 ? -22.418 1.036 -7.698 1.00 88.62 370 GLU A N 1
ATOM 3033 C CA . GLU A 1 370 ? -23.282 1.905 -8.505 1.00 88.62 370 GLU A CA 1
ATOM 3034 C C . GLU A 1 370 ? -24.250 2.716 -7.634 1.00 88.62 370 GLU A C 1
ATOM 3036 O O . GLU A 1 370 ? -24.492 3.895 -7.899 1.00 88.62 370 GLU A O 1
ATOM 3041 N N . GLU A 1 371 ? -24.701 2.136 -6.518 1.00 87.94 371 GLU A N 1
ATOM 3042 C CA . GLU A 1 371 ? -25.453 2.857 -5.485 1.00 87.94 371 GLU A CA 1
ATOM 3043 C C . GLU A 1 371 ? -24.622 3.947 -4.783 1.00 87.94 371 GLU A C 1
ATOM 3045 O O . GLU A 1 371 ? -25.173 4.833 -4.137 1.00 87.94 371 GLU A O 1
ATOM 3050 N N . GLU A 1 372 ? -23.296 3.898 -4.915 1.00 90.69 372 GLU A N 1
ATOM 3051 C CA . GLU A 1 372 ? -22.349 4.893 -4.422 1.00 90.69 372 GLU A CA 1
ATOM 3052 C C . GLU A 1 372 ? -21.671 5.568 -5.623 1.00 90.69 372 GLU A C 1
ATOM 3054 O O . GLU A 1 372 ? -20.456 5.499 -5.756 1.00 90.69 372 GLU A O 1
ATOM 3059 N N . LYS A 1 373 ? -22.433 6.200 -6.531 1.00 88.62 373 LYS A N 1
ATOM 3060 C CA . LYS A 1 373 ? -21.960 6.665 -7.859 1.00 88.62 373 LYS A CA 1
ATOM 3061 C C . LYS A 1 373 ? -20.549 7.283 -7.894 1.00 88.62 373 LYS A C 1
ATOM 3063 O O . LYS A 1 373 ? -19.792 7.026 -8.829 1.00 88.62 373 LYS A O 1
ATOM 3068 N N . TYR A 1 374 ? -20.161 8.067 -6.884 1.00 94.88 374 TYR A N 1
ATOM 3069 C CA . TYR A 1 374 ? -18.837 8.691 -6.799 1.00 94.88 374 TYR A CA 1
ATOM 3070 C C . TYR A 1 374 ? -17.704 7.694 -6.512 1.00 94.88 374 TYR A C 1
ATOM 3072 O O . TYR A 1 374 ? -16.574 7.900 -6.948 1.00 94.88 374 TYR A O 1
ATOM 3080 N N . LYS A 1 375 ? -18.001 6.573 -5.850 1.00 95.31 375 LYS A N 1
ATOM 3081 C CA . LYS A 1 375 ? -17.057 5.487 -5.579 1.00 95.31 375 LYS A CA 1
ATOM 3082 C C . LYS A 1 375 ? -16.528 4.825 -6.841 1.00 95.31 375 LYS A C 1
ATOM 3084 O O . LYS A 1 375 ? -15.402 4.336 -6.828 1.00 95.31 375 LYS A O 1
ATOM 3089 N N . THR A 1 376 ? -17.293 4.846 -7.930 1.00 96.44 376 THR A N 1
ATOM 3090 C CA . THR A 1 376 ? -16.856 4.310 -9.230 1.00 96.44 376 THR A CA 1
ATOM 3091 C C . THR A 1 376 ? -15.582 4.993 -9.745 1.00 96.44 376 THR A C 1
ATOM 3093 O O . THR A 1 376 ? -14.799 4.363 -10.448 1.00 96.44 376 THR A O 1
ATOM 3096 N N . PHE A 1 377 ? -15.298 6.221 -9.290 1.00 97.38 377 PHE A N 1
ATOM 3097 C CA . PHE A 1 377 ? -14.078 6.985 -9.578 1.00 97.38 377 PHE A CA 1
ATOM 3098 C C . PHE A 1 377 ? -12.906 6.667 -8.643 1.00 97.38 377 PHE A C 1
ATOM 3100 O O . PHE A 1 377 ? -11.916 7.395 -8.624 1.00 97.38 377 PHE A O 1
ATOM 3107 N N . VAL A 1 378 ? -12.969 5.586 -7.857 1.00 96.69 378 VAL A N 1
ATOM 3108 C CA . VAL A 1 378 ? -11.850 5.206 -6.985 1.00 96.69 378 VAL A CA 1
ATOM 3109 C C . VAL A 1 378 ? -10.563 4.944 -7.756 1.00 96.69 378 VAL A C 1
ATOM 3111 O O . VAL A 1 378 ? -9.515 5.241 -7.206 1.00 96.69 378 VAL A O 1
ATOM 3114 N N 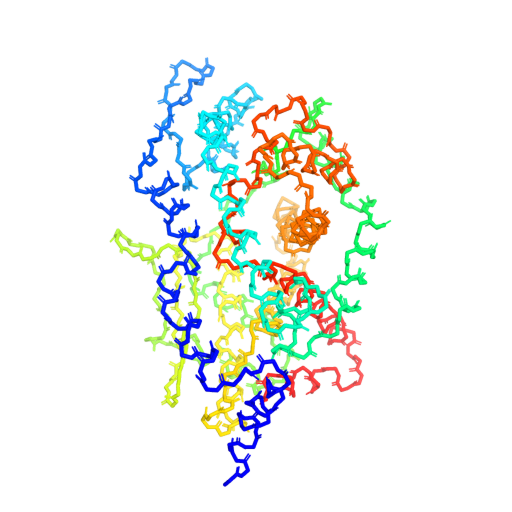. TRP A 1 379 ? -10.610 4.505 -9.018 1.00 97.75 379 TRP A N 1
ATOM 3115 C CA . TRP A 1 379 ? -9.411 4.406 -9.864 1.00 97.75 379 TRP A CA 1
ATOM 3116 C C . TRP A 1 379 ? -8.685 5.755 -9.995 1.00 97.75 379 TRP A C 1
ATOM 3118 O O . TRP A 1 379 ? -7.471 5.811 -9.852 1.00 97.75 379 TRP A O 1
ATOM 3128 N N . ALA A 1 380 ? -9.422 6.858 -10.153 1.00 97.62 380 ALA A N 1
ATOM 3129 C CA . ALA A 1 380 ? -8.846 8.195 -10.280 1.00 97.62 380 ALA A CA 1
ATOM 3130 C C . ALA A 1 380 ? -8.279 8.722 -8.954 1.00 97.62 380 ALA A C 1
ATOM 3132 O O . ALA A 1 380 ? -7.481 9.644 -8.957 1.00 97.62 380 ALA A O 1
ATOM 3133 N N . TYR A 1 381 ? -8.668 8.145 -7.815 1.00 95.25 381 TYR A N 1
ATOM 3134 C CA . TYR A 1 381 ? -8.121 8.499 -6.505 1.00 95.25 381 TYR A CA 1
ATOM 3135 C C . TYR A 1 381 ? -6.768 7.821 -6.219 1.00 95.25 381 TYR A C 1
ATOM 3137 O O . TYR A 1 381 ? -6.050 8.276 -5.330 1.00 95.25 381 TYR A O 1
ATOM 3145 N N . ILE A 1 382 ? -6.417 6.730 -6.915 1.00 95.62 382 ILE A N 1
ATOM 3146 C CA . ILE A 1 382 ? -5.218 5.929 -6.617 1.00 95.62 382 ILE A CA 1
ATOM 3147 C C . ILE A 1 382 ? -4.011 6.447 -7.407 1.00 95.62 382 ILE A C 1
ATOM 3149 O O . ILE A 1 382 ? -3.915 6.178 -8.603 1.00 95.62 382 ILE A O 1
ATOM 3153 N N . PRO A 1 383 ? -3.024 7.094 -6.759 1.00 94.81 383 PRO A N 1
ATOM 3154 C CA . PRO A 1 383 ? -1.914 7.713 -7.478 1.00 94.81 383 PRO A CA 1
ATOM 3155 C C . PRO A 1 383 ? -0.985 6.709 -8.173 1.00 94.81 383 PRO A C 1
ATOM 3157 O O . PRO A 1 383 ? -0.460 6.999 -9.244 1.00 94.81 383 PRO A O 1
ATOM 3160 N N . HIS A 1 384 ? -0.803 5.515 -7.595 1.00 94.31 384 HIS A N 1
ATOM 3161 C CA . HIS A 1 384 ? 0.062 4.472 -8.164 1.00 94.31 384 HIS A CA 1
ATOM 3162 C C . HIS A 1 384 ? -0.349 4.072 -9.587 1.00 94.31 384 HIS A C 1
ATOM 3164 O O . HIS A 1 384 ? 0.522 3.799 -10.401 1.00 94.31 384 HIS A O 1
ATOM 3170 N N . LEU A 1 385 ? -1.645 4.137 -9.918 1.00 96.44 385 LEU A N 1
ATOM 3171 C CA . LEU A 1 385 ? -2.140 3.824 -11.263 1.00 96.44 385 LEU A CA 1
ATOM 3172 C C . LEU A 1 385 ? -1.645 4.816 -12.333 1.00 96.44 385 LEU A C 1
ATOM 3174 O O . LEU A 1 385 ? -1.700 4.515 -13.521 1.00 96.44 385 LEU A O 1
ATOM 3178 N N . PHE A 1 386 ? -1.181 6.000 -11.921 1.00 97.31 386 PHE A N 1
ATOM 3179 C CA . PHE A 1 386 ? -0.693 7.056 -12.809 1.00 97.31 386 PHE A CA 1
ATOM 3180 C C . PHE A 1 386 ? 0.832 7.185 -12.781 1.00 97.31 386 PHE A C 1
ATOM 3182 O O . PHE A 1 386 ? 1.444 7.404 -13.822 1.00 97.31 386 PHE A O 1
ATOM 3189 N N . TYR A 1 387 ? 1.448 7.065 -11.600 1.00 92.81 387 TYR A N 1
ATOM 3190 C CA . TYR A 1 387 ? 2.892 7.266 -11.428 1.00 92.81 387 TYR A CA 1
ATOM 3191 C C . TYR A 1 387 ? 3.718 5.998 -11.615 1.00 92.81 387 TYR A C 1
ATOM 3193 O O . TYR A 1 387 ? 4.836 6.059 -12.118 1.00 92.81 387 TYR A O 1
ATOM 3201 N N . THR A 1 388 ? 3.197 4.862 -11.156 1.00 92.56 388 THR A N 1
ATOM 3202 C CA . THR A 1 388 ? 3.943 3.605 -11.079 1.00 92.56 388 THR A CA 1
ATOM 3203 C C . THR A 1 388 ? 3.059 2.427 -11.498 1.00 92.56 388 THR A C 1
ATOM 3205 O O . THR A 1 388 ? 2.725 1.586 -10.660 1.00 92.56 388 THR A O 1
ATOM 3208 N N . PRO A 1 389 ? 2.657 2.345 -12.782 1.00 94.44 389 PRO A N 1
ATOM 3209 C CA . PRO A 1 389 ? 1.810 1.257 -13.252 1.00 94.44 389 PRO A CA 1
ATOM 3210 C C . PRO A 1 389 ? 2.402 -0.126 -12.960 1.00 94.44 389 PRO A C 1
ATOM 3212 O O . PRO A 1 389 ? 3.622 -0.298 -12.981 1.00 94.44 389 PRO A O 1
ATOM 3215 N N . PHE A 1 390 ? 1.547 -1.115 -12.689 1.00 95.12 390 PHE A N 1
ATOM 3216 C CA . PHE A 1 390 ? 1.949 -2.493 -12.354 1.00 95.12 390 PHE A CA 1
ATOM 3217 C C . PHE A 1 390 ? 2.887 -2.603 -11.142 1.00 95.12 390 PHE A C 1
ATOM 3219 O O . PHE A 1 390 ? 3.671 -3.541 -11.016 1.00 95.12 390 PHE A O 1
ATOM 3226 N N . TYR A 1 391 ? 2.797 -1.669 -10.202 1.00 92.38 391 TYR A N 1
ATOM 3227 C CA . TYR A 1 391 ? 3.564 -1.709 -8.958 1.00 92.38 391 TYR A CA 1
ATOM 3228 C C . TYR A 1 391 ? 2.806 -2.394 -7.816 1.00 92.38 391 TYR A C 1
ATOM 3230 O O . TYR A 1 391 ? 3.380 -3.155 -7.039 1.00 92.38 391 TYR A O 1
ATOM 3238 N N . VAL A 1 392 ? 1.497 -2.157 -7.716 1.00 93.38 392 VAL A N 1
ATOM 3239 C CA . VAL A 1 392 ? 0.723 -2.447 -6.498 1.00 93.38 392 VAL A CA 1
ATOM 3240 C C . VAL A 1 392 ? 0.625 -3.934 -6.150 1.00 93.38 392 VAL A C 1
ATOM 3242 O O . VAL A 1 392 ? 0.497 -4.274 -4.977 1.00 93.38 392 VAL A O 1
ATOM 3245 N N . TYR A 1 393 ? 0.741 -4.836 -7.130 1.00 93.75 393 TYR A N 1
ATOM 3246 C CA . TYR A 1 393 ? 0.713 -6.282 -6.876 1.00 93.75 393 TYR A CA 1
ATOM 3247 C C . TYR A 1 393 ? 1.855 -6.740 -5.958 1.00 93.75 393 TYR A C 1
ATOM 3249 O O . TYR A 1 393 ? 1.699 -7.727 -5.238 1.00 93.75 393 TYR A O 1
ATOM 3257 N N . GLN A 1 394 ? 2.976 -6.005 -5.960 1.00 92.00 394 GLN A N 1
ATOM 3258 C CA . GLN A 1 394 ? 4.153 -6.328 -5.160 1.00 92.00 394 GLN A CA 1
ATOM 3259 C C . GLN A 1 394 ? 3.827 -6.294 -3.664 1.00 92.00 394 GLN A C 1
ATOM 3261 O O . GLN A 1 394 ? 4.299 -7.147 -2.923 1.00 92.00 394 GLN A O 1
ATOM 3266 N N . TYR A 1 395 ? 2.940 -5.393 -3.224 1.00 89.88 395 TYR A N 1
ATOM 3267 C CA . TYR A 1 395 ? 2.462 -5.374 -1.840 1.00 89.88 395 TYR A CA 1
ATOM 3268 C C . TYR A 1 395 ? 1.801 -6.697 -1.448 1.00 89.88 395 TYR A C 1
ATOM 3270 O O . TYR A 1 395 ? 2.130 -7.274 -0.415 1.00 89.88 395 TYR A O 1
ATOM 3278 N N . ALA A 1 396 ? 0.903 -7.212 -2.289 1.00 93.25 396 ALA A N 1
ATOM 3279 C CA . ALA A 1 396 ? 0.175 -8.442 -2.001 1.00 93.25 396 ALA A CA 1
ATOM 3280 C C . ALA A 1 396 ? 1.093 -9.678 -2.028 1.00 93.25 396 ALA A C 1
ATOM 3282 O O . ALA A 1 396 ? 0.953 -10.563 -1.178 1.00 93.25 396 ALA A O 1
ATOM 3283 N N . THR A 1 397 ? 2.059 -9.740 -2.953 1.00 93.19 397 THR A N 1
ATOM 3284 C CA . THR A 1 397 ? 3.037 -10.840 -3.000 1.00 93.19 397 THR A CA 1
ATOM 3285 C C . THR A 1 397 ? 4.000 -10.811 -1.818 1.00 93.19 397 THR A C 1
ATOM 3287 O O . THR A 1 397 ? 4.249 -11.861 -1.218 1.00 93.19 397 THR A O 1
ATOM 3290 N N . SER A 1 398 ? 4.505 -9.630 -1.444 1.00 91.19 398 SER A N 1
ATOM 3291 C CA . SER A 1 398 ? 5.386 -9.463 -0.284 1.00 91.19 398 SER A CA 1
ATOM 3292 C C . SER A 1 398 ? 4.662 -9.818 1.007 1.00 91.19 398 SER A C 1
ATOM 3294 O O . SER A 1 398 ? 5.179 -10.598 1.802 1.00 91.19 398 SER A O 1
ATOM 3296 N N . PHE A 1 399 ? 3.427 -9.338 1.174 1.00 91.81 399 PHE A N 1
ATOM 3297 C CA . PHE A 1 399 ? 2.598 -9.630 2.342 1.00 91.81 399 PHE A CA 1
ATOM 3298 C C . PHE A 1 399 ? 2.316 -11.134 2.485 1.00 91.81 399 PHE A C 1
ATOM 3300 O O . PHE A 1 399 ? 2.456 -11.700 3.566 1.00 91.81 399 PHE A O 1
ATOM 3307 N N . THR A 1 400 ? 1.997 -11.819 1.381 1.00 92.69 400 THR A N 1
ATOM 3308 C CA . THR A 1 400 ? 1.782 -13.279 1.384 1.00 92.69 400 THR A CA 1
ATOM 3309 C C . THR A 1 400 ? 3.054 -14.039 1.760 1.00 92.69 400 THR A C 1
ATOM 3311 O O . THR A 1 400 ? 3.010 -14.983 2.549 1.00 92.69 400 THR A O 1
ATOM 3314 N N . SER A 1 401 ? 4.196 -13.619 1.211 1.00 94.00 401 SER A N 1
ATOM 3315 C CA . SER A 1 401 ? 5.494 -14.235 1.502 1.00 94.00 401 SER A CA 1
ATOM 3316 C C . SER A 1 401 ? 5.887 -14.036 2.965 1.00 94.00 401 SER A C 1
ATOM 3318 O O . SER A 1 401 ? 6.335 -14.981 3.612 1.00 94.00 401 SER A O 1
ATOM 3320 N N . SER A 1 402 ? 5.657 -12.837 3.500 1.00 94.94 402 SER A N 1
ATOM 3321 C CA . SER A 1 402 ? 5.881 -12.507 4.905 1.00 94.94 402 SER A CA 1
ATOM 3322 C C . SER A 1 402 ? 5.031 -13.350 5.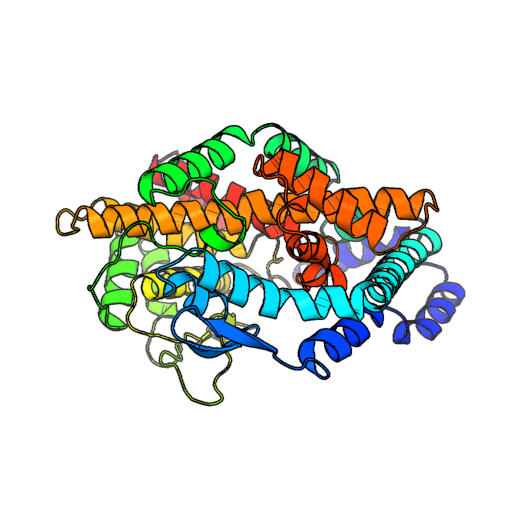844 1.00 94.94 402 SER A C 1
ATOM 3324 O O . SER A 1 402 ? 5.577 -13.996 6.733 1.00 94.94 402 SER A O 1
ATOM 3326 N N . MET A 1 403 ? 3.720 -13.441 5.594 1.00 93.50 403 MET A N 1
ATOM 3327 C CA . MET A 1 403 ? 2.806 -14.286 6.368 1.00 93.50 403 MET A CA 1
ATOM 3328 C C . MET A 1 403 ? 3.267 -15.747 6.404 1.00 93.50 403 MET A C 1
ATOM 3330 O O . MET A 1 403 ? 3.294 -16.354 7.472 1.00 93.50 403 MET A O 1
ATOM 3334 N N . LEU A 1 404 ? 3.691 -16.300 5.261 1.00 95.88 404 LEU A N 1
ATOM 3335 C CA . LEU A 1 404 ? 4.210 -17.667 5.196 1.00 95.88 404 LEU A CA 1
ATOM 3336 C C . LEU A 1 404 ? 5.512 -17.821 5.995 1.00 95.88 404 LEU A C 1
ATOM 3338 O O . LEU A 1 404 ? 5.663 -18.781 6.746 1.00 95.88 404 LEU A O 1
ATOM 3342 N N . ILE A 1 405 ? 6.462 -16.896 5.844 1.00 96.81 405 ILE A N 1
ATOM 3343 C CA . ILE A 1 405 ? 7.726 -16.918 6.596 1.00 96.81 405 ILE A CA 1
ATOM 3344 C C . ILE A 1 405 ? 7.450 -16.826 8.099 1.00 96.81 405 ILE A C 1
ATOM 3346 O O . ILE A 1 405 ? 7.979 -17.623 8.875 1.00 96.81 405 ILE A O 1
ATOM 3350 N N . TYR A 1 406 ? 6.591 -15.891 8.496 1.00 96.69 406 TYR A N 1
ATOM 3351 C CA . TYR A 1 406 ? 6.151 -15.697 9.866 1.00 96.69 406 TYR A CA 1
ATOM 3352 C C . TYR A 1 406 ? 5.531 -16.971 10.449 1.00 96.69 406 TYR A C 1
ATOM 3354 O O . TYR A 1 406 ? 5.950 -17.422 11.514 1.00 96.69 406 TYR A O 1
ATOM 3362 N N . GLU A 1 407 ? 4.594 -17.601 9.734 1.00 97.12 407 GLU A N 1
ATOM 3363 C CA . GLU A 1 407 ? 3.947 -18.842 10.164 1.00 97.12 407 GLU A CA 1
ATOM 3364 C C . GLU A 1 407 ? 4.964 -19.970 10.382 1.00 97.12 407 GLU A C 1
ATOM 3366 O O . GLU A 1 407 ? 4.948 -20.627 11.426 1.00 97.12 407 GLU A O 1
ATOM 3371 N N . ARG A 1 408 ? 5.908 -20.153 9.451 1.00 97.75 408 ARG A N 1
ATOM 3372 C CA . ARG A 1 408 ? 6.965 -21.170 9.573 1.00 97.75 408 ARG A CA 1
ATOM 3373 C C . ARG A 1 408 ? 7.878 -20.922 10.771 1.00 97.75 408 ARG A C 1
ATOM 3375 O O . ARG A 1 408 ? 8.214 -21.860 11.497 1.00 97.75 408 ARG A O 1
ATOM 3382 N N . VAL A 1 409 ? 8.268 -19.665 11.003 1.00 97.38 409 VAL A N 1
ATOM 3383 C CA . VAL A 1 409 ? 9.081 -19.274 12.166 1.00 97.38 409 VAL A CA 1
ATOM 3384 C C . VAL A 1 409 ? 8.313 -19.518 13.464 1.00 97.38 409 VAL A C 1
ATOM 3386 O O . VAL A 1 409 ? 8.839 -20.158 14.376 1.00 97.38 409 VAL A O 1
ATOM 3389 N N . LYS A 1 410 ? 7.052 -19.082 13.534 1.00 95.44 410 LYS A N 1
ATOM 3390 C CA . LYS A 1 410 ? 6.162 -19.280 14.686 1.00 95.44 410 LYS A CA 1
ATOM 3391 C C . LYS A 1 410 ? 5.974 -20.761 15.022 1.00 95.44 410 LYS A C 1
ATOM 3393 O O . LYS A 1 410 ? 6.016 -21.135 16.194 1.00 95.44 410 LYS A O 1
ATOM 3398 N N . ASN A 1 411 ? 5.826 -21.606 14.004 1.00 96.62 411 ASN A N 1
ATOM 3399 C CA . ASN A 1 411 ? 5.683 -23.055 14.148 1.00 96.62 411 ASN A CA 1
ATOM 3400 C C . ASN A 1 411 ? 7.010 -23.782 14.421 1.00 96.62 411 ASN A C 1
ATOM 3402 O O . ASN A 1 411 ? 7.015 -25.004 14.569 1.00 96.62 411 ASN A O 1
ATOM 3406 N N . LYS A 1 412 ? 8.128 -23.047 14.528 1.00 95.75 412 LYS A N 1
ATOM 3407 C CA . LYS A 1 412 ? 9.477 -23.586 14.752 1.00 95.75 412 LYS A CA 1
ATOM 3408 C C . LYS A 1 412 ? 9.860 -24.640 13.712 1.00 95.75 412 LYS A C 1
ATOM 3410 O O . LYS A 1 412 ? 10.520 -25.629 14.039 1.00 95.75 412 LYS A O 1
ATOM 3415 N N . GLU A 1 413 ? 9.441 -24.437 12.464 1.00 97.81 413 GLU A N 1
ATOM 3416 C CA . GLU A 1 413 ? 9.870 -25.300 11.370 1.00 97.81 413 GLU A CA 1
ATOM 3417 C C . GLU A 1 413 ? 11.402 -25.250 11.237 1.00 97.81 413 GLU A C 1
ATOM 3419 O O . GLU A 1 413 ? 11.998 -24.172 11.382 1.00 97.81 413 GLU A O 1
ATOM 3424 N N . PRO A 1 414 ? 12.065 -26.392 10.972 1.00 97.12 414 PRO A N 1
ATOM 3425 C CA . PRO A 1 414 ? 13.510 -26.423 10.793 1.00 97.12 414 PRO A CA 1
ATOM 3426 C C . PRO A 1 414 ? 13.968 -25.386 9.765 1.00 97.12 414 PRO A C 1
ATOM 3428 O O . PRO A 1 414 ? 13.376 -25.251 8.698 1.00 97.12 414 PRO A O 1
ATOM 3431 N N . GLU A 1 415 ? 15.026 -24.649 10.101 1.00 96.38 415 GLU A N 1
ATOM 3432 C CA . GLU A 1 415 ? 15.654 -23.634 9.242 1.00 96.38 415 GLU A CA 1
ATOM 3433 C C . GLU A 1 415 ? 14.776 -22.429 8.854 1.00 96.38 415 GLU A C 1
ATOM 3435 O O . GLU A 1 415 ? 15.249 -21.549 8.134 1.00 96.38 415 GLU A O 1
ATOM 3440 N N . ALA A 1 416 ? 13.529 -22.323 9.328 1.00 97.44 416 ALA A N 1
ATOM 3441 C CA . ALA A 1 416 ? 12.626 -21.241 8.925 1.00 97.44 416 ALA A CA 1
ATOM 3442 C C . ALA A 1 416 ? 13.218 -19.854 9.212 1.00 97.44 416 ALA A C 1
ATOM 3444 O O . ALA A 1 416 ? 13.298 -19.009 8.319 1.00 97.44 416 ALA A O 1
ATOM 3445 N N . PHE A 1 417 ? 13.716 -19.646 10.435 1.00 97.31 417 PHE A N 1
ATOM 3446 C CA . PHE A 1 417 ? 14.320 -18.371 10.814 1.00 97.31 417 PHE A CA 1
ATOM 3447 C C . PHE A 1 417 ? 15.658 -18.122 10.107 1.00 97.31 417 PHE A C 1
ATOM 3449 O O . PHE A 1 417 ? 15.911 -17.016 9.645 1.00 97.31 417 PHE A O 1
ATOM 3456 N N . SER A 1 418 ? 16.509 -19.142 9.948 1.00 97.56 418 SER A N 1
ATOM 3457 C CA . SER A 1 418 ? 17.773 -18.974 9.218 1.00 97.56 418 SER A CA 1
ATOM 3458 C C . SER A 1 418 ? 17.549 -18.642 7.742 1.00 97.56 418 SER A C 1
ATOM 3460 O O . SER A 1 418 ? 18.305 -17.857 7.177 1.00 97.56 418 SER A O 1
ATOM 3462 N N . ASN A 1 419 ? 16.500 -19.191 7.125 1.00 97.50 419 ASN A N 1
ATOM 3463 C CA . ASN A 1 419 ? 16.111 -18.858 5.757 1.00 97.50 419 ASN A CA 1
ATOM 3464 C C . ASN A 1 419 ? 15.568 -17.429 5.649 1.00 97.50 419 ASN A C 1
ATOM 3466 O O . ASN A 1 419 ? 15.876 -16.748 4.676 1.00 97.50 419 ASN A O 1
ATOM 3470 N N . TYR A 1 420 ? 14.827 -16.956 6.656 1.00 97.62 420 TYR A N 1
ATOM 3471 C CA . TYR A 1 420 ? 14.423 -15.552 6.744 1.00 97.62 420 TYR A CA 1
ATOM 3472 C C . TYR A 1 420 ? 15.635 -14.619 6.839 1.00 97.62 420 TYR A C 1
ATOM 3474 O O . TYR A 1 420 ? 15.766 -13.712 6.028 1.00 97.62 420 TYR A O 1
ATOM 3482 N N . ILE A 1 421 ? 16.585 -14.890 7.739 1.00 97.81 421 ILE A N 1
ATOM 3483 C CA . ILE A 1 421 ? 17.815 -14.089 7.835 1.00 97.81 421 ILE A CA 1
ATOM 3484 C C . ILE A 1 421 ? 18.620 -14.131 6.535 1.00 97.81 421 ILE A C 1
ATOM 3486 O O . ILE A 1 421 ? 19.160 -13.115 6.118 1.00 97.81 421 ILE A O 1
ATOM 3490 N N . LYS A 1 422 ? 18.676 -15.281 5.856 1.00 97.06 422 LYS A N 1
ATOM 3491 C CA . LYS A 1 422 ? 19.325 -15.402 4.545 1.00 97.06 422 LYS A CA 1
ATOM 3492 C C . LYS A 1 422 ? 18.623 -14.596 3.445 1.00 97.06 422 LYS A C 1
ATOM 3494 O O . LYS A 1 422 ? 19.263 -14.299 2.451 1.00 97.06 422 LYS A O 1
ATOM 3499 N N . LEU A 1 423 ? 17.334 -14.293 3.586 1.00 95.88 423 LEU A N 1
ATOM 3500 C CA . LEU A 1 423 ? 16.624 -13.393 2.677 1.00 95.88 423 LEU A CA 1
ATOM 3501 C C . LEU A 1 423 ? 16.980 -11.928 2.949 1.00 95.88 423 LEU A C 1
ATOM 3503 O O . LEU A 1 423 ? 17.047 -11.159 1.999 1.00 95.88 423 LEU A O 1
ATOM 3507 N N . LEU A 1 424 ? 17.191 -11.556 4.218 1.00 95.69 424 LEU A N 1
ATOM 3508 C CA . LEU A 1 424 ? 17.573 -10.192 4.605 1.00 95.69 424 LEU A CA 1
ATOM 3509 C C . LEU A 1 424 ? 19.042 -9.858 4.296 1.00 95.69 424 LEU A C 1
ATOM 3511 O O . LEU A 1 424 ? 19.409 -8.688 4.250 1.00 95.69 424 LEU A O 1
ATOM 3515 N N . LYS A 1 425 ? 19.880 -10.888 4.172 1.00 94.75 425 LYS A N 1
ATOM 3516 C CA . LYS A 1 425 ? 21.295 -10.818 3.800 1.00 94.75 425 LYS A CA 1
ATOM 3517 C C . LYS A 1 425 ? 21.459 -10.929 2.296 1.00 94.75 425 LYS A C 1
ATOM 3519 O O . LYS A 1 425 ? 22.369 -10.262 1.771 1.00 94.75 425 LYS A O 1
#

pLDDT: mean 94.01, std 4.63, range [68.62, 98.69]

Secondary structure (DSSP, 8-state):
-GGGHHHHHHHHHGGGG---HHHHHHHHTTTTTTTHHHHHHHIIIIISPPPEEEE-TTS-EEEE-TTTHHHHHHT--SHHHHHHHHHHHHHHHHHTHHHHHHHHHHHHHHHHHHHHHHT-SSHHHHHHGGGT--HHHHHHHHHHHHHT-HHHHHHHHHHHHHTT-SS--GGGGG--SS-------HHHHHHHHHHHTTTS-HHHHHHHHHHTSTTSEEEE--TTPPSS-EEEEETTEEEEEEEEE-SSHHHHHHHHHHHHHHHHHHHHHHHS-GGG-PPPHHHHHHHHHHHHHHHHHHHHT-TTS-HHHHHHHHHHHHHHHIIIIIHHHHHHHHHHHHHHHHHTT----HHHHHHHHHHHHHHHH---GGGGGGGGGHHHH-THHHHSTT-THHHHHHHHHHHHHHHHHHTT-TTHHHHHHHHH-

Solvent-accessible surface area (backbone atoms only — not comparable to full-atom values): 23123 Å² total; per-residue (Å²): 111,78,78,48,46,61,62,52,45,58,57,57,70,45,50,82,51,54,66,57,72,69,54,46,54,55,52,58,74,46,52,84,60,54,70,41,29,24,55,53,48,43,45,56,67,60,72,66,50,75,72,31,64,18,67,34,88,89,67,52,74,44,78,28,44,97,88,47,43,61,61,53,38,40,71,41,91,47,69,68,37,34,47,33,44,52,46,32,57,30,44,60,53,60,77,40,31,66,60,54,18,49,36,52,39,46,41,48,49,49,44,51,48,51,16,61,76,41,67,42,94,37,58,69,50,60,69,27,56,87,75,68,48,59,68,63,62,59,51,48,50,40,55,54,50,64,75,57,25,62,67,56,34,50,49,52,52,47,51,18,61,77,70,69,43,96,67,72,54,88,74,59,74,52,51,73,93,38,74,71,88,71,68,39,54,72,66,57,30,50,50,52,45,51,62,35,43,64,89,50,62,66,72,61,47,51,40,55,52,57,50,66,35,91,91,25,57,50,48,65,66,51,94,91,55,83,83,64,67,45,50,51,68,56,87,97,50,84,41,34,34,42,42,54,54,79,34,39,71,68,45,36,40,52,50,27,25,32,46,18,40,32,38,33,47,59,33,9,56,75,64,28,61,75,88,58,33,78,76,56,73,61,57,48,50,23,42,13,53,35,38,33,50,36,35,50,57,42,56,74,66,42,83,86,56,49,73,42,45,51,47,35,53,51,49,52,55,51,52,46,47,44,57,39,35,56,48,21,33,50,50,36,45,49,54,51,57,53,48,55,38,53,76,72,67,48,85,70,41,45,64,56,55,26,50,53,44,35,54,48,36,32,60,43,57,69,39,74,37,70,87,40,62,52,58,30,47,50,70,81,70,43,63,53,74,48,70,42,67,92,48,51,40,35,51,24,54,14,47,52,53,17,52,52,51,43,51,34,38,76,69,63,41,85,63,33,57,61,52,49,52,59,69,37,58

Sequence (425 aa):
FEEFSFSFRKLFDQSEYVLSKEKEALLSCFNSLSGEGGNLYSQLTVADRQNKKAKLKSGEEVEVSMSNWSSLIEKSECEEDRQAIFEALYQYYFDHKSTYGEIYNLVLQDQLSTMKARGYKSILQSHLVNSKIPEEVFKNLIEVVSSNTAPLKKYYELRRKALGLKKHRSYDRFLQLASTSKKYSYEEGKELFFDSIKDLPLDFQNKAHEVLKDGFVDVEAKKGKRTGAYSNGGYDFHPFILLNWNSELSDCFTLAHESGHSIHTLYSEEAQPTLKQDYTIFVAEIASTFNEHNLLDYLLKDDSLTKEDKIYLLQKSIDEIVSTFYRQTLFGQYEYEISLLAEKGEPINYEVLCNKMKELYNLYYGIDIEEEKYKTFVWAYIPHLFYTPFYVYQYATSFTSSMLIYERVKNKEPEAFSNYIKLLK

Radius of gyration: 23.04 Å; Cα contacts (8 Å, |Δi|>4): 515; chains: 1; bounding box: 63×49×65 Å

Mean predicted aligned error: 4.49 Å